Protein AF-0000000084462582 (afdb_homodimer)

Nearest PDB structures (foldseek):
  7cyx-assembly1_A  TM=7.764E-01  e=8.844E-25  Bacillus cereus ATCC 14579
  4ysh-assembly1_A  TM=7.715E-01  e=1.139E-24  Geobacillus kaustophilus HTA426
  7cyx-assembly1_B  TM=7.620E-01  e=3.794E-24  Bacillus cereus ATCC 14579
  6j38-assembly1_B-2  TM=7.660E-01  e=1.910E-19  Streptomyces sp. MJ635-86F5
  6j39-assembly1_A  TM=7.133E-01  e=1.910E-19  Streptomyces sp. MJ635-86F5

Structure (mmCIF, N/CA/C/O backbone):
data_AF-0000000084462582-model_v1
#
loop_
_entity.id
_entity.type
_entity.pdbx_description
1 polymer 'FAD dependent oxidoreductase'
#
loop_
_atom_site.group_PDB
_atom_site.id
_atom_site.type_symbol
_atom_site.label_atom_id
_atom_site.label_alt_id
_atom_site.label_comp_id
_atom_site.label_asym_id
_atom_site.label_entity_id
_atom_site.label_seq_id
_atom_site.pdbx_PDB_ins_code
_atom_site.Cartn_x
_atom_site.Cartn_y
_atom_site.Cartn_z
_atom_site.occupancy
_atom_site.B_iso_or_equiv
_atom_site.auth_seq_id
_atom_site.auth_comp_id
_atom_site.auth_asym_id
_atom_site.auth_atom_id
_atom_site.pdbx_PDB_model_num
ATOM 1 N N . MET A 1 1 ? 42.625 -28.531 -16.734 1 32.44 1 MET A N 1
ATOM 2 C CA . MET A 1 1 ? 41.188 -28.516 -17.062 1 32.44 1 MET A CA 1
ATOM 3 C C . MET A 1 1 ? 40.594 -27.141 -16.812 1 32.44 1 MET A C 1
ATOM 5 O O . MET A 1 1 ? 40.656 -26.641 -15.68 1 32.44 1 MET A O 1
ATOM 9 N N . THR A 1 2 ? 40.594 -26.203 -17.656 1 41.53 2 THR A N 1
ATOM 10 C CA . THR A 1 2 ? 40.281 -24.781 -17.547 1 41.53 2 THR A CA 1
ATOM 11 C C . THR A 1 2 ? 38.938 -24.578 -16.844 1 41.53 2 THR A C 1
ATOM 13 O O . THR A 1 2 ? 37.938 -25.25 -17.156 1 41.53 2 THR A O 1
ATOM 16 N N . ALA A 1 3 ? 38.906 -24.234 -15.578 1 54.31 3 ALA A N 1
ATOM 17 C CA . ALA A 1 3 ? 37.781 -24.094 -14.688 1 54.31 3 ALA A CA 1
ATOM 18 C C . ALA A 1 3 ? 36.594 -23.469 -15.406 1 54.31 3 ALA A C 1
ATOM 20 O O . ALA A 1 3 ? 36.75 -22.484 -16.156 1 54.31 3 ALA A O 1
ATOM 21 N N . THR A 1 4 ? 35.5 -24.188 -15.672 1 66.62 4 THR A N 1
ATOM 22 C CA . THR A 1 4 ? 34.281 -23.797 -16.375 1 66.62 4 T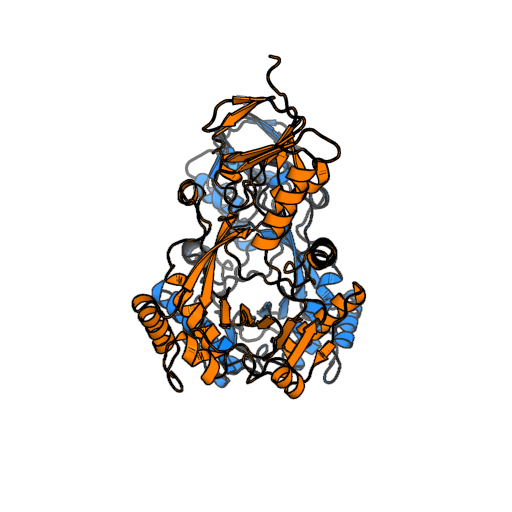HR A CA 1
ATOM 23 C C . THR A 1 4 ? 33.719 -22.484 -15.836 1 66.62 4 THR A C 1
ATOM 25 O O . THR A 1 4 ? 33.531 -22.328 -14.633 1 66.62 4 THR A O 1
ATOM 28 N N . GLU A 1 5 ? 34 -21.375 -16.781 1 89.75 5 GLU A N 1
ATOM 29 C CA . GLU A 1 5 ? 33.438 -20.047 -16.484 1 89.75 5 GLU A CA 1
ATOM 30 C C . GLU A 1 5 ? 32.062 -19.875 -17.156 1 89.75 5 GLU A C 1
ATOM 32 O O . GLU A 1 5 ? 31.922 -20.125 -18.344 1 89.75 5 GLU A O 1
ATOM 37 N N . TYR A 1 6 ? 31.125 -19.734 -16.438 1 97.06 6 TYR A N 1
ATOM 38 C CA . TYR A 1 6 ? 29.781 -19.469 -16.953 1 97.06 6 TYR A CA 1
ATOM 39 C C . TYR A 1 6 ? 29.625 -18.031 -17.406 1 97.06 6 TYR A C 1
ATOM 41 O O . TYR A 1 6 ? 30.297 -17.141 -16.859 1 97.06 6 TYR A O 1
ATOM 49 N N . ASP A 1 7 ? 28.859 -17.875 -18.484 1 97.5 7 ASP A N 1
ATOM 50 C CA . ASP A 1 7 ? 28.547 -16.5 -18.891 1 97.5 7 ASP A CA 1
ATOM 51 C C . ASP A 1 7 ? 27.688 -15.805 -17.859 1 97.5 7 ASP A C 1
ATOM 53 O O . ASP A 1 7 ? 27.844 -14.602 -17.609 1 97.5 7 ASP A O 1
ATOM 57 N N . ILE A 1 8 ? 26.766 -16.625 -17.203 1 97.56 8 ILE A N 1
ATOM 58 C CA . ILE A 1 8 ? 25.906 -16.031 -16.203 1 97.56 8 ILE A CA 1
ATOM 59 C C . ILE A 1 8 ? 25.516 -17.094 -15.172 1 97.56 8 ILE A C 1
ATOM 61 O O . ILE A 1 8 ? 25.203 -18.234 -15.531 1 97.56 8 ILE A O 1
ATOM 65 N N . ALA A 1 9 ? 25.609 -16.719 -13.922 1 98.12 9 ALA A N 1
ATOM 66 C CA . ALA A 1 9 ? 25.047 -17.484 -12.805 1 98.12 9 ALA A CA 1
ATOM 67 C C . ALA A 1 9 ? 23.734 -16.859 -12.328 1 98.12 9 ALA A C 1
ATOM 69 O O . ALA A 1 9 ? 23.703 -15.695 -11.938 1 98.12 9 ALA A O 1
ATOM 70 N N . ILE A 1 10 ? 22.688 -17.641 -12.453 1 98.44 10 ILE A N 1
ATOM 71 C CA . ILE A 1 10 ? 21.375 -17.234 -11.953 1 98.44 10 ILE A CA 1
ATOM 72 C C . ILE A 1 10 ? 21.125 -17.875 -10.578 1 98.44 10 ILE A C 1
ATOM 74 O O . ILE A 1 10 ? 21.109 -19.094 -10.453 1 98.44 10 ILE A O 1
ATOM 78 N N . ILE A 1 11 ? 20.984 -17.031 -9.57 1 97.69 11 ILE A N 1
ATOM 79 C CA . ILE A 1 11 ? 20.812 -17.5 -8.195 1 97.69 11 ILE A CA 1
ATOM 80 C C . ILE A 1 11 ? 19.344 -17.453 -7.809 1 97.69 11 ILE A C 1
ATOM 82 O O . ILE A 1 11 ? 18.75 -16.375 -7.672 1 97.69 11 ILE A O 1
ATOM 86 N N . GLY A 1 12 ? 18.734 -18.641 -7.586 1 97.06 12 GLY A N 1
ATOM 87 C CA . GLY A 1 12 ? 17.312 -18.812 -7.328 1 97.06 12 GLY A CA 1
ATOM 88 C C . GLY A 1 12 ? 16.578 -19.516 -8.453 1 97.06 12 GLY A C 1
ATOM 89 O O . GLY A 1 12 ? 16.453 -18.984 -9.555 1 97.06 12 GLY A O 1
ATOM 90 N N . ALA A 1 13 ? 16.078 -20.641 -8.109 1 97.62 13 ALA A N 1
ATOM 91 C CA . ALA A 1 13 ? 15.438 -21.469 -9.125 1 97.62 13 ALA A CA 1
ATOM 92 C C . ALA A 1 13 ? 13.922 -21.484 -8.945 1 97.62 13 ALA A C 1
ATOM 94 O O . ALA A 1 13 ? 13.273 -22.5 -9.164 1 97.62 13 ALA A O 1
ATOM 95 N N . GLY A 1 14 ? 13.344 -20.391 -8.461 1 96.31 14 GLY A N 1
ATOM 96 C CA . GLY A 1 14 ? 11.906 -20.188 -8.547 1 96.31 14 GLY A CA 1
ATOM 97 C C . GLY A 1 14 ? 11.43 -19.875 -9.961 1 96.31 14 GLY A C 1
ATOM 98 O O . GLY A 1 14 ? 12.156 -20.125 -10.93 1 96.31 14 GLY A O 1
ATOM 99 N N . ILE A 1 15 ? 10.266 -19.391 -10.031 1 96.25 15 ILE A N 1
ATOM 100 C CA . ILE A 1 15 ? 9.664 -19.188 -11.344 1 96.25 15 ILE A CA 1
ATOM 101 C C . ILE A 1 15 ? 10.484 -18.172 -12.133 1 96.25 15 ILE A C 1
ATOM 103 O O . ILE A 1 15 ? 10.688 -18.328 -13.344 1 96.25 15 ILE A O 1
ATOM 107 N N . VAL A 1 16 ? 11.039 -17.156 -11.508 1 96.75 16 VAL A N 1
ATOM 108 C CA . VAL A 1 16 ? 11.766 -16.078 -12.188 1 96.75 16 VAL A CA 1
ATOM 109 C C . VAL A 1 16 ? 13.109 -16.609 -12.68 1 96.75 16 VAL A C 1
ATOM 111 O O . VAL A 1 16 ? 13.422 -16.5 -13.867 1 96.75 16 VAL A O 1
ATOM 114 N N . GLY A 1 17 ? 13.891 -17.219 -11.836 1 98.19 17 GLY A N 1
ATOM 115 C CA . GLY A 1 17 ? 15.203 -17.734 -12.227 1 98.19 17 GLY A CA 1
ATOM 116 C C . GLY A 1 17 ? 15.125 -18.844 -13.25 1 98.19 17 GLY A C 1
ATOM 117 O O . GLY A 1 17 ? 15.938 -18.906 -14.172 1 98.19 17 GLY A O 1
ATOM 118 N N . SER A 1 18 ? 14.164 -19.688 -13.047 1 98.44 18 SER A N 1
ATOM 119 C CA . SER A 1 18 ? 13.984 -20.797 -13.984 1 98.44 18 SER A CA 1
ATOM 120 C C . SER A 1 18 ? 13.609 -20.281 -15.375 1 98.44 18 SER A C 1
ATOM 122 O O . SER A 1 18 ? 14.148 -20.75 -16.375 1 98.44 18 SER A O 1
ATOM 124 N N . SER A 1 19 ? 12.672 -19.328 -15.406 1 97.94 19 SER A N 1
ATOM 125 C CA . SER A 1 19 ? 12.281 -18.734 -16.672 1 97.94 19 SER A CA 1
ATOM 126 C C . SER A 1 19 ? 13.469 -18.031 -17.344 1 97.94 19 SER A C 1
ATOM 128 O O . SER A 1 19 ? 13.711 -18.203 -18.531 1 97.94 19 SER A O 1
ATOM 130 N N . LEU A 1 20 ? 14.203 -17.281 -16.578 1 98.31 20 LEU A N 1
ATOM 131 C CA . LEU A 1 20 ? 15.367 -16.578 -17.094 1 98.31 20 LEU A CA 1
ATOM 132 C C . LEU A 1 20 ? 16.391 -17.562 -17.656 1 98.31 20 LEU A C 1
ATOM 134 O O . LEU A 1 20 ? 16.922 -17.344 -18.75 1 98.31 20 LEU A O 1
ATOM 138 N N . ALA A 1 21 ? 16.641 -18.625 -16.938 1 98.69 21 ALA A N 1
ATOM 139 C CA . ALA A 1 21 ? 17.594 -19.641 -17.391 1 98.69 21 ALA A CA 1
ATOM 140 C C . ALA A 1 21 ? 17.156 -20.25 -18.719 1 98.69 21 ALA A C 1
ATOM 142 O O . ALA A 1 21 ? 17.969 -20.438 -19.625 1 98.69 21 ALA A O 1
ATOM 143 N N . SER A 1 22 ? 15.906 -20.5 -18.797 1 98.56 22 SER A N 1
ATOM 144 C CA . SER A 1 22 ? 15.383 -21.125 -20 1 98.56 22 SER A CA 1
ATOM 145 C C . SER A 1 22 ? 15.539 -20.203 -21.203 1 98.56 22 SER A C 1
ATOM 147 O O . SER A 1 22 ? 15.797 -20.656 -22.328 1 98.56 22 SER A O 1
ATOM 149 N N . HIS A 1 23 ? 15.406 -18.953 -21.062 1 98 23 HIS A N 1
ATOM 150 C CA . HIS A 1 23 ? 15.492 -17.984 -22.141 1 98 23 HIS A CA 1
ATOM 151 C C . HIS A 1 23 ? 16.938 -17.719 -22.547 1 98 23 HIS A C 1
ATOM 153 O O . HIS A 1 23 ? 17.234 -17.453 -23.703 1 98 23 HIS A O 1
ATOM 159 N N . LEU A 1 24 ? 17.812 -17.844 -21.594 1 98.5 24 LEU A N 1
ATOM 160 C CA . LEU A 1 24 ? 19.203 -17.453 -21.859 1 98.5 24 LEU A CA 1
ATOM 161 C C . LEU A 1 24 ? 20.031 -18.656 -22.281 1 98.5 24 LEU A C 1
ATOM 163 O O . LEU A 1 24 ? 21 -18.516 -23.031 1 98.5 24 LEU A O 1
ATOM 167 N N . ALA A 1 25 ? 19.672 -19.828 -21.875 1 98.56 25 ALA A N 1
ATOM 168 C CA . ALA A 1 25 ? 20.484 -21.047 -22.031 1 98.56 25 ALA A CA 1
ATOM 169 C C . ALA A 1 25 ? 20.812 -21.297 -23.484 1 98.56 25 ALA A C 1
ATOM 171 O O . ALA A 1 25 ? 21.938 -21.688 -23.812 1 98.56 25 ALA A O 1
ATOM 172 N N . PRO A 1 26 ? 19.938 -21.016 -24.453 1 98.44 26 PRO A N 1
ATOM 173 C CA . PRO A 1 26 ? 20.281 -21.234 -25.859 1 98.44 26 PRO A CA 1
ATOM 174 C C . PRO A 1 26 ? 21.359 -20.266 -26.359 1 98.44 26 PRO A C 1
ATOM 176 O O . PRO A 1 26 ? 21.969 -20.516 -27.422 1 98.44 26 PRO A O 1
ATOM 179 N N . HIS A 1 27 ? 21.688 -19.266 -25.641 1 98.19 27 HIS A N 1
ATOM 180 C CA . HIS A 1 27 ? 22.531 -18.203 -26.156 1 98.19 27 HIS A CA 1
ATOM 181 C C . HIS A 1 27 ? 23.797 -18.016 -25.312 1 98.19 27 HIS A C 1
ATOM 183 O O . HIS A 1 27 ? 24.719 -17.312 -25.719 1 98.19 27 HIS A O 1
ATOM 189 N N . ALA A 1 28 ? 23.781 -18.625 -24.141 1 98 28 ALA A N 1
ATOM 190 C CA . ALA A 1 28 ? 24.875 -18.406 -23.203 1 98 28 ALA A CA 1
ATOM 191 C C . ALA A 1 28 ? 25.109 -19.641 -22.328 1 98 28 ALA A C 1
ATOM 193 O O . ALA A 1 28 ? 24.219 -20.484 -22.203 1 98 28 ALA A O 1
ATOM 194 N N . ARG A 1 29 ? 26.312 -19.797 -21.75 1 98.25 29 ARG A N 1
ATOM 195 C CA . ARG A 1 29 ? 26.562 -20.812 -20.734 1 98.25 29 ARG A CA 1
ATOM 196 C C . ARG A 1 29 ? 25.984 -20.422 -19.391 1 98.25 29 ARG A C 1
ATOM 198 O O . ARG A 1 29 ? 26.562 -19.578 -18.688 1 98.25 29 ARG A O 1
ATOM 205 N N . VAL A 1 30 ? 24.859 -21.016 -19.016 1 98.56 30 VAL A N 1
ATOM 206 C CA . VAL A 1 30 ? 24.062 -20.594 -17.875 1 98.56 30 VAL A CA 1
ATOM 207 C C . VAL A 1 30 ? 24.25 -21.594 -16.734 1 98.56 30 VAL A C 1
ATOM 209 O O . VAL A 1 30 ? 24.25 -22.812 -16.938 1 98.56 30 VAL A O 1
ATOM 212 N N . LEU A 1 31 ? 24.5 -21.062 -15.562 1 98.38 31 LEU A N 1
ATOM 213 C CA . LEU A 1 31 ? 24.422 -21.797 -14.305 1 98.38 31 LEU A CA 1
ATOM 214 C C . LEU A 1 31 ? 23.219 -21.359 -13.484 1 98.38 31 LEU A C 1
ATOM 216 O O . LEU A 1 31 ? 23.094 -20.172 -13.141 1 98.38 31 LEU A O 1
ATOM 220 N N . LEU A 1 32 ? 22.281 -22.25 -13.258 1 98.62 32 LEU A N 1
ATOM 221 C CA . LEU A 1 32 ? 21.156 -22 -12.359 1 98.62 32 LEU A CA 1
ATOM 222 C C . LEU A 1 32 ? 21.391 -22.641 -11 1 98.62 32 LEU A C 1
ATOM 224 O O . LEU A 1 32 ? 21.594 -23.844 -10.906 1 98.62 32 LEU A O 1
ATOM 228 N N . LEU A 1 33 ? 21.359 -21.766 -10.008 1 97.5 33 LEU A N 1
ATOM 229 C CA . LEU A 1 33 ? 21.672 -22.219 -8.656 1 97.5 33 LEU A CA 1
ATOM 230 C C . LEU A 1 33 ? 20.469 -22.047 -7.734 1 97.5 33 LEU A C 1
ATOM 232 O O . LEU A 1 33 ? 19.734 -21.047 -7.836 1 97.5 33 LEU A O 1
ATOM 236 N N . ASP A 1 34 ? 20.234 -22.938 -6.883 1 96.44 34 ASP A N 1
ATOM 237 C CA . ASP A 1 34 ? 19.312 -22.844 -5.762 1 96.44 34 ASP A CA 1
ATOM 238 C C . ASP A 1 34 ? 19.672 -23.844 -4.668 1 96.44 34 ASP A C 1
ATOM 240 O O . ASP A 1 34 ? 20.266 -24.891 -4.945 1 96.44 34 ASP A O 1
ATOM 244 N N . ARG A 1 35 ? 19.344 -23.484 -3.477 1 92.94 35 ARG A N 1
ATOM 245 C CA . ARG A 1 35 ? 19.578 -24.438 -2.395 1 92.94 35 ARG A CA 1
ATOM 246 C C . ARG A 1 35 ? 18.781 -25.719 -2.613 1 92.94 35 ARG A C 1
ATOM 248 O O . ARG A 1 35 ? 19.188 -26.781 -2.17 1 92.94 35 ARG A O 1
ATOM 255 N N . ASP A 1 36 ? 17.625 -25.516 -3.24 1 90.25 36 ASP A N 1
ATOM 256 C CA . ASP A 1 36 ? 16.75 -26.625 -3.568 1 90.25 36 ASP A CA 1
ATOM 257 C C . ASP A 1 36 ? 16.078 -26.406 -4.922 1 90.25 36 ASP A C 1
ATOM 259 O O . ASP A 1 36 ? 15.43 -25.375 -5.145 1 90.25 36 ASP A O 1
ATOM 263 N N . LEU A 1 37 ? 16.234 -27.406 -5.758 1 92.75 37 LEU A N 1
ATOM 264 C CA . LEU A 1 37 ? 15.703 -27.25 -7.109 1 92.75 37 LEU A CA 1
ATOM 265 C C . LEU A 1 37 ? 14.25 -27.719 -7.176 1 92.75 37 LEU A C 1
ATOM 267 O O . LEU A 1 37 ? 13.656 -27.75 -8.258 1 92.75 37 LEU A O 1
ATOM 271 N N . ALA A 1 38 ? 13.633 -27.984 -5.973 1 90.56 38 ALA A N 1
ATOM 272 C CA . ALA A 1 38 ? 12.266 -28.5 -5.906 1 90.56 38 ALA A CA 1
ATOM 273 C C . ALA A 1 38 ? 11.258 -27.359 -5.848 1 90.56 38 ALA A C 1
ATOM 275 O O . ALA A 1 38 ? 10.047 -27.594 -5.824 1 90.56 38 ALA A O 1
ATOM 276 N N . VAL A 1 39 ? 11.656 -26.109 -5.863 1 90.62 39 VAL A N 1
ATOM 277 C CA . VAL A 1 39 ? 10.812 -24.922 -5.914 1 90.62 39 VAL A CA 1
ATOM 278 C C . VAL A 1 39 ? 10 -24.812 -4.625 1 90.62 39 VAL A C 1
ATOM 280 O O . VAL A 1 39 ? 8.773 -24.672 -4.664 1 90.62 39 VAL A O 1
ATOM 283 N N . ARG A 1 40 ? 10.633 -24.75 -3.525 1 86.19 40 ARG A N 1
ATOM 284 C CA . ARG A 1 40 ? 9.984 -24.766 -2.219 1 86.19 40 ARG A CA 1
ATOM 285 C C . ARG A 1 40 ? 9.836 -23.344 -1.67 1 86.19 40 ARG A C 1
ATOM 287 O O . ARG A 1 40 ? 9.289 -23.141 -0.584 1 86.19 40 ARG A O 1
ATOM 294 N N . GLY A 1 41 ? 10.32 -22.391 -2.361 1 88.12 41 GLY A N 1
ATOM 295 C CA . GLY A 1 41 ? 10.195 -21 -1.938 1 88.12 41 GLY A CA 1
ATOM 296 C C . GLY A 1 41 ? 8.82 -20.422 -2.213 1 88.12 41 GLY A C 1
ATOM 297 O O . GLY A 1 41 ? 7.809 -21.125 -2.098 1 88.12 41 GLY A O 1
ATOM 298 N N . SER A 1 42 ? 8.734 -19.172 -2.486 1 87.19 42 SER A N 1
ATOM 299 C CA . SER A 1 42 ? 7.473 -18.469 -2.717 1 87.19 42 SER A CA 1
ATOM 300 C C . SER A 1 42 ? 6.723 -19.078 -3.9 1 87.19 42 SER A C 1
ATOM 302 O O . SER A 1 42 ? 5.492 -19.141 -3.887 1 87.19 42 SER A O 1
ATOM 304 N N . SER A 1 43 ? 7.469 -19.547 -4.84 1 89.62 43 SER A N 1
ATOM 305 C CA . SER A 1 43 ? 6.848 -20.125 -6.023 1 89.62 43 SER A CA 1
ATOM 306 C C . SER A 1 43 ? 6.105 -21.406 -5.68 1 89.62 43 SER A C 1
ATOM 308 O O . SER A 1 43 ? 5.133 -21.766 -6.344 1 89.62 43 SER A O 1
ATOM 310 N N . GLY A 1 44 ? 6.52 -22.031 -4.668 1 85.5 44 GLY A N 1
ATOM 311 C CA . GLY A 1 44 ? 5.875 -23.281 -4.266 1 85.5 44 GLY A CA 1
ATOM 312 C C . GLY A 1 44 ? 4.75 -23.062 -3.268 1 85.5 44 GLY A C 1
ATOM 313 O O . GLY A 1 44 ? 3.988 -24 -2.98 1 85.5 44 GLY A O 1
ATOM 314 N N . HIS A 1 45 ? 4.711 -21.859 -2.779 1 82.12 45 HIS A N 1
ATOM 315 C CA . HIS A 1 45 ? 3.738 -21.562 -1.732 1 82.12 45 HIS A CA 1
ATOM 316 C C . HIS A 1 45 ? 2.838 -20.391 -2.131 1 82.12 45 HIS A C 1
ATOM 318 O O . HIS A 1 45 ? 3.023 -19.281 -1.657 1 82.12 45 HIS A O 1
ATOM 324 N N . ASN A 1 46 ? 2.004 -20.531 -2.982 1 85.94 46 ASN A N 1
ATOM 325 C CA . ASN A 1 46 ? 1.058 -19.5 -3.424 1 85.94 46 ASN A CA 1
ATOM 326 C C . ASN A 1 46 ? -0.263 -20.125 -3.871 1 85.94 46 ASN A C 1
ATOM 328 O O . ASN A 1 46 ? -0.296 -21.266 -4.324 1 85.94 46 ASN A O 1
ATOM 332 N N . PRO A 1 47 ? -1.262 -19.375 -3.762 1 90.19 47 PRO A N 1
ATOM 333 C CA . PRO A 1 47 ? -2.549 -19.922 -4.195 1 90.19 47 PRO A CA 1
ATOM 334 C C . PRO A 1 47 ? -2.736 -19.859 -5.707 1 90.19 47 PRO A C 1
ATOM 336 O O . PRO A 1 47 ? -3.738 -20.359 -6.23 1 90.19 47 PRO A O 1
ATOM 339 N N . GLY A 1 48 ? -1.867 -19.188 -6.438 1 93.69 48 GLY A N 1
ATOM 340 C CA . GLY A 1 48 ? -1.811 -19.297 -7.887 1 93.69 48 GLY A CA 1
ATOM 341 C C . GLY A 1 48 ? -2.758 -18.344 -8.586 1 93.69 48 GLY A C 1
ATOM 342 O O . GLY A 1 48 ? -3.035 -18.484 -9.781 1 93.69 48 GLY A O 1
ATOM 343 N N . PHE A 1 49 ? -3.305 -17.266 -7.887 1 94.38 49 PHE A N 1
ATOM 344 C CA . PHE A 1 49 ? -4.207 -16.281 -8.477 1 94.38 49 PHE A CA 1
ATOM 345 C C . PHE A 1 49 ? -3.516 -15.516 -9.594 1 94.38 49 PHE A C 1
ATOM 347 O O . PHE A 1 49 ? -2.406 -15.016 -9.414 1 94.38 49 PHE A O 1
ATOM 354 N N . VAL A 1 50 ? -4.176 -15.508 -10.711 1 97 50 VAL A N 1
ATOM 355 C CA . VAL A 1 50 ? -3.66 -14.656 -11.781 1 97 50 VAL A CA 1
ATOM 356 C C . VAL A 1 50 ? -4.777 -13.758 -12.305 1 97 50 VAL A C 1
ATOM 358 O O . VAL A 1 50 ? -5.539 -14.156 -13.188 1 97 50 VAL A O 1
ATOM 361 N N . GLY A 1 51 ? -4.914 -12.617 -11.758 1 97.44 51 GLY A N 1
ATOM 362 C CA . GLY A 1 51 ? -5.648 -11.516 -12.344 1 97.44 51 GLY A CA 1
ATOM 363 C C . GLY A 1 51 ? -4.797 -10.641 -13.242 1 97.44 51 GLY A C 1
ATOM 364 O O . GLY A 1 51 ? -3.686 -10.258 -12.875 1 97.44 51 GLY A O 1
ATOM 365 N N . GLN A 1 52 ? -5.293 -10.391 -14.383 1 97.75 52 GLN A N 1
ATOM 366 C CA . GLN A 1 52 ? -4.43 -9.734 -15.352 1 97.75 52 GLN A CA 1
ATOM 367 C C . GLN A 1 52 ? -4.512 -8.219 -15.227 1 97.75 52 GLN A C 1
ATOM 369 O O . GLN A 1 52 ? -3.531 -7.512 -15.477 1 97.75 52 GLN A O 1
ATOM 374 N N . LEU A 1 53 ? -5.633 -7.672 -14.852 1 97.38 53 LEU A N 1
ATOM 375 C CA . LEU A 1 53 ? -5.777 -6.223 -14.789 1 97.38 53 LEU A CA 1
ATOM 376 C C . LEU A 1 53 ? -5.094 -5.664 -13.539 1 97.38 53 LEU A C 1
ATOM 378 O O . LEU A 1 53 ? -5.301 -6.168 -12.438 1 97.38 53 LEU A O 1
ATOM 382 N N . ASN A 1 54 ? -4.285 -4.789 -13.734 1 95 54 ASN A N 1
ATOM 383 C CA . ASN A 1 54 ? -3.66 -3.996 -12.68 1 95 54 ASN A CA 1
ATOM 384 C C . ASN A 1 54 ? -3.902 -2.502 -12.883 1 95 54 ASN A C 1
ATOM 386 O O . ASN A 1 54 ? -4.078 -2.047 -14.016 1 95 54 ASN A O 1
ATOM 390 N N . ARG A 1 55 ? -3.953 -1.731 -11.82 1 88.5 55 ARG A N 1
ATOM 391 C CA . ARG A 1 55 ? -4.082 -0.281 -11.93 1 88.5 55 ARG A CA 1
ATOM 392 C C . ARG A 1 55 ? -2.859 0.328 -12.602 1 88.5 55 ARG A C 1
ATOM 394 O O . ARG A 1 55 ? -2.939 1.415 -13.18 1 88.5 55 ARG A O 1
ATOM 401 N N . LEU A 1 56 ? -1.713 -0.373 -12.523 1 90.56 56 LEU A N 1
ATOM 402 C CA . LEU A 1 56 ? -0.486 0.004 -13.211 1 90.56 56 LEU A CA 1
ATOM 403 C C . LEU A 1 56 ? -0.396 -0.685 -14.57 1 90.56 56 LEU A C 1
ATOM 405 O O . LEU A 1 56 ? -0.158 -1.893 -14.648 1 90.56 56 LEU A O 1
ATOM 409 N N . PRO A 1 57 ? -0.487 0.041 -15.609 1 91.25 57 PRO A N 1
ATOM 410 C CA . PRO A 1 57 ? -0.619 -0.546 -16.938 1 91.25 57 PRO A CA 1
ATOM 411 C C . PRO A 1 57 ? 0.525 -1.499 -17.281 1 91.25 57 PRO A C 1
ATOM 413 O O . PRO A 1 57 ? 0.293 -2.566 -17.859 1 91.25 57 PRO A O 1
ATOM 416 N N . PRO A 1 58 ? 1.797 -1.169 -16.906 1 93.44 58 PRO A N 1
ATOM 417 C CA . PRO A 1 58 ? 2.861 -2.119 -17.234 1 93.44 58 PRO A CA 1
ATOM 418 C C . PRO A 1 58 ? 2.656 -3.486 -16.578 1 93.44 58 PRO A C 1
ATOM 420 O O . PRO A 1 58 ? 3.053 -4.508 -17.156 1 93.44 58 PRO A O 1
ATOM 423 N N . LEU A 1 59 ? 2.006 -3.518 -15.469 1 95.81 59 LEU A N 1
ATOM 424 C CA . LEU A 1 59 ? 1.775 -4.785 -14.789 1 95.81 59 LEU A CA 1
ATOM 425 C C . LEU A 1 59 ? 0.643 -5.562 -15.453 1 95.81 59 LEU A C 1
ATOM 427 O O . LEU A 1 59 ? 0.636 -6.793 -15.438 1 95.81 59 LEU A O 1
ATOM 431 N N . THR A 1 60 ? -0.356 -4.832 -15.992 1 96.94 60 THR A N 1
ATOM 432 C CA . THR A 1 60 ? -1.366 -5.492 -16.812 1 96.94 60 THR A CA 1
ATOM 433 C C . THR A 1 60 ? -0.725 -6.172 -18.016 1 96.94 60 THR A C 1
ATOM 435 O O . THR A 1 60 ? -1.011 -7.336 -18.312 1 96.94 60 THR A O 1
ATOM 438 N N . GLU A 1 61 ? 0.182 -5.465 -18.641 1 96.62 61 GLU A N 1
ATOM 439 C CA . GLU A 1 61 ? 0.87 -6.02 -19.797 1 96.62 61 GLU A CA 1
ATOM 440 C C . GLU A 1 61 ? 1.721 -7.227 -19.406 1 96.62 61 GLU A C 1
ATOM 442 O O . GLU A 1 61 ? 1.711 -8.25 -20.094 1 96.62 61 GLU A O 1
ATOM 447 N N . LEU A 1 62 ? 2.404 -7.094 -18.328 1 96.44 62 LEU A N 1
ATOM 448 C CA . LEU A 1 62 ? 3.205 -8.203 -17.844 1 96.44 62 LEU A CA 1
ATOM 449 C C . LEU A 1 62 ? 2.334 -9.43 -17.578 1 96.44 62 LEU A C 1
ATOM 451 O O . LEU A 1 62 ? 2.695 -10.547 -17.969 1 96.44 62 LEU A O 1
ATOM 455 N N . ALA A 1 63 ? 1.212 -9.219 -16.969 1 97.38 63 ALA A N 1
ATOM 456 C CA . ALA A 1 63 ? 0.312 -10.32 -16.641 1 97.38 63 ALA A CA 1
ATOM 457 C C . ALA A 1 63 ? -0.237 -10.977 -17.906 1 97.38 63 ALA A C 1
ATOM 459 O O . ALA A 1 63 ? -0.291 -12.203 -18.016 1 97.38 63 ALA A O 1
ATOM 460 N N . ARG A 1 64 ? -0.631 -10.164 -18.828 1 97.12 64 ARG A N 1
ATOM 461 C CA . ARG A 1 64 ? -1.169 -10.688 -20.078 1 97.12 64 ARG A CA 1
ATOM 462 C C . ARG A 1 64 ? -0.131 -11.539 -20.812 1 97.12 64 ARG A C 1
ATOM 464 O O . ARG A 1 64 ? -0.439 -12.625 -21.297 1 97.12 64 ARG A O 1
ATOM 471 N N . ARG A 1 65 ? 1.113 -11.07 -20.875 1 96.88 65 ARG A N 1
ATOM 472 C CA . ARG A 1 65 ? 2.191 -11.812 -21.516 1 96.88 65 ARG A CA 1
ATOM 473 C C . ARG A 1 65 ? 2.504 -13.094 -20.766 1 96.88 65 ARG A C 1
ATOM 475 O O . ARG A 1 65 ? 2.775 -14.133 -21.375 1 96.88 65 ARG A O 1
ATOM 482 N N . SER A 1 66 ? 2.473 -12.992 -19.453 1 97.25 66 SER A N 1
ATOM 483 C CA . SER A 1 66 ? 2.727 -14.172 -18.641 1 97.25 66 SER A CA 1
ATOM 484 C C . SER A 1 66 ? 1.67 -15.25 -18.875 1 97.25 66 SER A C 1
ATOM 486 O O . SER A 1 66 ? 1.998 -16.422 -19.047 1 97.25 66 SER A O 1
ATOM 488 N N . VAL A 1 67 ? 0.42 -14.812 -18.891 1 97.69 67 VAL A N 1
ATOM 489 C CA . VAL A 1 67 ? -0.67 -15.766 -19.094 1 97.69 67 VAL A CA 1
ATOM 490 C C . VAL A 1 67 ? -0.526 -16.438 -20.453 1 97.69 67 VAL A C 1
ATOM 492 O O . VAL A 1 67 ? -0.719 -17.641 -20.578 1 97.69 67 VAL A O 1
ATOM 495 N N . ARG A 1 68 ? -0.165 -15.664 -21.453 1 97.31 68 ARG A N 1
ATOM 496 C CA . ARG A 1 68 ? 0.07 -16.25 -22.766 1 97.31 68 ARG A CA 1
ATOM 497 C C . ARG A 1 68 ? 1.171 -17.297 -22.719 1 97.31 68 ARG A C 1
ATOM 499 O O . ARG A 1 68 ? 1.021 -18.391 -23.281 1 97.31 68 ARG A O 1
ATOM 506 N N . ALA A 1 69 ? 2.203 -17 -22.031 1 97.31 69 ALA A N 1
ATOM 507 C CA . ALA A 1 69 ? 3.322 -17.938 -21.906 1 97.31 69 ALA A CA 1
ATOM 508 C C . ALA A 1 69 ? 2.928 -19.156 -21.078 1 97.31 69 ALA A C 1
ATOM 510 O O . ALA A 1 69 ? 3.211 -20.297 -21.469 1 97.31 69 ALA A O 1
ATOM 511 N N . TYR A 1 70 ? 2.27 -18.938 -19.953 1 97.88 70 TYR A N 1
ATOM 512 C CA . TYR A 1 70 ? 1.873 -20 -19.047 1 97.88 70 TYR A CA 1
ATOM 513 C C . TYR A 1 70 ? 0.909 -20.969 -19.734 1 97.88 70 TYR A C 1
ATOM 515 O O . TYR A 1 70 ? 0.929 -22.172 -19.469 1 97.88 70 TYR A O 1
ATOM 523 N N . SER A 1 71 ? 0.081 -20.406 -20.625 1 97.69 71 SER A N 1
ATOM 524 C CA . SER A 1 71 ? -0.959 -21.188 -21.297 1 97.69 71 SER A CA 1
ATOM 525 C C . SER A 1 71 ? -0.36 -22.188 -22.281 1 97.69 71 SER A C 1
ATOM 527 O O . SER A 1 71 ? -1.033 -23.125 -22.703 1 97.69 71 SER A O 1
ATOM 529 N N . THR A 1 72 ? 0.921 -22 -22.609 1 97.31 72 THR A N 1
ATOM 530 C CA . THR A 1 72 ? 1.575 -22.922 -23.547 1 97.31 72 THR A CA 1
ATOM 531 C C . THR A 1 72 ? 2.133 -24.125 -22.797 1 97.31 72 THR A C 1
ATOM 533 O O . THR A 1 72 ? 2.529 -25.125 -23.422 1 97.31 72 THR A O 1
ATOM 536 N N . VAL A 1 73 ? 2.164 -24.109 -21.516 1 97.75 73 VAL A N 1
ATOM 537 C CA . VAL A 1 73 ? 2.721 -25.188 -20.703 1 97.75 73 VAL A CA 1
ATOM 538 C C . VAL A 1 73 ? 1.591 -26.047 -20.141 1 97.75 73 VAL A C 1
ATOM 540 O O . VAL A 1 73 ? 0.728 -25.547 -19.406 1 97.75 73 VAL A O 1
ATOM 543 N N . PRO A 1 74 ? 1.576 -27.344 -20.484 1 96.88 74 PRO A N 1
ATOM 544 C CA . PRO A 1 74 ? 0.538 -28.188 -19.906 1 96.88 74 PRO A CA 1
ATOM 545 C C . PRO A 1 74 ? 0.49 -28.125 -18.375 1 96.88 74 PRO A C 1
ATOM 547 O O . PRO A 1 74 ? 1.504 -28.344 -17.719 1 96.88 74 PRO A O 1
ATOM 550 N N . GLY A 1 75 ? -0.668 -27.75 -17.875 1 96.12 75 GLY A N 1
ATOM 551 C CA . GLY A 1 75 ? -0.845 -27.656 -16.438 1 96.12 75 GLY A CA 1
ATOM 552 C C . GLY A 1 75 ? -0.352 -26.344 -15.867 1 96.12 75 GLY A C 1
ATOM 553 O O . GLY A 1 75 ? -0.442 -26.109 -14.656 1 96.12 75 GLY A O 1
ATOM 554 N N . GLY A 1 76 ? 0.14 -25.469 -16.719 1 97.5 76 GLY A N 1
ATOM 555 C CA . GLY A 1 76 ? 0.747 -24.234 -16.266 1 97.5 76 GLY A CA 1
ATOM 556 C C . GLY A 1 76 ? -0.271 -23.156 -15.906 1 97.5 76 GLY A C 1
ATOM 557 O O . GLY A 1 76 ? -0.012 -22.312 -15.055 1 97.5 76 GLY A O 1
ATOM 558 N N . PHE A 1 77 ? -1.431 -23.172 -16.609 1 97.75 77 PHE A N 1
ATOM 559 C CA . PHE A 1 77 ? -2.457 -22.156 -16.391 1 97.75 77 PHE A CA 1
ATOM 560 C C . PHE A 1 77 ? -3.848 -22.734 -16.625 1 97.75 77 PHE A C 1
ATOM 562 O O . PHE A 1 77 ? -4.078 -23.438 -17.609 1 97.75 77 PHE A O 1
ATOM 569 N N . GLU A 1 78 ? -4.707 -22.516 -15.688 1 96.88 78 GLU A N 1
ATOM 570 C CA . GLU A 1 78 ? -6.121 -22.859 -15.82 1 96.88 78 GLU A CA 1
ATOM 571 C C . GLU A 1 78 ? -6.973 -21.609 -16.016 1 96.88 78 GLU A C 1
ATOM 573 O O . GLU A 1 78 ? -7.055 -20.766 -15.109 1 96.88 78 GLU A O 1
ATOM 578 N N . ASN A 1 79 ? -7.637 -21.469 -17.125 1 96.94 79 ASN A N 1
ATOM 579 C CA . ASN A 1 79 ? -8.445 -20.297 -17.469 1 96.94 79 ASN A CA 1
ATOM 580 C C . ASN A 1 79 ? -9.859 -20.422 -16.906 1 96.94 79 ASN A C 1
ATOM 582 O O . ASN A 1 79 ? -10.82 -20.562 -17.656 1 96.94 79 ASN A O 1
ATOM 586 N N . SER A 1 80 ? -9.969 -20.297 -15.641 1 96.75 80 SER A N 1
ATOM 587 C CA . SER A 1 80 ? -11.258 -20.391 -14.969 1 96.75 80 SER A CA 1
ATOM 588 C C . SER A 1 80 ? -11.977 -19.047 -14.93 1 96.75 80 SER A C 1
ATOM 590 O O . SER A 1 80 ? -13.172 -18.984 -14.617 1 96.75 80 SER A O 1
ATOM 592 N N . GLY A 1 81 ? -11.281 -17.953 -15.242 1 98 81 GLY A N 1
ATOM 593 C CA . GLY A 1 81 ? -11.836 -16.625 -15.102 1 98 81 GLY A CA 1
ATOM 594 C C . GLY A 1 81 ? -11.703 -16.062 -13.695 1 98 81 GLY A C 1
ATOM 595 O O . GLY A 1 81 ? -11.102 -16.703 -12.828 1 98 81 GLY A O 1
ATOM 596 N N . CYS A 1 82 ? -12.164 -14.867 -13.523 1 98.69 82 CYS A N 1
ATOM 597 C CA . CYS A 1 82 ? -12.195 -14.188 -12.234 1 98.69 82 CYS A CA 1
ATOM 598 C C . CYS A 1 82 ? -13.492 -13.398 -12.07 1 98.69 82 CYS A C 1
ATOM 600 O O . CYS A 1 82 ? -13.984 -12.789 -13.023 1 98.69 82 CYS A O 1
ATOM 602 N N . LEU A 1 83 ? -14.062 -13.492 -10.938 1 98.81 83 LEU A N 1
ATOM 603 C CA . LEU A 1 83 ? -15.234 -12.695 -10.578 1 98.81 83 LEU A CA 1
ATOM 604 C C . LEU A 1 83 ? -14.922 -11.766 -9.406 1 98.81 83 LEU A C 1
ATOM 606 O O . LEU A 1 83 ? -14.531 -12.227 -8.336 1 98.81 83 LEU A O 1
ATOM 610 N N . GLU A 1 84 ? -15 -10.492 -9.641 1 98.62 84 GLU A N 1
ATOM 611 C CA . GLU A 1 84 ? -14.977 -9.516 -8.562 1 98.62 84 GLU A CA 1
ATOM 612 C C . GLU A 1 84 ? -16.391 -9.133 -8.133 1 98.62 84 GLU A C 1
ATOM 614 O O . GLU A 1 84 ? -17.219 -8.742 -8.961 1 98.62 84 GLU A O 1
ATOM 619 N N . VAL A 1 85 ? -16.641 -9.211 -6.867 1 98.31 85 VAL A N 1
ATOM 620 C CA . VAL A 1 85 ? -18 -9.117 -6.332 1 98.31 85 VAL A CA 1
ATOM 621 C C . VAL A 1 85 ? -18.188 -7.773 -5.637 1 98.31 85 VAL A C 1
ATOM 623 O O . VAL A 1 85 ? -17.344 -7.348 -4.855 1 98.31 85 VAL A O 1
ATOM 626 N N . ALA A 1 86 ? -19.281 -7.102 -5.965 1 97.75 86 ALA A N 1
ATOM 627 C CA . ALA A 1 86 ? -19.672 -5.867 -5.285 1 97.75 86 ALA A CA 1
ATOM 628 C C . ALA A 1 86 ? -20.781 -6.133 -4.27 1 97.75 86 ALA A C 1
ATOM 630 O O . ALA A 1 86 ? -21.797 -6.742 -4.598 1 97.75 86 ALA A O 1
ATOM 631 N N . LEU A 1 87 ? -20.562 -5.656 -3.082 1 95.44 87 LEU A N 1
ATOM 632 C CA . LEU A 1 87 ? -21.547 -5.844 -2.023 1 95.44 87 LEU A CA 1
ATOM 633 C C . LEU A 1 87 ? -22.469 -4.641 -1.926 1 95.44 87 LEU A C 1
ATOM 635 O O . LEU A 1 87 ? -23.531 -4.715 -1.295 1 95.44 87 LEU A O 1
ATOM 639 N N . THR A 1 88 ? -22.062 -3.479 -2.539 1 93.06 88 THR A N 1
ATOM 640 C CA . THR A 1 88 ? -22.844 -2.248 -2.51 1 93.06 88 THR A CA 1
ATOM 641 C C . THR A 1 88 ? -22.859 -1.59 -3.887 1 93.06 88 THR A C 1
ATOM 643 O O . THR A 1 88 ? -22.047 -1.914 -4.75 1 93.06 88 THR A O 1
ATOM 646 N N . LYS A 1 89 ? -23.797 -0.668 -4.043 1 91.94 89 LYS A N 1
ATOM 647 C CA . LYS A 1 89 ? -23.906 0.065 -5.301 1 91.94 89 LYS A CA 1
ATOM 648 C C . LYS A 1 89 ? -22.641 0.897 -5.559 1 91.94 89 LYS A C 1
ATOM 650 O O . LYS A 1 89 ? -22.125 0.917 -6.68 1 91.94 89 LYS A O 1
ATOM 655 N N . PRO A 1 90 ? -22.094 1.555 -4.512 1 90.62 90 PRO A N 1
ATOM 656 C CA . PRO A 1 90 ? -20.844 2.281 -4.75 1 90.62 90 PRO A CA 1
ATOM 657 C C . PRO A 1 90 ? -19.703 1.368 -5.203 1 90.62 90 PRO A C 1
ATOM 659 O O . PRO A 1 90 ? -18.906 1.744 -6.07 1 90.62 90 PRO A O 1
ATOM 662 N N . GLU A 1 91 ? -19.609 0.183 -4.637 1 93.56 91 GLU A N 1
ATOM 663 C CA . GLU A 1 91 ? -18.609 -0.78 -5.078 1 93.56 91 GLU A CA 1
ATOM 664 C C . GLU A 1 91 ? -18.828 -1.188 -6.531 1 93.56 91 GLU A C 1
ATOM 666 O O . GLU A 1 91 ? -17.875 -1.385 -7.281 1 93.56 91 GLU A O 1
ATOM 671 N N . LEU A 1 92 ? -20.078 -1.321 -6.852 1 95.38 92 LEU A N 1
ATOM 672 C CA . LEU A 1 92 ? -20.406 -1.705 -8.227 1 95.38 92 LEU A CA 1
ATOM 673 C C . LEU A 1 92 ? -19.953 -0.624 -9.203 1 95.38 92 LEU A C 1
ATOM 675 O O . LEU A 1 92 ? -19.5 -0.929 -10.312 1 95.38 92 LEU A O 1
ATOM 679 N N . GLU A 1 93 ? -20.094 0.638 -8.82 1 91.94 93 GLU A N 1
ATOM 680 C CA . GLU A 1 93 ? -19.609 1.735 -9.656 1 91.94 93 GLU A CA 1
ATOM 681 C C . GLU A 1 93 ? -18.094 1.684 -9.812 1 91.94 93 GLU A C 1
ATOM 683 O O . GLU A 1 93 ? -17.562 1.988 -10.883 1 91.94 93 GLU A O 1
ATOM 688 N N . MET A 1 94 ? -17.438 1.283 -8.758 1 92.62 94 MET A N 1
ATOM 689 C CA . MET A 1 94 ? -15.992 1.096 -8.844 1 92.62 94 MET A CA 1
ATOM 690 C C . MET A 1 94 ? -15.648 -0.011 -9.836 1 92.62 94 MET A C 1
ATOM 692 O O . MET A 1 94 ? -14.711 0.13 -10.633 1 92.62 94 MET A O 1
ATOM 696 N N . LEU A 1 95 ? -16.406 -1.07 -9.797 1 96.44 95 LEU A N 1
ATOM 697 C CA . LEU A 1 95 ? -16.156 -2.182 -10.703 1 96.44 95 LEU A CA 1
ATOM 698 C C . LEU A 1 95 ? -16.469 -1.784 -12.148 1 96.44 95 LEU A C 1
ATOM 700 O O . LEU A 1 95 ? -15.812 -2.25 -13.078 1 96.44 95 LEU A O 1
ATOM 704 N N . ARG A 1 96 ? -17.484 -0.949 -12.305 1 94.94 96 ARG A N 1
ATOM 705 C CA . ARG A 1 96 ? -17.781 -0.436 -13.641 1 94.94 96 ARG A CA 1
ATOM 706 C C . ARG A 1 96 ? -16.594 0.333 -14.211 1 94.94 96 ARG A C 1
ATOM 708 O O . ARG A 1 96 ? -16.219 0.135 -15.367 1 94.94 96 ARG A O 1
ATOM 715 N N . ALA A 1 97 ? -16.031 1.185 -13.43 1 91.25 97 ALA A N 1
ATOM 716 C CA . ALA A 1 97 ? -14.852 1.935 -13.852 1 91.25 97 ALA A CA 1
ATOM 717 C C . ALA A 1 97 ? -13.688 0.998 -14.164 1 91.25 97 ALA A C 1
ATOM 719 O O . ALA A 1 97 ? -12.953 1.211 -15.125 1 91.25 97 ALA A O 1
ATOM 720 N N . ARG A 1 98 ? -13.531 0.01 -13.352 1 94.5 98 ARG A N 1
ATOM 721 C CA . ARG A 1 98 ? -12.5 -0.996 -13.555 1 94.5 98 ARG A CA 1
ATOM 722 C C . ARG A 1 98 ? -12.719 -1.743 -14.867 1 94.5 98 ARG A C 1
ATOM 724 O O . ARG A 1 98 ? -11.766 -2.02 -15.602 1 94.5 98 ARG A O 1
ATOM 731 N N . GLY A 1 99 ? -13.93 -2.107 -15.148 1 96.44 99 GLY A N 1
ATOM 732 C CA . GLY A 1 99 ? -14.258 -2.738 -16.422 1 96.44 99 GLY A CA 1
ATOM 733 C C . GLY A 1 99 ? -13.906 -1.879 -17.625 1 96.44 99 GLY A C 1
ATOM 734 O O . GLY A 1 99 ? -13.383 -2.381 -18.625 1 96.44 99 GLY A O 1
ATOM 735 N N . ALA A 1 100 ? -14.203 -0.615 -17.484 1 92.69 100 ALA A N 1
ATOM 736 C CA . ALA A 1 100 ? -13.852 0.314 -18.562 1 92.69 100 ALA A CA 1
ATOM 737 C C . ALA A 1 100 ? -12.344 0.369 -18.766 1 92.69 100 ALA A C 1
ATOM 739 O O . ALA A 1 100 ? -11.867 0.37 -19.906 1 92.69 100 ALA A O 1
ATOM 740 N N . LEU A 1 101 ? -11.648 0.36 -17.703 1 91.88 101 LEU A N 1
ATOM 741 C CA . LEU A 1 101 ? -10.195 0.345 -17.781 1 91.88 101 LEU A CA 1
ATOM 742 C C . LEU A 1 101 ? -9.695 -0.92 -18.469 1 91.88 101 LEU A C 1
ATOM 744 O O . LEU A 1 101 ? -8.789 -0.861 -19.297 1 91.88 101 LEU A O 1
ATOM 748 N N . ALA A 1 102 ? -10.227 -2.012 -18.078 1 96.81 102 ALA A N 1
ATOM 749 C CA . ALA A 1 102 ? -9.852 -3.291 -18.672 1 96.81 102 ALA A CA 1
ATOM 750 C C . ALA A 1 102 ? -10.086 -3.283 -20.188 1 96.81 102 ALA A C 1
ATOM 752 O O . ALA A 1 102 ? -9.195 -3.643 -20.953 1 96.81 102 ALA A O 1
ATOM 753 N N . ARG A 1 103 ? -11.195 -2.828 -20.594 1 96.06 103 ARG A N 1
ATOM 754 C CA . ARG A 1 103 ? -11.539 -2.803 -22.016 1 96.06 103 ARG A CA 1
ATOM 755 C C . ARG A 1 103 ? -10.633 -1.843 -22.781 1 96.06 103 ARG A C 1
ATOM 757 O O . ARG A 1 103 ? -10.203 -2.141 -23.906 1 96.06 103 ARG A O 1
ATOM 764 N N . ALA A 1 104 ? -10.367 -0.764 -22.156 1 92.12 104 ALA A N 1
ATOM 765 C CA . ALA A 1 104 ? -9.438 0.191 -22.766 1 92.12 104 ALA A CA 1
ATOM 766 C C . ALA A 1 104 ? -8.055 -0.425 -22.953 1 92.12 104 ALA A C 1
ATOM 768 O O . ALA A 1 104 ? -7.301 -0.021 -23.844 1 92.12 104 ALA A O 1
ATOM 769 N N . SER A 1 105 ? -7.738 -1.416 -22.125 1 93.5 105 SER A N 1
ATOM 770 C CA . SER A 1 105 ? -6.445 -2.088 -22.203 1 93.5 105 SER A CA 1
ATOM 771 C C . SER A 1 105 ? -6.504 -3.312 -23.109 1 93.5 105 SER A C 1
ATOM 773 O O . SER A 1 105 ? -5.555 -4.102 -23.156 1 93.5 105 SER A O 1
ATOM 775 N N . GLY A 1 106 ? -7.652 -3.514 -23.656 1 94.75 106 GLY A N 1
ATOM 776 C CA . GLY A 1 106 ? -7.793 -4.613 -24.609 1 94.75 106 GLY A CA 1
ATOM 777 C C . GLY A 1 106 ? -8.227 -5.91 -23.938 1 94.75 106 GLY A C 1
ATOM 778 O O . GLY A 1 106 ? -8.141 -6.98 -24.547 1 94.75 106 GLY A O 1
ATOM 779 N N . MET A 1 107 ? -8.664 -5.887 -22.766 1 97.31 107 MET A N 1
ATOM 780 C CA . MET A 1 107 ? -9.094 -7.086 -22.047 1 97.31 107 MET A CA 1
ATOM 781 C C . MET A 1 107 ? -10.609 -7.242 -22.109 1 97.31 107 MET A C 1
ATOM 783 O O . MET A 1 107 ? -11.336 -6.262 -22.297 1 97.31 107 MET A O 1
ATOM 787 N N . LYS A 1 108 ? -11.039 -8.445 -21.984 1 97.94 108 LYS A N 1
ATOM 788 C CA . LYS A 1 108 ? -12.461 -8.711 -21.812 1 97.94 108 LYS A CA 1
ATOM 789 C C . LYS A 1 108 ? -12.875 -8.562 -20.344 1 97.94 108 LYS A C 1
ATOM 791 O O . LYS A 1 108 ? -12.211 -9.078 -19.453 1 97.94 108 LYS A O 1
ATOM 796 N N . ALA A 1 109 ? -13.898 -7.859 -20.156 1 98.38 109 ALA A N 1
ATOM 797 C CA . ALA A 1 109 ? -14.516 -7.652 -18.844 1 98.38 109 ALA A CA 1
ATOM 798 C C . ALA A 1 109 ? -16 -7.336 -18.984 1 98.38 109 ALA A C 1
ATOM 800 O O . ALA A 1 109 ? -16.391 -6.488 -19.781 1 98.38 109 ALA A O 1
ATOM 801 N N . THR A 1 110 ? -16.797 -7.973 -18.203 1 98.31 110 THR A N 1
ATOM 802 C CA . THR A 1 110 ? -18.234 -7.797 -18.328 1 98.31 110 THR A CA 1
ATOM 803 C C . THR A 1 110 ? -18.891 -7.633 -16.953 1 98.31 110 THR A C 1
ATOM 805 O O . THR A 1 110 ? -18.656 -8.453 -16.047 1 98.31 110 THR A O 1
ATOM 808 N N . LEU A 1 111 ? -19.656 -6.598 -16.844 1 98.25 111 LEU A N 1
ATOM 809 C CA . LEU A 1 111 ? -20.469 -6.484 -15.648 1 98.25 111 LEU A CA 1
ATOM 810 C C . LEU A 1 111 ? -21.547 -7.566 -15.617 1 98.25 111 LEU A C 1
ATOM 812 O O . LEU A 1 111 ? -22.156 -7.875 -16.641 1 98.25 111 LEU A O 1
ATOM 816 N N . VAL A 1 112 ? -21.766 -8.102 -14.461 1 98.5 112 VAL A N 1
ATOM 817 C CA . VAL A 1 112 ? -22.75 -9.164 -14.336 1 98.5 112 VAL A CA 1
ATOM 818 C C . VAL A 1 112 ? -23.75 -8.805 -13.234 1 98.5 112 VAL A C 1
ATOM 820 O O . VAL A 1 112 ? -23.422 -8.086 -12.289 1 98.5 112 VAL A O 1
ATOM 823 N N . SER A 1 113 ? -24.953 -9.289 -13.344 1 98.12 113 SER A N 1
ATOM 824 C CA . SER A 1 113 ? -26 -9.094 -12.344 1 98.12 113 SER A CA 1
ATOM 825 C C . SER A 1 113 ? -25.766 -9.969 -11.117 1 98.12 113 SER A C 1
ATOM 827 O O . SER A 1 113 ? -24.875 -10.812 -11.117 1 98.12 113 SER A O 1
ATOM 829 N N . GLN A 1 114 ? -26.562 -9.711 -10.117 1 97.38 114 GLN A N 1
ATOM 830 C CA . GLN A 1 114 ? -26.531 -10.547 -8.922 1 97.38 114 GLN A CA 1
ATOM 831 C C . GLN A 1 114 ? -26.766 -12.016 -9.273 1 97.38 114 GLN A C 1
ATOM 833 O O . GLN A 1 114 ? -26.016 -12.891 -8.812 1 97.38 114 GLN A O 1
ATOM 838 N N . ALA A 1 115 ? -27.75 -12.281 -10.086 1 97.56 115 ALA A N 1
ATOM 839 C CA . ALA A 1 115 ? -28.109 -13.641 -10.461 1 97.56 115 ALA A CA 1
ATOM 840 C C . ALA A 1 115 ? -26.969 -14.312 -11.242 1 97.56 115 ALA A C 1
ATOM 842 O O . ALA A 1 115 ? -26.656 -15.477 -11.008 1 97.56 115 ALA A O 1
ATOM 843 N N . GLU A 1 116 ? -26.375 -13.586 -12.125 1 97.75 116 GLU A N 1
ATOM 844 C CA . GLU A 1 116 ? -25.281 -14.117 -12.922 1 97.75 116 GLU A CA 1
ATOM 845 C C . GLU A 1 116 ? -24.062 -14.406 -12.055 1 97.75 116 GLU A C 1
ATOM 847 O O . GLU A 1 116 ? -23.375 -15.414 -12.242 1 97.75 116 GLU A O 1
ATOM 852 N N . ALA A 1 117 ? -23.75 -13.516 -11.109 1 97.88 117 ALA A N 1
ATOM 853 C CA . ALA A 1 117 ? -22.641 -13.727 -10.188 1 97.88 117 ALA A CA 1
ATOM 854 C C . ALA A 1 117 ? -22.812 -15.016 -9.398 1 97.88 117 ALA A C 1
ATOM 856 O O . ALA A 1 117 ? -21.875 -15.812 -9.273 1 97.88 117 ALA A O 1
ATOM 857 N N . ARG A 1 118 ? -24.016 -15.25 -8.906 1 96.62 118 ARG A N 1
ATOM 858 C CA . ARG A 1 118 ? -24.328 -16.453 -8.148 1 96.62 118 ARG A CA 1
ATOM 859 C C . ARG A 1 118 ? -24.188 -17.703 -9.023 1 96.62 118 ARG A C 1
ATOM 861 O O . ARG A 1 118 ? -23.75 -18.75 -8.555 1 96.62 118 ARG A O 1
ATOM 868 N N . ARG A 1 119 ? -24.562 -17.531 -10.25 1 96.56 119 ARG A N 1
ATOM 869 C CA . ARG A 1 119 ? -24.453 -18.656 -11.18 1 96.56 119 ARG A CA 1
ATOM 870 C C . ARG A 1 119 ? -23 -18.984 -11.484 1 96.56 119 ARG A C 1
ATOM 872 O O . ARG A 1 119 ? -22.609 -20.156 -11.578 1 96.56 119 ARG A O 1
ATOM 879 N N . LEU A 1 120 ? -22.219 -17.984 -11.633 1 96.88 120 LEU A N 1
ATOM 880 C CA . LEU A 1 120 ? -20.812 -18.156 -11.984 1 96.88 120 LEU A CA 1
ATOM 881 C C . LEU A 1 120 ? -20.031 -18.797 -10.836 1 96.88 120 LEU A C 1
ATOM 883 O O . LEU A 1 120 ? -19.094 -19.547 -11.07 1 96.88 120 LEU A O 1
ATOM 887 N N . ALA A 1 121 ? -20.422 -18.469 -9.586 1 97.38 121 ALA A N 1
ATOM 888 C CA . ALA A 1 121 ? -19.672 -18.984 -8.438 1 97.38 121 ALA A CA 1
ATOM 889 C C . ALA A 1 121 ? -20.609 -19.328 -7.285 1 97.38 121 ALA A C 1
ATOM 891 O O . ALA A 1 121 ? -20.484 -18.797 -6.184 1 97.38 121 ALA A O 1
ATOM 892 N N . PRO A 1 122 ? -21.422 -20.25 -7.426 1 95.94 122 PRO A N 1
ATOM 893 C CA . PRO A 1 122 ? -22.453 -20.562 -6.441 1 95.94 122 PRO A CA 1
ATOM 894 C C . PRO A 1 122 ? -21.875 -21.031 -5.105 1 95.94 122 PRO A C 1
ATOM 896 O O . PRO A 1 122 ? -22.516 -20.875 -4.062 1 95.94 122 PRO A O 1
ATOM 899 N N . ALA A 1 123 ? -20.688 -21.547 -5.117 1 95.94 123 ALA A N 1
ATOM 900 C CA . ALA A 1 123 ? -20.078 -22.031 -3.879 1 95.94 123 ALA A CA 1
ATOM 901 C C . ALA A 1 123 ? -19.484 -20.875 -3.08 1 95.94 123 ALA A C 1
ATOM 903 O O . ALA A 1 123 ? -19.156 -21.031 -1.904 1 95.94 123 ALA A O 1
ATOM 904 N N . PHE A 1 124 ? -19.344 -19.672 -3.684 1 97 124 PHE A N 1
ATOM 905 C CA . PHE A 1 124 ? -18.609 -18.594 -3.035 1 97 124 PHE A CA 1
ATOM 906 C C . PHE A 1 124 ? -19.5 -17.375 -2.844 1 97 124 PHE A C 1
ATOM 908 O O . PHE A 1 124 ? -19.297 -16.594 -1.915 1 97 124 PHE A O 1
ATOM 915 N N . VAL A 1 125 ? -20.406 -17.188 -3.748 1 96.25 125 VAL A N 1
ATOM 916 C CA . VAL A 1 125 ? -21.156 -15.938 -3.752 1 96.25 125 VAL A CA 1
ATOM 917 C C . VAL A 1 125 ? -22.609 -16.203 -3.381 1 96.25 125 VAL A C 1
ATOM 919 O O . VAL A 1 125 ? -23.281 -17 -4.035 1 96.25 125 VAL A O 1
ATOM 922 N N . GLU A 1 126 ? -23.031 -15.594 -2.318 1 89.88 126 GLU A N 1
ATOM 923 C CA . GLU A 1 126 ? -24.438 -15.672 -1.915 1 89.88 126 GLU A CA 1
ATOM 924 C C . GLU A 1 126 ? -25.109 -14.312 -2.037 1 89.88 126 GLU A C 1
ATOM 926 O O . GLU A 1 126 ? -26.109 -14.172 -2.75 1 89.88 126 GLU A O 1
ATOM 931 N N . ASP A 1 127 ? -24.703 -13.312 -1.356 1 89.12 127 ASP A N 1
ATOM 932 C CA . ASP A 1 127 ? -25.266 -11.977 -1.363 1 89.12 127 ASP A CA 1
ATOM 933 C C . ASP A 1 127 ? -24.328 -10.969 -2.023 1 89.12 127 ASP A C 1
ATOM 935 O O . ASP A 1 1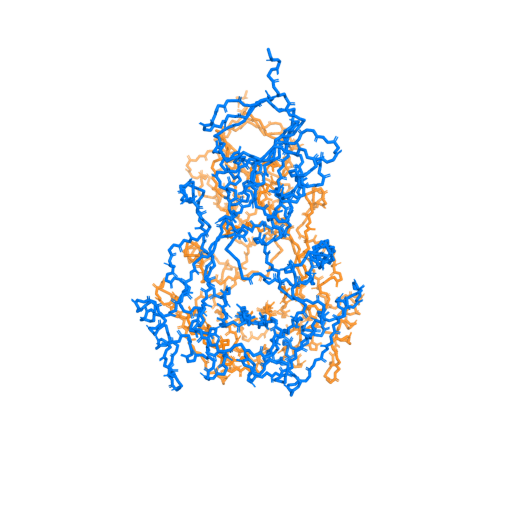27 ? -23.156 -10.883 -1.653 1 89.12 127 ASP A O 1
ATOM 939 N N . CYS A 1 128 ? -24.812 -10.312 -3.068 1 95.88 128 CYS A N 1
ATOM 940 C CA . CYS A 1 128 ? -24.078 -9.242 -3.744 1 95.88 128 CYS A CA 1
ATOM 941 C C . CYS A 1 128 ? -25.031 -8.359 -4.551 1 95.88 128 CYS A C 1
ATOM 943 O O . CYS A 1 128 ? -26.234 -8.625 -4.605 1 95.88 128 CYS A O 1
ATOM 945 N N . VAL A 1 129 ? -24.547 -7.266 -5.051 1 96.81 129 VAL A N 1
ATOM 946 C CA . VAL A 1 129 ? -25.375 -6.402 -5.883 1 96.81 129 VAL A CA 1
ATOM 947 C C . VAL A 1 129 ? -24.938 -6.504 -7.34 1 96.81 129 VAL A C 1
ATOM 949 O O . VAL A 1 129 ? -25.516 -5.859 -8.219 1 96.81 129 VAL A O 1
ATOM 952 N N . GLY A 1 130 ? -23.922 -7.293 -7.625 1 98.12 130 GLY A N 1
ATOM 953 C CA . GLY A 1 130 ? -23.359 -7.516 -8.945 1 98.12 130 GLY A CA 1
ATOM 954 C C . GLY A 1 130 ? -21.875 -7.816 -8.914 1 98.12 130 GLY A C 1
ATOM 955 O O . GLY A 1 130 ? -21.328 -8.148 -7.863 1 98.12 130 GLY A O 1
ATOM 956 N N . GLY A 1 131 ? -21.25 -7.82 -10.094 1 98.44 131 GLY A N 1
ATOM 957 C CA . GLY A 1 131 ? -19.828 -8.086 -10.148 1 98.44 131 GLY A CA 1
ATOM 958 C C . GLY A 1 131 ? -19.219 -7.777 -11.5 1 98.44 131 GLY A C 1
ATOM 959 O O . GLY A 1 131 ? -19.891 -7.234 -12.383 1 98.44 131 GLY A O 1
ATOM 960 N N . LEU A 1 132 ? -18.016 -7.949 -11.617 1 98.81 132 LEU A N 1
ATOM 961 C CA . LEU A 1 132 ? -17.234 -7.812 -12.836 1 98.81 132 LEU A CA 1
ATOM 962 C C . LEU A 1 132 ? -16.5 -9.117 -13.164 1 98.81 132 LEU A C 1
ATOM 964 O O . LEU A 1 132 ? -15.734 -9.625 -12.352 1 98.81 132 LEU A O 1
ATOM 968 N N . HIS A 1 133 ? -16.812 -9.664 -14.297 1 98.88 133 HIS A N 1
ATOM 969 C CA . HIS A 1 133 ? -16.25 -10.938 -14.719 1 98.88 133 HIS A CA 1
ATOM 970 C C . HIS A 1 133 ? -15.133 -10.742 -15.742 1 98.88 133 HIS A C 1
ATOM 972 O O . HIS A 1 133 ? -15.297 -10.016 -16.719 1 98.88 133 HIS A O 1
ATOM 978 N N . PHE A 1 134 ? -13.961 -11.312 -15.461 1 98.75 134 PHE A N 1
ATOM 979 C CA . PHE A 1 134 ? -12.82 -11.391 -16.359 1 98.75 134 PHE A CA 1
ATOM 980 C C . PHE A 1 134 ? -12.641 -12.812 -16.875 1 98.75 134 PHE A C 1
ATOM 982 O O . PHE A 1 134 ? -12.023 -13.648 -16.219 1 98.75 134 PHE A O 1
ATOM 989 N N . PRO A 1 135 ? -13.07 -13.078 -18.078 1 98.06 135 PRO A N 1
ATOM 990 C CA . PRO A 1 135 ? -13.07 -14.461 -18.547 1 98.06 135 PRO A CA 1
ATOM 991 C C . PRO A 1 135 ? -11.664 -14.992 -18.828 1 98.06 135 PRO A C 1
ATOM 993 O O . PRO A 1 135 ? -11.453 -16.203 -18.875 1 98.06 135 PRO A O 1
ATOM 996 N N . ASP A 1 136 ? -10.688 -14.125 -19.016 1 97.75 136 ASP A N 1
ATOM 997 C CA . ASP A 1 136 ? -9.367 -14.578 -19.438 1 97.75 136 ASP A CA 1
ATOM 998 C C . ASP A 1 136 ? -8.422 -14.727 -18.25 1 97.75 136 ASP A C 1
ATOM 1000 O O . ASP A 1 136 ? -7.254 -15.094 -18.422 1 97.75 136 ASP A O 1
ATOM 1004 N N . ASP A 1 137 ? -8.875 -14.43 -17.047 1 98.31 137 ASP A N 1
ATOM 1005 C CA . ASP A 1 137 ? -8.102 -14.648 -15.828 1 98.31 137 ASP A CA 1
ATOM 1006 C C . ASP A 1 137 ? -8.133 -16.109 -15.406 1 98.31 137 ASP A C 1
ATOM 1008 O O . ASP A 1 137 ? -8.695 -16.953 -16.109 1 98.31 137 ASP A O 1
ATOM 1012 N N . GLY A 1 138 ? -7.418 -16.438 -14.32 1 97.94 138 GLY A N 1
ATOM 1013 C CA . GLY A 1 138 ? -7.41 -17.797 -13.836 1 97.94 138 GLY A CA 1
ATOM 1014 C C . GLY A 1 138 ? -6.336 -18.062 -12.797 1 97.94 138 GLY A C 1
ATOM 1015 O O . GLY A 1 138 ? -6.102 -17.234 -11.914 1 97.94 138 GLY A O 1
ATOM 1016 N N . SER A 1 139 ? -5.867 -19.281 -12.859 1 97.19 139 SER A N 1
ATOM 1017 C CA . SER A 1 139 ? -4.867 -19.703 -11.883 1 97.19 139 SER A CA 1
ATOM 1018 C C . SER A 1 139 ? -3.678 -20.375 -12.562 1 97.19 139 SER A C 1
ATOM 1020 O O . SER A 1 139 ? -3.846 -21.094 -13.539 1 97.19 139 SER A O 1
ATOM 1022 N N . ALA A 1 140 ? -2.527 -20.109 -12.008 1 97.12 140 ALA A N 1
ATOM 1023 C CA . ALA A 1 140 ? -1.296 -20.734 -12.484 1 97.12 140 ALA A CA 1
ATOM 1024 C C . ALA A 1 140 ? -0.727 -21.688 -11.445 1 97.12 140 ALA A C 1
ATOM 1026 O O . ALA A 1 140 ? -1.107 -21.641 -10.273 1 97.12 140 ALA A O 1
ATOM 1027 N N . ASP A 1 141 ? 0.088 -22.594 -11.859 1 95.69 141 ASP A N 1
ATOM 1028 C CA . ASP A 1 141 ? 0.886 -23.453 -10.992 1 95.69 141 ASP A CA 1
ATOM 1029 C C . ASP A 1 141 ? 2.377 -23.156 -11.156 1 95.69 141 ASP A C 1
ATOM 1031 O O . ASP A 1 141 ? 3.043 -23.75 -12.008 1 95.69 141 ASP A O 1
ATOM 1035 N N . PRO A 1 142 ? 2.889 -22.312 -10.336 1 94.81 142 PRO A N 1
ATOM 1036 C CA . PRO A 1 142 ? 4.281 -21.875 -10.508 1 94.81 142 PRO A CA 1
ATOM 1037 C C . PRO A 1 142 ? 5.273 -23.031 -10.359 1 94.81 142 PRO A C 1
ATOM 1039 O O . PRO A 1 142 ? 6.355 -23 -10.945 1 94.81 142 PRO A O 1
ATOM 1042 N N . LYS A 1 143 ? 4.93 -24.047 -9.578 1 94.56 143 LYS A N 1
ATOM 1043 C CA . LYS A 1 143 ? 5.82 -25.188 -9.461 1 94.56 143 LYS A CA 1
ATOM 1044 C C . LYS A 1 143 ? 5.945 -25.922 -10.797 1 94.56 143 LYS A C 1
ATOM 1046 O O . LYS A 1 143 ? 7.055 -26.234 -11.234 1 94.56 143 LYS A O 1
ATOM 1051 N N . VAL A 1 144 ? 4.828 -26.141 -11.391 1 96.56 144 VAL A N 1
ATOM 1052 C CA . VAL A 1 144 ? 4.809 -26.781 -12.703 1 96.56 144 VAL A CA 1
ATOM 1053 C C . VAL A 1 144 ? 5.574 -25.938 -13.711 1 96.56 144 VAL A C 1
ATOM 1055 O O . VAL A 1 144 ? 6.398 -26.453 -14.469 1 96.56 144 VAL A O 1
ATOM 1058 N N . LEU A 1 145 ? 5.336 -24.672 -13.672 1 98 145 LEU A N 1
ATOM 1059 C CA . LEU A 1 145 ? 5.961 -23.75 -14.617 1 98 145 LEU A CA 1
ATOM 1060 C C . LEU A 1 145 ? 7.473 -23.703 -14.398 1 98 145 LEU A C 1
ATOM 1062 O O . LEU A 1 145 ? 8.242 -23.781 -15.352 1 98 145 LEU A O 1
ATOM 1066 N N . ALA A 1 146 ? 7.883 -23.578 -13.156 1 97.69 146 ALA A N 1
ATOM 1067 C CA . ALA A 1 146 ? 9.305 -23.516 -12.844 1 97.69 146 ALA A CA 1
ATOM 1068 C C . ALA A 1 146 ? 10.023 -24.781 -13.289 1 97.69 146 ALA A C 1
ATOM 1070 O O . ALA A 1 146 ? 11.102 -24.719 -13.891 1 97.69 146 ALA A O 1
ATOM 1071 N N . LYS A 1 147 ? 9.445 -25.922 -13.031 1 97.88 147 LYS A N 1
ATOM 1072 C CA . LYS A 1 147 ? 10.047 -27.188 -13.43 1 97.88 147 LYS A CA 1
ATOM 1073 C C . LYS A 1 147 ? 10.133 -27.312 -14.945 1 97.88 147 LYS A C 1
ATOM 1075 O O . LYS A 1 147 ? 11.109 -27.844 -15.477 1 97.88 147 LYS A O 1
ATOM 1080 N N . HIS A 1 148 ? 9.094 -26.875 -15.586 1 98.25 148 HIS A N 1
ATOM 1081 C CA . HIS A 1 148 ? 9.109 -26.844 -17.047 1 98.25 148 HIS A CA 1
ATOM 1082 C C . HIS A 1 148 ? 10.266 -26 -17.562 1 98.25 148 HIS A C 1
ATOM 1084 O O . HIS A 1 148 ? 11.023 -26.438 -18.438 1 98.25 148 HIS A O 1
ATOM 1090 N N . TYR A 1 149 ? 10.445 -24.859 -17.016 1 98.38 149 TYR A N 1
ATOM 1091 C CA . TYR A 1 149 ? 11.5 -23.953 -17.453 1 98.38 149 TYR A CA 1
ATOM 1092 C C . TYR A 1 149 ? 12.875 -24.5 -17.094 1 98.38 149 TYR A C 1
ATOM 1094 O O . TYR A 1 149 ? 13.836 -24.328 -17.844 1 98.38 149 TYR A O 1
ATOM 1102 N N . GLN A 1 150 ? 12.977 -25.141 -15.938 1 98.56 150 GLN A N 1
ATOM 1103 C CA . GLN A 1 150 ? 14.227 -25.781 -15.562 1 98.56 150 GLN A CA 1
ATOM 1104 C C . GLN A 1 150 ? 14.602 -26.859 -16.578 1 98.56 150 GLN A C 1
ATOM 1106 O O . GLN A 1 150 ? 15.75 -26.938 -17.016 1 98.56 150 GLN A O 1
ATOM 1111 N N . ALA A 1 151 ? 13.648 -27.656 -16.953 1 98.5 151 ALA A N 1
ATOM 1112 C CA . ALA A 1 151 ? 13.883 -28.719 -17.922 1 98.5 151 ALA A CA 1
ATOM 1113 C C . ALA A 1 151 ? 14.312 -28.125 -19.266 1 98.5 151 ALA A C 1
ATOM 1115 O O . ALA A 1 151 ? 15.227 -28.641 -19.922 1 98.5 151 ALA A O 1
ATOM 1116 N N . GLN A 1 152 ? 13.656 -27.094 -19.656 1 98.44 152 GLN A N 1
ATOM 1117 C CA . GLN A 1 152 ? 14.008 -26.406 -20.906 1 98.44 152 GLN A CA 1
ATOM 1118 C C . GLN A 1 152 ? 15.43 -25.859 -20.859 1 98.44 152 GLN A C 1
ATOM 1120 O O . GLN A 1 152 ? 16.188 -25.969 -21.828 1 98.44 152 GLN A O 1
ATOM 1125 N N . ALA A 1 153 ? 15.719 -25.281 -19.766 1 98.69 153 ALA A N 1
ATOM 1126 C CA . ALA A 1 153 ? 17.062 -24.734 -19.594 1 98.69 153 ALA A CA 1
ATOM 1127 C C . ALA A 1 153 ? 18.109 -25.844 -19.688 1 98.69 153 ALA A C 1
ATOM 1129 O O . ALA A 1 153 ? 19.109 -25.703 -20.391 1 98.69 153 ALA A O 1
ATOM 1130 N N . ALA A 1 154 ? 17.875 -26.906 -18.984 1 98.62 154 ALA A N 1
ATOM 1131 C CA . ALA A 1 154 ? 18.797 -28.047 -19 1 98.62 154 ALA A CA 1
ATOM 1132 C C . ALA A 1 154 ? 18.953 -28.609 -20.406 1 98.62 154 ALA A C 1
ATOM 1134 O O . ALA A 1 154 ? 20.078 -28.875 -20.844 1 98.62 154 ALA A O 1
ATOM 1135 N N . SER A 1 155 ? 17.891 -28.75 -21.047 1 98.56 155 SER A N 1
ATOM 1136 C CA . SER A 1 155 ? 17.906 -29.266 -22.406 1 98.56 155 SER A CA 1
ATOM 1137 C C . SER A 1 155 ? 18.703 -28.359 -23.344 1 98.56 155 SER A C 1
ATOM 1139 O O . SER A 1 155 ? 19.281 -28.828 -24.328 1 98.56 155 SER A O 1
ATOM 1141 N N . ALA A 1 156 ? 18.734 -27.125 -23.016 1 98.5 156 ALA A N 1
ATOM 1142 C CA . ALA A 1 156 ? 19.438 -26.141 -23.844 1 98.5 156 ALA A CA 1
ATOM 1143 C C . ALA A 1 156 ? 20.891 -25.984 -23.406 1 98.5 156 ALA A C 1
ATOM 1145 O O . ALA A 1 156 ? 21.625 -25.156 -23.953 1 98.5 156 ALA A O 1
ATOM 1146 N N . GLY A 1 157 ? 21.297 -26.75 -22.375 1 98 157 GLY A N 1
ATOM 1147 C CA . GLY A 1 157 ? 22.703 -26.812 -22.047 1 98 157 GLY A CA 1
ATOM 1148 C C . GLY A 1 157 ? 23.047 -26.156 -20.719 1 98 157 GLY A C 1
ATOM 1149 O O . GLY A 1 157 ? 24.203 -26.141 -20.312 1 98 157 GLY A O 1
ATOM 1150 N N . ALA A 1 158 ? 22.047 -25.625 -20.031 1 98.62 158 ALA A N 1
ATOM 1151 C CA . ALA A 1 158 ? 22.312 -25 -18.734 1 98.62 158 ALA A CA 1
ATOM 1152 C C . ALA A 1 158 ? 22.688 -26.047 -17.688 1 98.62 158 ALA A C 1
ATOM 1154 O O . ALA A 1 158 ? 22.188 -27.172 -17.734 1 98.62 158 ALA A O 1
ATOM 1155 N N . THR A 1 159 ? 23.578 -25.672 -16.781 1 98.12 159 THR A N 1
ATOM 1156 C CA . THR A 1 159 ? 23.859 -26.469 -15.602 1 98.12 159 THR A CA 1
ATOM 1157 C C . THR A 1 159 ? 22.969 -26.078 -14.43 1 98.12 159 THR A C 1
ATOM 1159 O O . THR A 1 159 ? 22.875 -24.891 -14.102 1 98.12 159 THR A O 1
ATOM 1162 N N . LEU A 1 160 ? 22.25 -27.016 -13.93 1 98.5 160 LEU A N 1
ATOM 1163 C CA . LEU A 1 160 ? 21.469 -26.812 -12.711 1 98.5 160 LEU A CA 1
ATOM 1164 C C . LEU A 1 160 ? 22.188 -27.406 -11.5 1 98.5 160 LEU A C 1
ATOM 1166 O O . LEU A 1 160 ? 22.578 -28.578 -11.508 1 98.5 160 LEU A O 1
ATOM 1170 N N . LEU A 1 161 ? 22.391 -26.594 -10.516 1 97.62 161 LEU A N 1
ATOM 1171 C CA . LEU A 1 161 ? 23.172 -27.031 -9.359 1 97.62 161 LEU A CA 1
ATOM 1172 C C . LEU A 1 161 ? 22.438 -26.703 -8.062 1 97.62 161 LEU A C 1
ATOM 1174 O O . LEU A 1 161 ? 22.062 -25.562 -7.82 1 97.62 161 LEU A O 1
ATOM 1178 N N . ALA A 1 162 ? 22.172 -27.703 -7.246 1 96.62 162 ALA A N 1
ATOM 1179 C CA . ALA A 1 162 ? 21.688 -27.516 -5.883 1 96.62 162 ALA A CA 1
ATOM 1180 C C . ALA A 1 162 ? 22.828 -27.109 -4.949 1 96.62 162 ALA A C 1
ATOM 1182 O O . ALA A 1 162 ? 23.703 -27.938 -4.633 1 96.62 162 ALA A O 1
ATOM 1183 N N . ALA A 1 163 ? 22.859 -25.828 -4.594 1 95.5 163 ALA A N 1
ATOM 1184 C CA . ALA A 1 163 ? 23.906 -25.297 -3.711 1 95.5 163 ALA A CA 1
ATOM 1185 C C . ALA A 1 163 ? 23.453 -24 -3.055 1 95.5 163 ALA A C 1
ATOM 1187 O O . ALA A 1 163 ? 22.781 -23.172 -3.688 1 95.5 163 ALA A O 1
ATOM 1188 N N . ASP A 1 164 ? 23.797 -23.859 -1.835 1 93.38 164 ASP A N 1
ATOM 1189 C CA . ASP A 1 164 ? 23.594 -22.578 -1.165 1 93.38 164 ASP A CA 1
ATOM 1190 C C . ASP A 1 164 ? 24.594 -21.547 -1.646 1 93.38 164 ASP A C 1
ATOM 1192 O O . ASP A 1 164 ? 25.797 -21.828 -1.739 1 93.38 164 ASP A O 1
ATOM 1196 N N . VAL A 1 165 ? 24.141 -20.453 -2.025 1 94.62 165 VAL A N 1
ATOM 1197 C CA . VAL A 1 165 ? 25.047 -19.359 -2.373 1 94.62 165 VAL A CA 1
ATOM 1198 C C . VAL A 1 165 ? 25.266 -18.469 -1.156 1 94.62 165 VAL A C 1
ATOM 1200 O O . VAL A 1 165 ? 24.297 -17.953 -0.576 1 94.62 165 VAL A O 1
ATOM 1203 N N . LEU A 1 166 ? 26.438 -18.234 -0.842 1 91.88 166 LEU A N 1
ATOM 1204 C CA . LEU A 1 166 ? 26.797 -17.5 0.365 1 91.88 166 LEU A CA 1
ATOM 1205 C C . LEU A 1 166 ? 27.141 -16.047 0.034 1 91.88 166 LEU A C 1
ATOM 1207 O O . LEU A 1 166 ? 26.797 -15.133 0.783 1 91.88 166 LEU A O 1
ATOM 1211 N N . ALA A 1 167 ? 27.797 -15.969 -1.046 1 93.56 167 ALA A N 1
ATOM 1212 C CA . ALA A 1 167 ? 28.25 -14.648 -1.494 1 93.56 167 ALA A CA 1
ATOM 1213 C C . ALA A 1 167 ? 28.703 -14.695 -2.953 1 93.56 167 ALA A C 1
ATOM 1215 O O . ALA A 1 167 ? 28.781 -15.766 -3.553 1 93.56 167 ALA A O 1
ATOM 1216 N N . PHE A 1 168 ? 28.797 -13.484 -3.545 1 91.75 168 PHE A N 1
ATOM 1217 C CA . PHE A 1 168 ? 29.438 -13.391 -4.855 1 91.75 168 PHE A CA 1
ATOM 1218 C C . PHE A 1 168 ? 30.266 -12.125 -4.957 1 91.75 168 PHE A C 1
ATOM 1220 O O . PHE A 1 168 ? 30.016 -11.141 -4.262 1 91.75 168 PHE A O 1
ATOM 1227 N N . LYS A 1 169 ? 31.328 -12.25 -5.641 1 87.56 169 LYS A N 1
ATOM 1228 C CA . LYS A 1 169 ? 32.219 -11.141 -5.945 1 87.56 169 LYS A CA 1
ATOM 1229 C C . LYS A 1 169 ? 32.594 -11.125 -7.426 1 87.56 169 LYS A C 1
ATOM 1231 O O . LYS A 1 169 ? 32.219 -12.016 -8.18 1 87.56 169 LYS A O 1
ATOM 1236 N N . GLU A 1 170 ? 33.281 -10.078 -7.793 1 80.06 170 GLU A N 1
ATOM 1237 C CA . GLU A 1 170 ? 33.656 -9.922 -9.195 1 80.06 170 GLU A CA 1
ATOM 1238 C C . GLU A 1 170 ? 34.156 -11.242 -9.789 1 80.06 170 GLU A C 1
ATOM 1240 O O . GLU A 1 170 ? 35.219 -11.711 -9.438 1 80.06 170 GLU A O 1
ATOM 1245 N N . GLY A 1 171 ? 33.219 -11.898 -10.484 1 84.5 171 GLY A N 1
ATOM 1246 C CA . GLY A 1 171 ? 33.562 -13.023 -11.344 1 84.5 171 GLY A CA 1
ATOM 1247 C C . GLY A 1 171 ? 33.438 -14.367 -10.656 1 84.5 171 GLY A C 1
ATOM 1248 O O . GLY A 1 171 ? 33.781 -15.406 -11.219 1 84.5 171 GLY A O 1
ATOM 1249 N N . ALA A 1 172 ? 32.969 -14.312 -9.383 1 94.06 172 ALA A N 1
ATOM 1250 C CA . ALA A 1 172 ? 32.906 -15.594 -8.672 1 94.06 172 ALA A CA 1
ATOM 1251 C C . ALA A 1 172 ? 31.703 -15.648 -7.75 1 94.06 172 ALA A C 1
ATOM 1253 O O . ALA A 1 172 ? 31.359 -14.664 -7.094 1 94.06 172 ALA A O 1
ATOM 1254 N N . VAL A 1 173 ? 31.078 -16.859 -7.668 1 95.81 173 VAL A N 1
ATOM 1255 C CA . VAL A 1 173 ? 29.969 -17.156 -6.762 1 95.81 173 VAL A CA 1
ATOM 1256 C C . VAL A 1 173 ? 30.422 -18.172 -5.719 1 95.81 173 VAL A C 1
ATOM 1258 O O . VAL A 1 173 ? 30.891 -19.266 -6.066 1 95.81 173 VAL A O 1
ATOM 1261 N N . GLU A 1 174 ? 30.422 -17.75 -4.516 1 96.62 174 GLU A N 1
ATOM 1262 C CA . GLU A 1 174 ? 30.734 -18.656 -3.408 1 96.62 174 GLU A CA 1
ATOM 1263 C C . GLU A 1 174 ? 29.531 -19.5 -3.016 1 96.62 174 GLU A C 1
ATOM 1265 O O . GLU A 1 174 ? 28.484 -18.969 -2.65 1 96.62 174 GLU A O 1
ATOM 1270 N N . THR A 1 175 ? 29.641 -20.844 -3.096 1 95.94 175 THR A N 1
ATOM 1271 C CA . THR A 1 175 ? 28.531 -21.75 -2.799 1 95.94 175 THR A CA 1
ATOM 1272 C C . THR A 1 175 ? 28.953 -22.797 -1.769 1 95.94 175 THR A C 1
ATOM 1274 O O . THR A 1 175 ? 30.125 -22.875 -1.395 1 95.94 175 THR A O 1
ATOM 1277 N N . SER A 1 176 ? 28.016 -23.469 -1.264 1 94 176 SER A N 1
ATOM 1278 C CA . SER A 1 176 ? 28.266 -24.594 -0.365 1 94 176 SER A CA 1
ATOM 1279 C C . SER A 1 176 ? 29.047 -25.703 -1.068 1 94 176 SER A C 1
ATOM 1281 O O . SER A 1 176 ? 29.609 -26.578 -0.416 1 94 176 SER A O 1
ATOM 1283 N N . GLU A 1 177 ? 29.125 -25.719 -2.408 1 94 177 GLU A N 1
ATOM 1284 C CA . GLU A 1 177 ? 29.828 -26.734 -3.188 1 94 177 GLU A CA 1
ATOM 1285 C C . GLU A 1 177 ? 31.141 -26.203 -3.736 1 94 177 GLU A C 1
ATOM 1287 O O . GLU A 1 177 ? 31.781 -26.859 -4.562 1 94 177 GLU A O 1
ATOM 1292 N N . GLY A 1 178 ? 31.531 -25.031 -3.318 1 93.81 178 GLY A N 1
ATOM 1293 C CA . GLY A 1 178 ? 32.781 -24.438 -3.777 1 93.81 178 GLY A CA 1
ATOM 1294 C C . GLY A 1 178 ? 32.562 -23.141 -4.547 1 93.81 178 GLY A C 1
ATOM 1295 O O . GLY A 1 178 ? 31.453 -22.641 -4.637 1 93.81 178 GLY A O 1
ATOM 1296 N N . VAL A 1 179 ? 33.594 -22.609 -5.051 1 95.81 179 VAL A N 1
ATOM 1297 C CA . VAL A 1 179 ? 33.594 -21.344 -5.777 1 95.81 179 VAL A CA 1
ATOM 1298 C C . VAL A 1 179 ? 33.438 -21.609 -7.273 1 95.81 179 VAL A C 1
ATOM 1300 O O . VAL A 1 179 ? 34.156 -22.453 -7.836 1 95.81 179 VAL A O 1
ATOM 1303 N N . ILE A 1 180 ? 32.531 -20.922 -7.898 1 95.88 180 ILE A N 1
ATOM 1304 C CA . ILE A 1 180 ? 32.281 -21.094 -9.32 1 95.88 180 ILE A CA 1
ATOM 1305 C C . ILE A 1 180 ? 32.469 -19.766 -10.047 1 95.88 180 ILE A C 1
ATOM 1307 O O . ILE A 1 180 ? 31.969 -18.734 -9.602 1 95.88 180 ILE A O 1
ATOM 1311 N N . LYS A 1 181 ? 33.125 -19.781 -11.117 1 96.5 181 LYS A N 1
ATOM 1312 C CA . LYS A 1 181 ? 33.375 -18.578 -11.883 1 96.5 181 LYS A CA 1
ATOM 1313 C C . LYS A 1 181 ? 32.219 -18.281 -12.852 1 96.5 181 LYS A C 1
ATOM 1315 O O . LYS A 1 181 ? 31.75 -19.188 -13.531 1 96.5 181 LYS A O 1
ATOM 1320 N N . ALA A 1 182 ? 31.781 -17.047 -12.859 1 96.31 182 ALA A N 1
ATOM 1321 C CA . ALA A 1 182 ? 30.75 -16.562 -13.781 1 96.31 182 ALA A CA 1
ATOM 1322 C C . ALA A 1 182 ? 30.953 -15.094 -14.125 1 96.31 182 ALA A C 1
ATOM 1324 O O . ALA A 1 182 ? 31.297 -14.289 -13.258 1 96.31 182 ALA A O 1
ATOM 1325 N N . LYS A 1 183 ? 30.766 -14.719 -15.391 1 95.88 183 LYS A N 1
ATOM 1326 C CA . LYS A 1 183 ? 30.969 -13.352 -15.852 1 95.88 183 LYS A CA 1
ATOM 1327 C C . LYS A 1 183 ? 29.906 -12.414 -15.289 1 95.88 183 LYS A C 1
ATOM 1329 O O . LYS A 1 183 ? 30.188 -11.25 -15.008 1 95.88 183 LYS A O 1
ATOM 1334 N N . ARG A 1 184 ? 28.688 -12.883 -15.172 1 96.25 184 ARG A N 1
ATOM 1335 C CA . ARG A 1 184 ? 27.547 -12.117 -14.672 1 96.25 184 ARG A CA 1
ATOM 1336 C C . ARG A 1 184 ? 26.766 -12.914 -13.641 1 96.25 184 ARG A C 1
ATOM 1338 O O . ARG A 1 184 ? 26.828 -14.148 -13.625 1 96.25 184 ARG A O 1
ATOM 1345 N N . VAL A 1 185 ? 26.109 -12.203 -12.797 1 97.19 185 VAL A N 1
ATOM 1346 C CA . VAL A 1 185 ? 25.25 -12.805 -11.781 1 97.19 185 VAL A CA 1
ATOM 1347 C C . VAL A 1 185 ? 23.859 -12.172 -11.82 1 97.19 185 VAL A C 1
ATOM 1349 O O . VAL A 1 185 ? 23.734 -10.953 -11.961 1 97.19 185 VAL A O 1
ATOM 1352 N N . ALA A 1 186 ? 22.844 -12.984 -11.797 1 97.25 186 ALA A N 1
ATOM 1353 C CA . ALA A 1 186 ? 21.469 -12.531 -11.609 1 97.25 186 ALA A CA 1
ATOM 1354 C C . ALA A 1 186 ? 20.875 -13.086 -10.312 1 97.25 186 ALA A C 1
ATOM 1356 O O . ALA A 1 186 ? 20.766 -14.305 -10.148 1 97.25 186 ALA A O 1
ATOM 1357 N N . VAL A 1 187 ? 20.516 -12.211 -9.453 1 96.81 187 VAL A N 1
ATOM 1358 C CA . VAL A 1 187 ? 19.922 -12.609 -8.18 1 96.81 187 VAL A CA 1
ATOM 1359 C C . VAL A 1 187 ? 18.406 -12.688 -8.32 1 96.81 187 VAL A C 1
ATOM 1361 O O . VAL A 1 187 ? 17.734 -11.664 -8.484 1 96.81 187 VAL A O 1
ATOM 1364 N N . CYS A 1 188 ? 17.844 -13.883 -8.242 1 96.94 188 CYS A N 1
ATOM 1365 C CA . CYS A 1 188 ? 16.422 -14.172 -8.367 1 96.94 188 CYS A CA 1
ATOM 1366 C C . CYS A 1 188 ? 15.906 -14.914 -7.141 1 96.94 188 CYS A C 1
ATOM 1368 O O . CYS A 1 188 ? 15.141 -15.867 -7.262 1 96.94 188 CYS A O 1
ATOM 1370 N N . THR A 1 189 ? 16.266 -14.461 -5.969 1 93.56 189 THR A N 1
ATOM 1371 C CA . THR A 1 189 ? 16.031 -15.242 -4.758 1 93.56 189 THR A CA 1
ATOM 1372 C C . THR A 1 189 ? 14.797 -14.727 -4.02 1 93.56 189 THR A C 1
ATOM 1374 O O . THR A 1 189 ? 14.531 -15.133 -2.885 1 93.56 189 THR A O 1
ATOM 1377 N N . GLY A 1 190 ? 14.031 -13.797 -4.605 1 91.81 190 GLY A N 1
ATOM 1378 C CA . GLY A 1 190 ? 12.781 -13.336 -4.02 1 91.81 190 GLY A CA 1
ATOM 1379 C C . GLY A 1 190 ? 12.938 -12.82 -2.604 1 91.81 190 GLY A C 1
ATOM 1380 O O . GLY A 1 190 ? 13.773 -11.953 -2.346 1 91.81 190 GLY A O 1
ATOM 1381 N N . ILE A 1 191 ? 12.297 -13.438 -1.653 1 90.81 191 ILE A N 1
ATOM 1382 C CA . ILE A 1 191 ? 12.219 -12.961 -0.277 1 90.81 191 ILE A CA 1
ATOM 1383 C C . ILE A 1 191 ? 13.602 -13.039 0.377 1 90.81 191 ILE A C 1
ATOM 1385 O O . ILE A 1 191 ? 13.836 -12.422 1.422 1 90.81 191 ILE A O 1
ATOM 1389 N N . TRP A 1 192 ? 14.57 -13.695 -0.216 1 91.5 192 TRP A N 1
ATOM 1390 C CA . TRP A 1 192 ? 15.914 -13.828 0.332 1 91.5 192 TRP A CA 1
ATOM 1391 C C . TRP A 1 192 ? 16.875 -12.844 -0.333 1 91.5 192 TRP A C 1
ATOM 1393 O O . TRP A 1 192 ? 18.078 -12.867 -0.071 1 91.5 192 TRP A O 1
ATOM 1403 N N . GLY A 1 193 ? 16.375 -12.008 -1.216 1 90.06 193 GLY A N 1
ATOM 1404 C CA . GLY A 1 193 ? 17.188 -11.141 -2.041 1 90.06 193 GLY A CA 1
ATOM 1405 C C . GLY A 1 193 ? 18.094 -10.227 -1.23 1 90.06 193 GLY A C 1
ATOM 1406 O O . GLY A 1 193 ? 19.25 -10.008 -1.596 1 90.06 193 GLY A O 1
ATOM 1407 N N . THR A 1 194 ? 17.578 -9.703 -0.118 1 87.62 194 THR A N 1
ATOM 1408 C CA . THR A 1 194 ? 18.328 -8.727 0.67 1 87.62 194 THR A CA 1
ATOM 1409 C C . THR A 1 194 ? 19.516 -9.383 1.359 1 87.62 194 THR A C 1
ATOM 1411 O O . THR A 1 194 ? 20.422 -8.695 1.826 1 87.62 194 THR A O 1
ATOM 1414 N N . GLN A 1 195 ? 19.562 -10.703 1.424 1 88.19 195 GLN A N 1
ATOM 1415 C CA . GLN A 1 195 ? 20.719 -11.391 1.996 1 88.19 195 GLN A CA 1
ATOM 1416 C C . GLN A 1 195 ? 21.953 -11.211 1.127 1 88.19 195 GLN A C 1
ATOM 1418 O O . GLN A 1 195 ? 23.062 -11.039 1.645 1 88.19 195 GLN A O 1
ATOM 1423 N N . LEU A 1 196 ? 21.719 -11.227 -0.172 1 89.69 196 LEU A N 1
ATOM 1424 C CA . LEU A 1 196 ? 22.844 -11.109 -1.107 1 89.69 196 LEU A CA 1
ATOM 1425 C C . LEU A 1 196 ? 23.031 -9.672 -1.562 1 89.69 196 LEU A C 1
ATOM 1427 O O . LEU A 1 196 ? 24.141 -9.258 -1.896 1 89.69 196 LEU A O 1
ATOM 1431 N N . LEU A 1 197 ? 21.875 -8.922 -1.575 1 89.31 197 LEU A N 1
ATOM 1432 C CA . LEU A 1 197 ? 21.875 -7.539 -2.027 1 89.31 197 LEU A CA 1
ATOM 1433 C C . LEU A 1 197 ? 21.141 -6.641 -1.046 1 89.31 197 LEU A C 1
ATOM 1435 O O . LEU A 1 197 ? 20.062 -6.129 -1.36 1 89.31 197 LEU A O 1
ATOM 1439 N N . PRO A 1 198 ? 21.656 -6.332 0.096 1 83.56 198 PRO A N 1
ATOM 1440 C CA . PRO A 1 198 ? 20.953 -5.637 1.174 1 83.56 198 PRO A CA 1
ATOM 1441 C C . PRO A 1 198 ? 20.516 -4.227 0.781 1 83.56 198 PRO A C 1
ATOM 1443 O O . PRO A 1 198 ? 19.375 -3.83 1.056 1 83.56 198 PRO A O 1
ATOM 1446 N N . LEU A 1 199 ? 21.328 -3.467 0.094 1 76.25 199 LEU A N 1
ATOM 1447 C CA . LEU A 1 199 ? 20.984 -2.076 -0.187 1 76.25 199 LEU A CA 1
ATOM 1448 C C . LEU A 1 199 ? 20.156 -1.966 -1.457 1 76.25 199 LEU A C 1
ATOM 1450 O O . LEU A 1 199 ? 19.078 -1.35 -1.451 1 76.25 199 LEU A O 1
ATOM 1454 N N . PRO A 1 200 ? 20.531 -2.705 -2.502 1 76.25 200 PRO A N 1
ATOM 1455 C CA . PRO A 1 200 ? 19.75 -2.594 -3.74 1 76.25 200 PRO A CA 1
ATOM 1456 C C . PRO A 1 200 ? 18.312 -3.104 -3.59 1 76.25 200 PRO A C 1
ATOM 1458 O O . PRO A 1 200 ? 17.406 -2.627 -4.281 1 76.25 200 PRO A O 1
ATOM 1461 N N . MET A 1 201 ? 18.125 -3.996 -2.635 1 78.5 201 MET A N 1
ATOM 1462 C CA . MET A 1 201 ? 16.797 -4.605 -2.52 1 78.5 201 MET A CA 1
ATOM 1463 C C . MET A 1 201 ? 16.109 -4.164 -1.235 1 78.5 201 MET A C 1
ATOM 1465 O O . MET A 1 201 ? 15.094 -4.742 -0.843 1 78.5 201 MET A O 1
ATOM 1469 N N . ALA A 1 202 ? 16.609 -3.092 -0.639 1 77.19 202 ALA A N 1
ATOM 1470 C CA . ALA A 1 202 ? 16.094 -2.633 0.65 1 77.19 202 ALA A CA 1
ATOM 1471 C C . ALA A 1 202 ? 14.656 -2.154 0.528 1 77.19 202 ALA A C 1
ATOM 1473 O O . ALA A 1 202 ? 13.883 -2.227 1.49 1 77.19 202 ALA A O 1
ATOM 1474 N N . GLY A 1 203 ? 14.32 -1.769 -0.636 1 79.56 203 GLY A N 1
ATOM 1475 C CA . GLY A 1 203 ? 12.977 -1.249 -0.845 1 79.56 203 GLY A CA 1
ATOM 1476 C C . GLY A 1 203 ? 11.93 -2.338 -0.968 1 79.56 203 GLY A C 1
ATOM 1477 O O . GLY A 1 203 ? 10.727 -2.061 -0.917 1 79.56 203 GLY A O 1
ATOM 1478 N N . ALA A 1 204 ? 12.336 -3.578 -1.108 1 87.38 204 ALA A N 1
ATOM 1479 C CA . ALA A 1 204 ? 11.422 -4.715 -1.155 1 87.38 204 ALA A CA 1
ATOM 1480 C C . ALA A 1 204 ? 11.266 -5.352 0.223 1 87.38 204 ALA A C 1
ATOM 1482 O O . ALA A 1 204 ? 12.203 -5.949 0.751 1 87.38 204 ALA A O 1
ATOM 1483 N N . VAL A 1 205 ? 10.086 -5.25 0.758 1 88.88 205 VAL A N 1
ATOM 1484 C CA . VAL A 1 205 ? 9.859 -5.695 2.131 1 88.88 205 VAL A CA 1
ATOM 1485 C C . VAL A 1 205 ? 9.07 -7 2.131 1 88.88 205 VAL A C 1
ATOM 1487 O O . VAL A 1 205 ? 8.133 -7.16 1.348 1 88.88 205 VAL A O 1
ATOM 1490 N N . VAL A 1 206 ? 9.469 -7.898 2.992 1 90.62 206 VAL A N 1
ATOM 1491 C CA . VAL A 1 206 ? 8.805 -9.188 3.107 1 90.62 206 VAL A CA 1
ATOM 1492 C C . VAL A 1 206 ? 7.641 -9.086 4.09 1 90.62 206 VAL A C 1
ATOM 1494 O O . VAL A 1 206 ? 7.801 -8.562 5.195 1 90.62 206 VAL A O 1
ATOM 1497 N N . VAL A 1 207 ? 6.512 -9.578 3.645 1 90.12 207 VAL A N 1
ATOM 1498 C CA . VAL A 1 207 ? 5.332 -9.555 4.504 1 90.12 207 VAL A CA 1
ATOM 1499 C C . VAL A 1 207 ? 4.664 -10.93 4.5 1 90.12 207 VAL A C 1
ATOM 1501 O O . VAL A 1 207 ? 4.863 -11.719 3.572 1 90.12 207 VAL A O 1
ATOM 1504 N N . GLY A 1 208 ? 3.959 -11.18 5.59 1 88.62 208 GLY A N 1
ATOM 1505 C CA . GLY A 1 208 ? 3.18 -12.398 5.691 1 88.62 208 GLY A CA 1
ATOM 1506 C C . GLY A 1 208 ? 1.718 -12.211 5.336 1 88.62 208 GLY A C 1
ATOM 1507 O O . GLY A 1 208 ? 1.159 -11.133 5.551 1 88.62 208 GLY A O 1
ATOM 1508 N N . GLN A 1 209 ? 1.119 -13.227 4.844 1 89.44 209 GLN A N 1
ATOM 1509 C CA . GLN A 1 209 ? -0.295 -13.273 4.488 1 89.44 209 GLN A CA 1
ATOM 1510 C C . GLN A 1 209 ? -0.911 -14.617 4.848 1 89.44 209 GLN A C 1
ATOM 1512 O O . GLN A 1 209 ? -0.324 -15.672 4.57 1 89.44 209 GLN A O 1
ATOM 1517 N N . GLY A 1 210 ? -2.1 -14.562 5.477 1 88.56 210 GLY A N 1
ATOM 1518 C CA . GLY A 1 210 ? -2.791 -15.789 5.836 1 88.56 210 GLY A CA 1
ATOM 1519 C C . GLY A 1 210 ? -3.676 -16.328 4.727 1 88.56 210 GLY A C 1
ATOM 1520 O O . GLY A 1 210 ? -4.316 -15.555 4.008 1 88.56 210 GLY A O 1
ATOM 1521 N N . TYR A 1 211 ? -3.682 -17.625 4.566 1 90.81 211 TYR A N 1
ATOM 1522 C CA . TYR A 1 211 ? -4.539 -18.359 3.639 1 90.81 211 TYR A CA 1
ATOM 1523 C C . TYR A 1 211 ? -5.02 -19.672 4.254 1 90.81 211 TYR A C 1
ATOM 1525 O O . TYR A 1 211 ? -4.289 -20.312 5.016 1 90.81 211 TYR A O 1
ATOM 1533 N N . ALA A 1 212 ? -6.242 -20 4.012 1 91 212 ALA A N 1
ATOM 1534 C CA . ALA A 1 212 ? -6.793 -21.234 4.574 1 91 212 ALA A CA 1
ATOM 1535 C C . ALA A 1 212 ? -7.395 -22.109 3.484 1 91 212 ALA A C 1
ATOM 1537 O O . ALA A 1 212 ? -7.906 -21.609 2.484 1 91 212 ALA A O 1
ATOM 1538 N N . TYR A 1 213 ? -7.324 -23.375 3.701 1 92.25 213 TYR A N 1
ATOM 1539 C CA . TYR A 1 213 ? -7.965 -24.375 2.857 1 92.25 213 TYR A CA 1
ATOM 1540 C C . TYR A 1 213 ? -9.125 -25.047 3.588 1 92.25 213 TYR A C 1
ATOM 1542 O O . TYR A 1 213 ? -9.055 -25.266 4.797 1 92.25 213 TYR A O 1
ATOM 1550 N N . SER A 1 214 ? -10.133 -25.359 2.854 1 92.5 214 SER A N 1
ATOM 1551 C CA . SER A 1 214 ? -11.203 -26.203 3.385 1 92.5 214 SER A CA 1
ATOM 1552 C C . SER A 1 214 ? -10.789 -27.672 3.451 1 92.5 214 SER A C 1
ATOM 1554 O O . SER A 1 214 ? -9.711 -28.031 2.971 1 92.5 214 SER A O 1
ATOM 1556 N N . SER A 1 215 ? -11.648 -28.453 4.102 1 90.69 215 SER A N 1
ATOM 1557 C CA . SER A 1 215 ? -11.5 -29.906 3.973 1 90.69 215 SER A CA 1
ATOM 1558 C C . SER A 1 215 ? -11.656 -30.344 2.523 1 90.69 215 SER A C 1
ATOM 1560 O O . SER A 1 215 ? -12.281 -29.656 1.719 1 90.69 215 SER A O 1
ATOM 1562 N N . THR A 1 216 ? -11.094 -31.453 2.238 1 91.81 216 THR A N 1
ATOM 1563 C CA . THR A 1 216 ? -11.172 -31.984 0.884 1 91.81 216 THR A CA 1
ATOM 1564 C C . THR A 1 216 ? -12.609 -32.344 0.522 1 91.81 216 THR A C 1
ATOM 1566 O O . THR A 1 216 ? -13.406 -32.688 1.396 1 91.81 216 THR A O 1
ATOM 1569 N N . ARG A 1 217 ? -12.898 -32.188 -0.753 1 90.38 217 ARG A N 1
ATOM 1570 C CA . ARG A 1 217 ? -14.203 -32.5 -1.327 1 90.38 217 ARG A CA 1
ATOM 1571 C C . ARG A 1 217 ? -14.055 -33.062 -2.734 1 90.38 217 ARG A C 1
ATOM 1573 O O . ARG A 1 217 ? -12.961 -33.031 -3.309 1 90.38 217 ARG A O 1
ATOM 1580 N N . ARG A 1 218 ? -15.211 -33.625 -3.203 1 92.94 218 ARG A N 1
ATOM 1581 C CA . ARG A 1 218 ? -15.227 -34.031 -4.609 1 92.94 218 ARG A CA 1
ATOM 1582 C C . ARG A 1 218 ? -15.125 -32.812 -5.52 1 92.94 218 ARG A C 1
ATOM 1584 O O . ARG A 1 218 ? -15.742 -31.781 -5.246 1 92.94 218 ARG A O 1
ATOM 1591 N N . PRO A 1 219 ? -14.305 -33 -6.527 1 91.44 219 PRO A N 1
ATOM 1592 C CA . PRO A 1 219 ? -14.219 -31.891 -7.469 1 91.44 219 PRO A CA 1
ATOM 1593 C C . PRO A 1 219 ? -15.562 -31.547 -8.102 1 91.44 219 PRO A C 1
ATOM 1595 O O . PRO A 1 219 ? -16.422 -32.406 -8.273 1 91.44 219 PRO A O 1
ATOM 1598 N N . ARG A 1 220 ? -15.758 -30.281 -8.367 1 90.06 220 ARG A N 1
ATOM 1599 C CA . ARG A 1 220 ? -16.922 -29.75 -9.078 1 90.06 220 ARG A CA 1
ATOM 1600 C C . ARG A 1 220 ? -16.5 -28.938 -10.289 1 90.06 220 ARG A C 1
ATOM 1602 O O . ARG A 1 220 ? -15.312 -28.859 -10.617 1 90.06 220 ARG A O 1
ATOM 1609 N N . THR A 1 221 ? -17.562 -28.469 -10.938 1 88.44 221 THR A N 1
ATOM 1610 C CA . THR A 1 221 ? -17.234 -27.531 -12.008 1 88.44 221 THR A CA 1
ATOM 1611 C C . THR A 1 221 ? -16.422 -26.359 -11.469 1 88.44 221 THR A C 1
ATOM 1613 O O . THR A 1 221 ? -16.766 -25.781 -10.438 1 88.44 221 THR A O 1
ATOM 1616 N N . ALA A 1 222 ? -15.367 -26.109 -12.18 1 89.88 222 ALA A N 1
ATOM 1617 C CA . ALA A 1 222 ? -14.43 -25.094 -11.719 1 89.88 222 ALA A CA 1
ATOM 1618 C C . ALA A 1 222 ? -15.117 -23.734 -11.578 1 89.88 222 ALA A C 1
ATOM 1620 O O . ALA A 1 222 ? -15.891 -23.328 -12.453 1 89.88 222 ALA A O 1
ATOM 1621 N N . SER A 1 223 ? -14.906 -23.109 -10.516 1 95.5 223 SER A N 1
ATOM 1622 C CA . SER A 1 223 ? -15.344 -21.734 -10.258 1 95.5 223 SER A CA 1
ATOM 1623 C C . SER A 1 223 ? -14.273 -20.734 -10.664 1 95.5 223 SER A C 1
ATOM 1625 O O . SER A 1 223 ? -13.078 -21.016 -10.578 1 95.5 223 SER A O 1
ATOM 1627 N N . PRO A 1 224 ? -14.703 -19.578 -11.188 1 97.81 224 PRO A N 1
ATOM 1628 C CA . PRO A 1 224 ? -13.688 -18.531 -11.281 1 97.81 224 PRO A CA 1
ATOM 1629 C C . PRO A 1 224 ? -13.008 -18.25 -9.945 1 97.81 224 PRO A C 1
ATOM 1631 O O . PRO A 1 224 ? -13.547 -18.594 -8.891 1 97.81 224 PRO A O 1
ATOM 1634 N N . ILE A 1 225 ? -11.805 -17.734 -9.992 1 98.06 225 ILE A N 1
ATOM 1635 C CA . ILE A 1 225 ? -11.289 -17.141 -8.766 1 98.06 225 ILE A CA 1
ATOM 1636 C C . ILE A 1 225 ? -12.164 -15.961 -8.359 1 98.06 225 ILE A C 1
ATOM 1638 O O . ILE A 1 225 ? -12.766 -15.305 -9.211 1 98.06 225 ILE A O 1
ATOM 1642 N N . ILE A 1 226 ? -12.289 -15.727 -7.113 1 98.31 226 ILE A N 1
ATOM 1643 C CA . ILE A 1 226 ? -13.25 -14.734 -6.629 1 98.31 226 ILE A CA 1
ATOM 1644 C C . ILE A 1 226 ? -12.523 -13.695 -5.781 1 98.31 226 ILE A C 1
ATOM 1646 O O . ILE A 1 226 ? -11.633 -14.031 -5 1 98.31 226 ILE A O 1
ATOM 1650 N N . ARG A 1 227 ? -12.93 -12.461 -5.91 1 97.94 227 ARG A N 1
ATOM 1651 C CA . ARG A 1 227 ? -12.445 -11.367 -5.07 1 97.94 227 ARG A CA 1
ATOM 1652 C C . ARG A 1 227 ? -13.602 -10.508 -4.57 1 97.94 227 ARG A C 1
ATOM 1654 O O . ARG A 1 227 ? -14.562 -10.266 -5.305 1 97.94 227 ARG A O 1
ATOM 1661 N N . TRP A 1 228 ? -13.57 -10.141 -3.361 1 97.31 228 TRP A N 1
ATOM 1662 C CA . TRP A 1 228 ? -14.375 -9.078 -2.771 1 97.31 228 TRP A CA 1
ATOM 1663 C C . TRP A 1 228 ? -13.523 -7.855 -2.445 1 97.31 228 TRP A C 1
ATOM 1665 O O . TRP A 1 228 ? -13.117 -7.66 -1.296 1 97.31 228 TRP A O 1
ATOM 1675 N N . PRO A 1 229 ? -13.305 -6.988 -3.445 1 94.38 229 PRO A N 1
ATOM 1676 C CA . PRO A 1 229 ? -12.336 -5.91 -3.246 1 94.38 229 PRO A CA 1
ATOM 1677 C C . PRO A 1 229 ? -12.719 -4.977 -2.1 1 94.38 229 PRO A C 1
ATOM 1679 O O . PRO A 1 229 ? -11.844 -4.492 -1.376 1 94.38 229 PRO A O 1
ATOM 1682 N N . GLY A 1 230 ? -13.953 -4.746 -1.87 1 91.69 230 GLY A N 1
ATOM 1683 C CA . GLY A 1 230 ? -14.398 -3.799 -0.86 1 91.69 230 GLY A CA 1
ATOM 1684 C C . GLY A 1 230 ? -14.039 -4.223 0.552 1 91.69 230 GLY A C 1
ATOM 1685 O O . GLY A 1 230 ? -13.906 -3.379 1.442 1 91.69 230 GLY A O 1
ATOM 1686 N N . VAL A 1 231 ? -13.859 -5.566 0.782 1 93.56 231 VAL A N 1
ATOM 1687 C CA . VAL A 1 231 ? -13.555 -6.055 2.123 1 93.56 231 VAL A CA 1
ATOM 1688 C C . VAL A 1 231 ? -12.258 -6.859 2.098 1 93.56 231 VAL A C 1
ATOM 1690 O O . VAL A 1 231 ? -11.938 -7.57 3.053 1 93.56 231 VAL A O 1
ATOM 1693 N N . GLN A 1 232 ? -11.523 -6.871 0.982 1 94.38 232 GLN A N 1
ATOM 1694 C CA . GLN A 1 232 ? -10.164 -7.367 0.828 1 94.38 232 GLN A CA 1
ATOM 1695 C C . GLN A 1 232 ? -10.094 -8.875 1.045 1 94.38 232 GLN A C 1
ATOM 1697 O O . GLN A 1 232 ? -9.219 -9.367 1.756 1 94.38 232 GLN A O 1
ATOM 1702 N N . VAL A 1 233 ? -11.055 -9.578 0.486 1 96.31 233 VAL A N 1
ATOM 1703 C CA . VAL A 1 233 ? -11.117 -11.031 0.582 1 96.31 233 VAL A CA 1
ATOM 1704 C C . VAL A 1 233 ? -10.977 -11.648 -0.809 1 96.31 233 VAL A C 1
ATOM 1706 O O . VAL A 1 233 ? -11.391 -11.047 -1.805 1 96.31 233 VAL A O 1
ATOM 1709 N N . TYR A 1 234 ? -10.383 -12.805 -0.897 1 97.12 234 TYR A N 1
ATOM 1710 C CA . TYR A 1 234 ? -10.297 -13.562 -2.141 1 97.12 234 TYR A CA 1
ATOM 1711 C C . TYR A 1 234 ? -10.445 -15.055 -1.878 1 97.12 234 TYR A C 1
ATOM 1713 O O . TYR A 1 234 ? -10.141 -15.531 -0.784 1 97.12 234 TYR A O 1
ATOM 1721 N N . GLY A 1 235 ? -10.961 -15.766 -2.854 1 96.94 235 GLY A N 1
ATOM 1722 C CA . GLY A 1 235 ? -11.195 -17.203 -2.771 1 96.94 235 GLY A CA 1
ATOM 1723 C C . GLY A 1 235 ? -10.922 -17.922 -4.078 1 96.94 235 GLY A C 1
ATOM 1724 O O . GLY A 1 235 ? -10.867 -17.297 -5.141 1 96.94 235 GLY A O 1
ATOM 1725 N N . ARG A 1 236 ? -10.773 -19.172 -3.912 1 96.31 236 ARG A N 1
ATOM 1726 C CA . ARG A 1 236 ? -10.438 -19.984 -5.074 1 96.31 236 ARG A CA 1
ATOM 1727 C C . ARG A 1 236 ? -10.922 -21.422 -4.895 1 96.31 236 ARG A C 1
ATOM 1729 O O . ARG A 1 236 ? -10.789 -22 -3.811 1 96.31 236 ARG A O 1
ATOM 1736 N N . ASP A 1 237 ? -11.453 -21.969 -5.945 1 96.69 237 ASP A N 1
ATOM 1737 C CA . ASP A 1 237 ? -11.664 -23.406 -6.105 1 96.69 237 ASP A CA 1
ATOM 1738 C C . ASP A 1 237 ? -10.383 -24.094 -6.559 1 96.69 237 ASP A C 1
ATOM 1740 O O . ASP A 1 237 ? -9.945 -23.922 -7.699 1 96.69 237 ASP A O 1
ATOM 1744 N N . HIS A 1 238 ? -9.789 -24.906 -5.68 1 94.69 238 HIS A N 1
ATOM 1745 C CA . HIS A 1 238 ? -8.539 -25.594 -5.996 1 94.69 238 HIS A CA 1
ATOM 1746 C C . HIS A 1 238 ? -8.789 -26.984 -6.562 1 94.69 238 HIS A C 1
ATOM 1748 O O . HIS A 1 238 ? -7.871 -27.797 -6.645 1 94.69 238 HIS A O 1
ATOM 1754 N N . GLY A 1 239 ? -10.008 -27.266 -6.91 1 94 239 GLY A N 1
ATOM 1755 C CA . GLY A 1 239 ? -10.367 -28.578 -7.402 1 94 239 GLY A CA 1
ATOM 1756 C C . GLY A 1 239 ? -10.898 -29.5 -6.316 1 94 239 GLY A C 1
ATOM 1757 O O . GLY A 1 239 ? -12.117 -29.688 -6.195 1 94 239 GLY A O 1
ATOM 1758 N N . ASP A 1 240 ? -10.055 -29.875 -5.367 1 93.56 240 ASP A N 1
ATOM 1759 C CA . ASP A 1 240 ? -10.484 -30.812 -4.34 1 93.56 240 ASP A CA 1
ATOM 1760 C C . ASP A 1 240 ? -10.703 -30.109 -3.006 1 93.56 240 ASP A C 1
ATOM 1762 O O . ASP A 1 240 ? -11.039 -30.75 -2.006 1 93.56 240 ASP A O 1
ATOM 1766 N N . ARG A 1 241 ? -10.508 -28.844 -2.994 1 94.38 241 ARG A N 1
ATOM 1767 C CA . ARG A 1 241 ? -10.758 -28.016 -1.812 1 94.38 241 ARG A CA 1
ATOM 1768 C C . ARG A 1 241 ? -10.984 -26.562 -2.195 1 94.38 241 ARG A C 1
ATOM 1770 O O . ARG A 1 241 ? -10.734 -26.172 -3.336 1 94.38 241 ARG A O 1
ATOM 1777 N N . ASP A 1 242 ? -11.461 -25.844 -1.265 1 95.38 242 ASP A N 1
ATOM 1778 C CA . ASP A 1 242 ? -11.617 -24.406 -1.434 1 95.38 242 ASP A CA 1
ATOM 1779 C C . ASP A 1 242 ? -10.555 -23.641 -0.641 1 95.38 242 ASP A C 1
ATOM 1781 O O . ASP A 1 242 ? -10 -24.172 0.327 1 95.38 242 ASP A O 1
ATOM 1785 N N . GLY A 1 243 ? -10.195 -22.562 -1.109 1 95.25 243 GLY A N 1
ATOM 1786 C CA . GLY A 1 243 ? -9.266 -21.688 -0.41 1 95.25 243 GLY A CA 1
ATOM 1787 C C . GLY A 1 243 ? -9.789 -20.281 -0.235 1 95.25 243 GLY A C 1
ATOM 1788 O O . GLY A 1 243 ? -10.625 -19.812 -1.015 1 95.25 243 GLY A O 1
ATOM 1789 N N . ILE A 1 244 ? -9.297 -19.594 0.829 1 95.5 244 ILE A N 1
ATOM 1790 C CA . ILE A 1 244 ? -9.734 -18.219 1.09 1 95.5 244 ILE A CA 1
ATOM 1791 C C . ILE A 1 244 ? -8.617 -17.453 1.793 1 95.5 244 ILE A C 1
ATOM 1793 O O . ILE A 1 244 ? -7.879 -18.016 2.604 1 95.5 244 ILE A O 1
ATOM 1797 N N . GLY A 1 245 ? -8.414 -16.219 1.441 1 94.81 245 GLY A N 1
ATOM 1798 C CA . GLY A 1 245 ? -7.484 -15.289 2.076 1 94.81 245 GLY A CA 1
ATOM 1799 C C . GLY A 1 245 ? -8.055 -13.898 2.244 1 94.81 245 GLY A C 1
ATOM 1800 O O . GLY A 1 245 ? -9.102 -13.578 1.673 1 94.81 245 GLY A O 1
ATOM 1801 N N . SER A 1 246 ? -7.461 -13.125 3.123 1 95 246 SER A N 1
ATOM 1802 C CA . SER A 1 246 ? -7.891 -11.75 3.371 1 95 246 SER A CA 1
ATOM 1803 C C . SER A 1 246 ? -6.703 -10.852 3.693 1 95 246 SER A C 1
ATOM 1805 O O . SER A 1 246 ? -5.785 -11.258 4.41 1 95 246 SER A O 1
ATOM 1807 N N . TYR A 1 247 ? -6.777 -9.68 3.16 1 91.75 247 TYR A N 1
ATOM 1808 C CA . TYR A 1 247 ? -5.754 -8.688 3.455 1 91.75 247 TYR A CA 1
ATOM 1809 C C . TYR A 1 247 ? -6.227 -7.723 4.535 1 91.75 247 TYR A C 1
ATOM 1811 O O . TYR A 1 247 ? -5.566 -6.715 4.812 1 91.75 247 TYR A O 1
ATOM 1819 N N . ASP A 1 248 ? -7.379 -8.047 5.16 1 89.75 248 ASP A N 1
ATOM 1820 C CA . ASP A 1 248 ? -7.914 -7.164 6.191 1 89.75 248 ASP A CA 1
ATOM 1821 C C . ASP A 1 248 ? -7.23 -7.41 7.535 1 89.75 248 ASP A C 1
ATOM 1823 O O . ASP A 1 248 ? -7.887 -7.746 8.523 1 89.75 248 ASP A O 1
ATOM 1827 N N . HIS A 1 249 ? -5.93 -7.258 7.562 1 87.5 249 HIS A N 1
ATOM 1828 C CA . HIS A 1 249 ? -5.129 -7.387 8.773 1 87.5 249 HIS A CA 1
ATOM 1829 C C . HIS A 1 249 ? -3.938 -6.434 8.75 1 87.5 249 HIS A C 1
ATOM 1831 O O . HIS A 1 249 ? -3.596 -5.883 7.703 1 87.5 249 HIS A O 1
ATOM 1837 N N . ALA A 1 250 ? -3.389 -6.219 9.891 1 83.06 250 ALA A N 1
ATOM 1838 C CA . ALA A 1 250 ? -2.172 -5.414 9.961 1 83.06 250 ALA A CA 1
ATOM 1839 C C . ALA A 1 250 ? -1.043 -6.055 9.164 1 83.06 250 ALA A C 1
ATOM 1841 O O . ALA A 1 250 ? -0.921 -7.281 9.117 1 83.06 250 ALA A O 1
ATOM 1842 N N . PRO A 1 251 ? -0.278 -5.164 8.477 1 84.31 251 PRO A N 1
ATOM 1843 C CA . PRO A 1 251 ? 0.889 -5.758 7.82 1 84.31 251 PRO A CA 1
ATOM 1844 C C . PRO A 1 251 ? 1.801 -6.504 8.789 1 84.31 251 PRO A C 1
ATOM 1846 O O . PRO A 1 251 ? 2.059 -6.02 9.898 1 84.31 251 PRO A O 1
ATOM 1849 N N . VAL A 1 252 ? 2.188 -7.664 8.391 1 86.94 252 VAL A N 1
ATOM 1850 C CA . VAL A 1 252 ? 3.111 -8.469 9.188 1 86.94 252 VAL A CA 1
ATOM 1851 C C . VAL A 1 252 ? 4.473 -8.516 8.5 1 86.94 252 VAL A C 1
ATOM 1853 O O . VAL A 1 252 ? 4.707 -9.359 7.629 1 86.94 252 VAL A O 1
ATOM 1856 N N . HIS A 1 253 ? 5.301 -7.566 8.883 1 86.62 253 HIS A N 1
ATOM 1857 C CA . HIS A 1 253 ? 6.656 -7.531 8.344 1 86.62 253 HIS A CA 1
ATOM 1858 C C . HIS A 1 253 ? 7.484 -8.695 8.875 1 86.62 253 HIS A C 1
ATOM 1860 O O . HIS A 1 253 ? 7.445 -9.008 10.062 1 86.62 253 HIS A O 1
ATOM 1866 N N . VAL A 1 254 ? 8.234 -9.328 8 1 86.06 254 VAL A N 1
ATOM 1867 C CA . VAL A 1 254 ? 9.164 -10.398 8.359 1 86.06 254 VAL A CA 1
ATOM 1868 C C . VAL A 1 254 ? 10.586 -9.977 8 1 86.06 254 VAL A C 1
ATOM 1870 O O . VAL A 1 254 ? 10.969 -10.008 6.828 1 86.06 254 VAL A O 1
ATOM 1873 N N . PRO A 1 255 ? 11.328 -9.633 8.992 1 83.31 255 PRO A N 1
ATOM 1874 C CA . PRO A 1 255 ? 12.703 -9.203 8.727 1 83.31 255 PRO A CA 1
ATOM 1875 C C . PRO A 1 255 ? 13.531 -10.297 8.055 1 83.31 255 PRO A C 1
ATOM 1877 O O . PRO A 1 255 ? 13.312 -11.484 8.289 1 83.31 255 PRO A O 1
ATOM 1880 N N . THR A 1 256 ? 14.469 -9.836 7.297 1 77.75 256 THR A N 1
ATOM 1881 C CA . THR A 1 256 ? 15.367 -10.742 6.59 1 77.75 256 THR A CA 1
ATOM 1882 C C . THR A 1 256 ? 16.047 -11.695 7.566 1 77.75 256 THR A C 1
ATOM 1884 O O . THR A 1 256 ? 16.266 -12.867 7.25 1 77.75 256 THR A O 1
ATOM 1887 N N . SER A 1 257 ? 16.406 -11.203 8.672 1 79.31 257 SER A N 1
ATOM 1888 C CA . SER A 1 257 ? 17.094 -12.016 9.68 1 79.31 257 SER A CA 1
ATOM 1889 C C . SER A 1 257 ? 16.25 -13.203 10.102 1 79.31 257 SER A C 1
ATOM 1891 O O . SER A 1 257 ? 16.781 -14.242 10.5 1 79.31 257 SER A O 1
ATOM 1893 N N . ASP A 1 258 ? 14.914 -13.07 10 1 81.69 258 ASP A N 1
ATOM 1894 C CA . ASP A 1 258 ? 14 -14.109 10.453 1 81.69 258 ASP A CA 1
ATOM 1895 C C . ASP A 1 258 ? 13.766 -15.148 9.359 1 81.69 258 ASP A C 1
ATOM 1897 O O . ASP A 1 258 ? 13.258 -16.234 9.625 1 81.69 258 ASP A O 1
ATOM 1901 N N . ILE A 1 259 ? 14.211 -14.773 8.109 1 80.38 259 ILE A N 1
ATOM 1902 C CA . ILE A 1 259 ? 13.914 -15.672 7.004 1 80.38 259 ILE A CA 1
ATOM 1903 C C . ILE A 1 259 ? 15.172 -16.469 6.629 1 80.38 259 ILE A C 1
ATOM 1905 O O . ILE A 1 259 ? 15.086 -17.5 5.965 1 80.38 259 ILE A O 1
ATOM 1909 N N . GLY A 1 260 ? 16.344 -15.898 6.824 1 67.81 260 GLY A N 1
ATOM 1910 C CA . GLY A 1 260 ? 17.625 -16.453 6.418 1 67.81 260 GLY A CA 1
ATOM 1911 C C . GLY A 1 260 ? 17.734 -17.953 6.688 1 67.81 260 GLY A C 1
ATOM 1912 O O . GLY A 1 260 ? 18.391 -18.672 5.938 1 67.81 260 GLY A O 1
ATOM 1913 N N . GLY A 1 261 ? 16.984 -18.438 7.566 1 66.5 261 GLY A N 1
ATOM 1914 C CA . GLY A 1 261 ? 17.141 -19.844 7.895 1 66.5 261 GLY A CA 1
ATOM 1915 C C . GLY A 1 261 ? 15.969 -20.688 7.426 1 66.5 261 GLY A C 1
ATOM 1916 O O . GLY A 1 261 ? 15.969 -21.906 7.605 1 66.5 261 GLY A O 1
ATOM 1917 N N . HIS A 1 262 ? 15.18 -20.062 6.695 1 73.25 262 HIS A N 1
ATOM 1918 C CA . HIS A 1 262 ? 13.992 -20.797 6.27 1 73.25 262 HIS A CA 1
ATOM 1919 C C . HIS A 1 262 ? 14.234 -21.516 4.949 1 73.25 262 HIS A C 1
ATOM 1921 O O . HIS A 1 262 ? 14.891 -20.984 4.055 1 73.25 262 HIS A O 1
ATOM 1927 N N . SER A 1 263 ? 13.805 -22.734 4.957 1 70.69 263 SER A N 1
ATOM 1928 C CA . SER A 1 263 ? 13.922 -23.516 3.729 1 70.69 263 SER A CA 1
ATOM 1929 C C . SER A 1 263 ? 12.68 -23.359 2.857 1 70.69 263 SER A C 1
ATOM 1931 O O . SER A 1 263 ? 12.656 -23.828 1.713 1 70.69 263 SER A O 1
ATOM 1933 N N . THR A 1 264 ? 11.672 -22.641 3.455 1 76.88 264 THR A N 1
ATOM 1934 C CA . THR A 1 264 ? 10.43 -22.453 2.717 1 76.88 264 THR A CA 1
ATOM 1935 C C . THR A 1 264 ? 9.883 -21.047 2.951 1 76.88 264 THR A C 1
ATOM 1937 O O . THR A 1 264 ? 10.375 -20.312 3.811 1 76.88 264 THR A O 1
ATOM 1940 N N . ALA A 1 265 ? 8.984 -20.734 2.086 1 76.06 265 ALA A N 1
ATOM 1941 C CA . ALA A 1 265 ? 8.312 -19.438 2.252 1 76.06 265 ALA A CA 1
ATOM 1942 C C . ALA A 1 265 ? 7.09 -19.578 3.152 1 76.06 265 ALA A C 1
ATOM 1944 O O . ALA A 1 265 ? 6.305 -18.625 3.289 1 76.06 265 ALA A O 1
ATOM 1945 N N . ALA A 1 266 ? 6.906 -20.734 3.705 1 72.81 266 ALA A N 1
ATOM 1946 C CA . ALA A 1 266 ? 5.844 -20.938 4.684 1 72.81 266 ALA A CA 1
ATOM 1947 C C . ALA A 1 266 ? 6.328 -20.641 6.098 1 72.81 266 ALA A C 1
ATOM 1949 O O . ALA A 1 266 ? 7.477 -20.938 6.441 1 72.81 266 ALA A O 1
ATOM 1950 N N . SER A 1 267 ? 5.535 -19.906 6.812 1 72.19 267 SER A N 1
ATOM 1951 C CA . SER A 1 267 ? 5.863 -19.656 8.211 1 72.19 267 SER A CA 1
ATOM 1952 C C . SER A 1 267 ? 4.73 -20.094 9.133 1 72.19 267 SER A C 1
ATOM 1954 O O . SER A 1 267 ? 3.656 -20.484 8.664 1 72.19 267 SER A O 1
ATOM 1956 N N . ALA A 1 268 ? 5.059 -20.172 10.375 1 73.56 268 ALA A N 1
ATOM 1957 C CA . ALA A 1 268 ? 4.055 -20.531 11.375 1 73.56 268 ALA A CA 1
ATOM 1958 C C . ALA A 1 268 ? 2.857 -19.578 11.312 1 73.56 268 ALA A C 1
ATOM 1960 O O . ALA A 1 268 ? 2.994 -18.422 10.906 1 73.56 268 ALA A O 1
ATOM 1961 N N . TRP A 1 269 ? 1.757 -20.125 11.695 1 80.31 269 TRP A N 1
ATOM 1962 C CA . TRP A 1 269 ? 0.527 -19.344 11.688 1 80.31 269 TRP A CA 1
ATOM 1963 C C . TRP A 1 269 ? 0.657 -18.125 12.602 1 80.31 269 TRP A C 1
ATOM 1965 O O . TRP A 1 269 ? 1.157 -18.234 13.727 1 80.31 269 TRP A O 1
ATOM 1975 N N . ASN A 1 270 ? 0.269 -17.078 12.078 1 83.38 270 ASN A N 1
ATOM 1976 C CA . ASN A 1 270 ? 0.199 -15.844 12.859 1 83.38 270 ASN A CA 1
ATOM 1977 C C . ASN A 1 270 ? -1.233 -15.523 13.273 1 83.38 270 ASN A C 1
ATOM 1979 O O . ASN A 1 270 ? -2.115 -15.375 12.43 1 83.38 270 ASN A O 1
ATOM 1983 N N . LYS A 1 271 ? -1.491 -15.445 14.539 1 82.25 271 LYS A N 1
ATOM 1984 C CA . LYS A 1 271 ? -2.818 -15.219 15.102 1 82.25 271 LYS A CA 1
ATOM 1985 C C . LYS A 1 271 ? -3.422 -13.922 14.578 1 82.25 271 LYS A C 1
ATOM 1987 O O . LYS A 1 271 ? -4.641 -13.734 14.617 1 82.25 271 LYS A O 1
ATOM 1992 N N . ALA A 1 272 ? -2.582 -13.125 14.055 1 83.06 272 ALA A N 1
ATOM 1993 C CA . ALA A 1 272 ? -3.035 -11.836 13.531 1 83.06 272 ALA A CA 1
ATOM 1994 C C . ALA A 1 272 ? -3.963 -12.023 12.328 1 83.06 272 ALA A C 1
ATOM 1996 O O . ALA A 1 272 ? -4.734 -11.125 11.984 1 83.06 272 ALA A O 1
ATOM 1997 N N . PHE A 1 273 ? -3.965 -13.203 11.789 1 89.62 273 PHE A N 1
ATOM 1998 C CA . PHE A 1 273 ? -4.75 -13.445 10.586 1 89.62 273 PHE A CA 1
ATOM 1999 C C . PHE A 1 273 ? -6.102 -14.047 10.93 1 89.62 273 PHE A C 1
ATOM 2001 O O . PHE A 1 273 ? -7 -14.109 10.086 1 89.62 273 PHE A O 1
ATOM 2008 N N . THR A 1 274 ? -6.27 -14.516 12.164 1 88 274 THR A N 1
ATOM 2009 C CA . THR A 1 274 ? -7.43 -15.312 12.539 1 88 274 THR A CA 1
ATOM 2010 C C . THR A 1 274 ? -8.719 -14.508 12.375 1 88 274 THR A C 1
ATOM 2012 O O . THR A 1 274 ? -9.688 -14.992 11.781 1 88 274 THR A O 1
ATOM 2015 N N . GLY A 1 275 ? -8.695 -13.328 12.891 1 88.69 275 GLY A N 1
ATOM 2016 C CA . GLY A 1 275 ? -9.883 -12.5 12.781 1 88.69 275 GLY A CA 1
ATOM 2017 C C . GLY A 1 275 ? -10.258 -12.172 11.352 1 88.69 275 GLY A C 1
ATOM 2018 O O . GLY A 1 275 ? -11.438 -12.203 10.984 1 88.69 275 GLY A O 1
ATOM 2019 N N . ALA A 1 276 ? -9.273 -11.82 10.547 1 91.62 276 ALA A N 1
ATOM 2020 C CA . ALA A 1 276 ? -9.492 -11.516 9.133 1 91.62 276 ALA A CA 1
ATOM 2021 C C . ALA A 1 276 ? -10.07 -12.719 8.398 1 91.62 276 ALA A C 1
ATOM 2023 O O . ALA A 1 276 ? -11 -12.578 7.602 1 91.62 276 ALA A O 1
ATOM 2024 N N . LEU A 1 277 ? -9.555 -13.883 8.727 1 91.62 277 LEU A N 1
ATOM 2025 C CA . LEU A 1 277 ? -10.055 -15.094 8.086 1 91.62 277 LEU A CA 1
ATOM 2026 C C . LEU A 1 277 ? -11.484 -15.391 8.516 1 91.62 277 LEU A C 1
ATOM 2028 O O . LEU A 1 277 ? -12.305 -15.82 7.703 1 91.62 277 LEU A O 1
ATOM 2032 N N . ALA A 1 278 ? -11.773 -15.164 9.766 1 91 278 ALA A N 1
ATOM 2033 C CA . ALA A 1 278 ? -13.133 -15.383 10.266 1 91 278 ALA A CA 1
ATOM 2034 C C . ALA A 1 278 ? -14.133 -14.5 9.531 1 91 278 ALA A C 1
ATOM 2036 O O . ALA A 1 278 ? -15.195 -14.961 9.117 1 91 278 ALA A O 1
ATOM 2037 N N . ARG A 1 279 ? -13.812 -13.297 9.352 1 91.88 279 ARG A N 1
ATOM 2038 C CA . ARG A 1 279 ? -14.68 -12.367 8.633 1 91.88 279 ARG A CA 1
ATOM 2039 C C . ARG A 1 279 ? -14.812 -12.758 7.168 1 91.88 279 ARG A C 1
ATOM 2041 O O . ARG A 1 279 ? -15.891 -12.633 6.578 1 91.88 279 ARG A O 1
ATOM 2048 N N . ALA A 1 280 ? -13.695 -13.188 6.586 1 93.81 280 ALA A N 1
ATOM 2049 C CA . ALA A 1 280 ? -13.727 -13.641 5.199 1 93.81 280 ALA A CA 1
ATOM 2050 C C . ALA A 1 280 ? -14.664 -14.828 5.027 1 93.81 280 ALA A C 1
ATOM 2052 O O . ALA A 1 280 ? -15.477 -14.859 4.098 1 93.81 280 ALA A O 1
ATOM 2053 N N . LEU A 1 281 ? -14.594 -15.766 5.969 1 92.06 281 LEU A N 1
ATOM 2054 C CA . LEU A 1 281 ? -15.398 -16.984 5.887 1 92.06 281 LEU A CA 1
ATOM 2055 C C . LEU A 1 281 ? -16.875 -16.672 6.059 1 92.06 281 LEU A C 1
ATOM 2057 O O . LEU A 1 281 ? -17.734 -17.375 5.516 1 92.06 281 LEU A O 1
ATOM 2061 N N . ALA A 1 282 ? -17.188 -15.617 6.719 1 90.31 282 ALA A N 1
ATOM 2062 C CA . ALA A 1 282 ? -18.578 -15.211 6.941 1 90.31 282 ALA A CA 1
ATOM 2063 C C . ALA A 1 282 ? -19.219 -14.727 5.645 1 90.31 282 ALA A C 1
ATOM 2065 O O . ALA A 1 282 ? -20.438 -14.602 5.562 1 90.31 282 ALA A O 1
ATOM 2066 N N . LEU A 1 283 ? -18.438 -14.43 4.641 1 92.75 283 LEU A N 1
ATOM 2067 C CA . LEU A 1 283 ? -18.969 -14 3.348 1 92.75 283 LEU A CA 1
ATOM 2068 C C . LEU A 1 283 ? -19.469 -15.188 2.537 1 92.75 283 LEU A C 1
ATOM 2070 O O . LEU A 1 283 ? -20.234 -15.016 1.583 1 92.75 283 LEU A O 1
ATOM 2074 N N . LEU A 1 284 ? -18.984 -16.375 2.869 1 94.56 284 LEU A N 1
ATOM 2075 C CA . LEU A 1 284 ? -19.266 -17.562 2.072 1 94.56 284 LEU A CA 1
ATOM 2076 C C . LEU A 1 284 ? -20.625 -18.141 2.416 1 94.56 284 LEU A C 1
ATOM 2078 O O . LEU A 1 284 ? -21.109 -18 3.547 1 94.56 284 LEU A O 1
ATOM 2082 N N . PRO A 1 285 ? -21.25 -18.812 1.372 1 94.44 285 PRO A N 1
ATOM 2083 C CA . PRO A 1 285 ? -22.391 -19.641 1.749 1 94.44 285 PRO A CA 1
ATOM 2084 C C . PRO A 1 285 ? -22.062 -20.609 2.885 1 94.44 285 PRO A C 1
ATOM 2086 O O . PRO A 1 285 ? -20.953 -21.141 2.943 1 94.44 285 PRO A O 1
ATOM 2089 N N . GLU A 1 286 ? -22.984 -20.859 3.709 1 92.38 286 GLU A N 1
ATOM 2090 C CA . GLU A 1 286 ? -22.797 -21.641 4.926 1 92.38 286 GLU A CA 1
ATOM 2091 C C . GLU A 1 286 ? -22.203 -23.016 4.617 1 92.38 286 GLU A C 1
ATOM 2093 O O . GLU A 1 286 ? -21.344 -23.5 5.348 1 92.38 286 GLU A O 1
ATOM 2098 N N . GLN A 1 287 ? -22.672 -23.594 3.574 1 92.38 287 GLN A N 1
ATOM 2099 C CA . GLN A 1 287 ? -22.203 -24.938 3.227 1 92.38 287 GLN A CA 1
ATOM 2100 C C . GLN A 1 287 ? -20.703 -24.938 2.93 1 92.38 287 GLN A C 1
ATOM 2102 O O . GLN A 1 287 ? -19.984 -25.844 3.344 1 92.38 287 GLN A O 1
ATOM 2107 N N . THR A 1 288 ? -20.234 -23.922 2.25 1 93.75 288 THR A N 1
ATOM 2108 C CA . THR A 1 288 ? -18.812 -23.812 1.935 1 93.75 288 THR A CA 1
ATOM 2109 C C . THR A 1 288 ? -18.016 -23.453 3.178 1 93.75 288 THR A C 1
ATOM 2111 O O . THR A 1 288 ? -16.969 -24.047 3.447 1 93.75 288 THR A O 1
ATOM 2114 N N . ALA A 1 289 ? -18.5 -22.516 3.965 1 92.75 289 ALA A N 1
ATOM 2115 C CA . ALA A 1 289 ? -17.828 -22.078 5.18 1 92.75 289 ALA A CA 1
ATOM 2116 C C . ALA A 1 289 ? -17.656 -23.234 6.164 1 92.75 289 ALA A C 1
ATOM 2118 O O . ALA A 1 289 ? -16.609 -23.359 6.809 1 92.75 289 ALA A O 1
ATOM 2119 N N . ALA A 1 290 ? -18.625 -24.047 6.234 1 92 290 ALA A N 1
ATOM 2120 C CA . ALA A 1 290 ? -18.625 -25.172 7.18 1 92 290 ALA A CA 1
ATOM 2121 C C . ALA A 1 290 ? -17.469 -26.125 6.895 1 92 290 ALA A C 1
ATOM 2123 O O . ALA A 1 290 ? -16.953 -26.781 7.809 1 92 290 ALA A O 1
ATOM 2124 N N . ARG A 1 291 ? -16.984 -26.141 5.754 1 91.88 291 ARG A N 1
ATOM 2125 C CA . ARG A 1 291 ? -15.906 -27.047 5.383 1 91.88 291 ARG A CA 1
ATOM 2126 C C . ARG A 1 291 ? -14.562 -26.547 5.895 1 91.88 291 ARG A C 1
ATOM 2128 O O . ARG A 1 291 ? -13.586 -27.297 5.953 1 91.88 291 ARG A O 1
ATOM 2135 N N . PHE A 1 292 ? -14.531 -25.281 6.203 1 91.19 292 PHE A N 1
ATOM 2136 C CA . PHE A 1 292 ? -13.312 -24.719 6.781 1 91.19 292 PHE A CA 1
ATOM 2137 C C . PHE A 1 292 ? -13.266 -24.984 8.281 1 91.19 292 PHE A C 1
ATOM 2139 O O . PHE A 1 292 ? -12.188 -25.203 8.844 1 91.19 292 PHE A O 1
ATOM 2146 N N . TYR A 1 293 ? -14.414 -25.031 8.852 1 85.56 293 TYR A N 1
ATOM 2147 C CA . TYR A 1 293 ? -14.516 -25.188 10.297 1 85.56 293 TYR A CA 1
ATOM 2148 C C . TYR A 1 293 ? -14.664 -26.656 10.664 1 85.56 293 TYR A C 1
ATOM 2150 O O . TYR A 1 293 ? -14.367 -27.047 11.797 1 85.56 293 TYR A O 1
ATOM 2158 N N . GLY A 1 294 ? -15.18 -27.406 9.844 1 84 294 GLY A N 1
ATOM 2159 C CA . GLY A 1 294 ? -15.578 -28.766 10.148 1 84 294 GLY A CA 1
ATOM 2160 C C . GLY A 1 294 ? -16.969 -28.859 10.773 1 84 294 GLY A C 1
ATOM 2161 O O . GLY A 1 294 ? -17.359 -29.922 11.258 1 84 294 GLY A O 1
ATOM 2162 N N . ARG A 1 295 ? -17.609 -27.672 10.883 1 83.12 295 ARG A N 1
ATOM 2163 C CA . ARG A 1 295 ? -18.969 -27.594 11.43 1 83.12 295 ARG A CA 1
ATOM 2164 C C . ARG A 1 295 ? -19.656 -26.312 10.953 1 83.12 295 ARG A C 1
ATOM 2166 O O . ARG A 1 295 ? -19.031 -25.438 10.383 1 83.12 295 ARG A O 1
ATOM 2173 N N . THR A 1 296 ? -20.938 -26.297 11.148 1 85.56 296 THR A N 1
ATOM 2174 C CA . THR A 1 296 ? -21.703 -25.094 10.852 1 85.56 296 THR A CA 1
ATOM 2175 C C . THR A 1 296 ? -21.594 -24.094 11.992 1 85.56 296 THR A C 1
ATOM 2177 O O . THR A 1 296 ? -21.594 -24.469 13.164 1 85.56 296 THR A O 1
ATOM 2180 N N . LEU A 1 297 ? -21.406 -22.844 11.602 1 78.44 297 LEU A N 1
ATOM 2181 C CA . LEU A 1 297 ? -21.391 -21.766 12.594 1 78.44 297 LEU A CA 1
ATOM 2182 C C . LEU A 1 297 ? -22.5 -20.766 12.32 1 78.44 297 LEU A C 1
ATOM 2184 O O . LEU A 1 297 ? -22.391 -19.594 12.711 1 78.44 297 LEU A O 1
ATOM 2188 N N . ALA A 1 298 ? -23.422 -21.188 11.586 1 76.81 298 ALA A N 1
ATOM 2189 C CA . ALA A 1 298 ? -24.562 -20.312 11.266 1 76.81 298 ALA A CA 1
ATOM 2190 C C . ALA A 1 298 ? -25.141 -19.688 12.531 1 76.81 298 ALA A C 1
ATOM 2192 O O . ALA A 1 298 ? -25.391 -20.391 13.516 1 76.81 298 ALA A O 1
ATOM 2193 N N . GLY A 1 299 ? -25.297 -18.469 12.5 1 72.56 299 GLY A N 1
ATOM 2194 C CA . GLY A 1 299 ? -25.938 -17.766 13.602 1 72.56 299 GLY A CA 1
ATOM 2195 C C . GLY A 1 299 ? -24.969 -17.375 14.711 1 72.56 299 GLY A C 1
ATOM 2196 O O . GLY A 1 299 ? -25.375 -16.766 15.703 1 72.56 299 GLY A O 1
ATOM 2197 N N . THR A 1 300 ? -23.719 -17.75 14.477 1 76.56 300 THR A N 1
ATOM 2198 C CA . THR A 1 300 ? -22.75 -17.375 15.5 1 76.56 300 THR A CA 1
ATOM 2199 C C . THR A 1 300 ? -21.984 -16.125 15.094 1 76.56 300 THR A C 1
ATOM 2201 O O . THR A 1 300 ? -22.109 -15.648 13.969 1 76.56 300 THR A O 1
ATOM 2204 N N . GLY A 1 301 ? -21.281 -15.5 16.062 1 75.19 301 GLY A N 1
ATOM 2205 C CA . GLY A 1 301 ? -20.531 -14.289 15.812 1 75.19 301 GLY A CA 1
ATOM 2206 C C . GLY A 1 301 ? -19.109 -14.562 15.328 1 75.19 301 GLY A C 1
ATOM 2207 O O . GLY A 1 301 ? -18.688 -15.719 15.25 1 75.19 301 GLY A O 1
ATOM 2208 N N . THR A 1 302 ? -18.422 -13.57 14.898 1 77.75 302 THR A N 1
ATOM 2209 C CA . THR A 1 302 ? -17.062 -13.633 14.359 1 77.75 302 THR A CA 1
ATOM 2210 C C . THR A 1 302 ? -16.094 -14.219 15.383 1 77.75 302 THR A C 1
ATOM 2212 O O . THR A 1 302 ? -15.141 -14.906 15.023 1 77.75 302 THR A O 1
ATOM 2215 N N . GLU A 1 303 ? -16.344 -14.008 16.578 1 79.88 303 GLU A N 1
ATOM 2216 C CA . GLU A 1 303 ? -15.484 -14.547 17.641 1 79.88 303 GLU A CA 1
ATOM 2217 C C . GLU A 1 303 ? -15.547 -16.062 17.672 1 79.88 303 GLU A C 1
ATOM 2219 O O . GLU A 1 303 ? -14.516 -16.734 17.844 1 79.88 303 GLU A O 1
ATOM 2224 N N . ASP A 1 304 ? -16.734 -16.516 17.438 1 81.94 304 ASP A N 1
ATOM 2225 C CA . ASP A 1 304 ? -16.891 -17.969 17.391 1 81.94 304 ASP A CA 1
ATOM 2226 C C . ASP A 1 304 ? -16.172 -18.562 16.188 1 81.94 304 ASP A C 1
ATOM 2228 O O . ASP A 1 304 ? -15.547 -19.625 16.281 1 81.94 304 ASP A O 1
ATOM 2232 N N . ALA A 1 305 ? -16.297 -17.891 15.141 1 82.31 305 ALA A N 1
ATOM 2233 C CA . ALA A 1 305 ? -15.625 -18.328 13.922 1 82.31 305 ALA A CA 1
ATOM 2234 C C . ALA A 1 305 ? -14.109 -18.344 14.117 1 82.31 305 ALA A C 1
ATOM 2236 O O . ALA A 1 305 ? -13.438 -19.297 13.719 1 82.31 305 ALA A O 1
ATOM 2237 N N . ALA A 1 306 ? -13.633 -17.344 14.766 1 82.56 306 ALA A N 1
ATOM 2238 C CA . ALA A 1 306 ? -12.203 -17.266 15.047 1 82.56 306 ALA A CA 1
ATOM 2239 C C . ALA A 1 306 ? -11.758 -18.438 15.922 1 82.56 306 ALA A C 1
ATOM 2241 O O . ALA A 1 306 ? -10.742 -19.078 15.641 1 82.56 306 ALA A O 1
ATOM 2242 N N . ALA A 1 307 ? -12.531 -18.672 16.875 1 83.38 307 ALA A N 1
ATOM 2243 C CA . ALA A 1 307 ? -12.242 -19.797 17.766 1 83.38 307 ALA A CA 1
ATOM 2244 C C . ALA A 1 307 ? -12.281 -21.125 17 1 83.38 307 ALA A C 1
ATOM 2246 O O . ALA A 1 307 ? -11.453 -22 17.219 1 83.38 307 ALA A O 1
ATOM 2247 N N . ALA A 1 308 ? -13.188 -21.188 16.156 1 82.75 308 ALA A N 1
ATOM 2248 C CA . ALA A 1 308 ? -13.336 -22.406 15.367 1 82.75 308 ALA A CA 1
ATOM 2249 C C . ALA A 1 308 ? -12.133 -22.625 14.445 1 82.75 308 ALA A C 1
ATOM 2251 O O . ALA A 1 308 ? -11.703 -23.75 14.227 1 82.75 308 ALA A O 1
ATOM 2252 N N . ILE A 1 309 ? -11.672 -21.578 13.898 1 81.44 309 ILE A N 1
ATOM 2253 C CA . ILE A 1 309 ? -10.492 -21.656 13.039 1 81.44 309 ILE A CA 1
ATOM 2254 C C . ILE A 1 309 ? -9.312 -22.203 13.836 1 81.44 309 ILE A C 1
ATOM 2256 O O . ILE A 1 309 ? -8.602 -23.094 13.367 1 81.44 309 ILE A O 1
ATOM 2260 N N . ILE A 1 310 ? -9.164 -21.672 15 1 81.5 310 ILE A N 1
ATOM 2261 C CA . ILE A 1 310 ? -8.078 -22.109 15.867 1 81.5 310 ILE A CA 1
ATOM 2262 C C . ILE A 1 310 ? -8.234 -23.594 16.188 1 81.5 310 ILE A C 1
ATOM 2264 O O . ILE A 1 310 ? -7.277 -24.359 16.094 1 81.5 310 ILE A O 1
ATOM 2268 N N . GLN A 1 311 ? -9.414 -23.969 16.5 1 82.56 311 GLN A N 1
ATOM 2269 C CA . GLN A 1 311 ? -9.695 -25.359 16.844 1 82.56 311 GLN A CA 1
ATOM 2270 C C . GLN A 1 311 ? -9.461 -26.281 15.656 1 82.56 311 GLN A C 1
ATOM 2272 O O . GLN A 1 311 ? -8.898 -27.375 15.812 1 82.56 311 GLN A O 1
ATOM 2277 N N . ALA A 1 312 ? -9.938 -25.875 14.578 1 82.94 312 ALA A N 1
ATOM 2278 C CA . ALA A 1 312 ? -9.75 -26.688 13.375 1 82.94 312 ALA A CA 1
ATOM 2279 C C . ALA A 1 312 ? -8.273 -26.891 13.07 1 82.94 312 ALA A C 1
ATOM 2281 O O . ALA A 1 312 ? -7.859 -27.984 12.664 1 82.94 312 ALA A O 1
ATOM 2282 N N . ARG A 1 313 ? -7.5 -25.922 13.227 1 79.56 313 ARG A N 1
ATOM 2283 C CA . ARG A 1 313 ? -6.059 -26.016 13 1 79.56 313 ARG A CA 1
ATOM 2284 C C . ARG A 1 313 ? -5.414 -26.984 13.984 1 79.56 313 ARG A C 1
ATOM 2286 O O . ARG A 1 313 ? -4.574 -27.797 13.602 1 79.56 313 ARG A O 1
ATOM 2293 N N . GLU A 1 314 ? -5.82 -26.797 15.148 1 79.56 314 GLU A N 1
ATOM 2294 C CA . GLU A 1 314 ? -5.277 -27.672 16.188 1 79.56 314 GLU A CA 1
ATOM 2295 C C . GLU A 1 314 ? -5.641 -29.125 15.93 1 79.56 314 GLU A C 1
ATOM 2297 O O . GLU A 1 314 ? -4.879 -30.031 16.281 1 79.56 314 GLU A O 1
ATOM 2302 N N . ALA A 1 315 ? -6.734 -29.281 15.266 1 78.38 315 ALA A N 1
ATOM 2303 C CA . ALA A 1 315 ? -7.199 -30.625 14.977 1 78.38 315 ALA A CA 1
ATOM 2304 C C . ALA A 1 315 ? -6.617 -31.141 13.656 1 78.38 315 ALA A C 1
ATOM 2306 O O . ALA A 1 315 ? -6.91 -32.25 13.227 1 78.38 315 ALA A O 1
ATOM 2307 N N . GLY A 1 316 ? -5.879 -30.266 12.938 1 71.94 316 GLY A N 1
ATOM 2308 C CA . GLY A 1 316 ? -5.262 -30.656 11.68 1 71.94 316 GLY A CA 1
ATOM 2309 C C . GLY A 1 316 ? -6.207 -30.578 10.492 1 71.94 316 GLY A C 1
ATOM 2310 O O . GLY A 1 316 ? -5.895 -31.062 9.406 1 71.94 316 GLY A O 1
ATOM 2311 N N . ARG A 1 317 ? -7.457 -30.016 10.625 1 66.31 317 ARG A N 1
ATOM 2312 C CA . ARG A 1 317 ? -8.477 -30.016 9.586 1 66.31 317 ARG A CA 1
ATOM 2313 C C . ARG A 1 317 ? -8.281 -28.844 8.625 1 66.31 317 ARG A C 1
ATOM 2315 O O . ARG A 1 317 ? -8.609 -28.953 7.438 1 66.31 317 ARG A O 1
ATOM 2322 N N . ALA A 1 318 ? -8.078 -27.672 9.18 1 64.25 318 ALA A N 1
ATOM 2323 C CA . ALA A 1 318 ? -7.809 -26.516 8.328 1 64.25 318 ALA A CA 1
ATOM 2324 C C . ALA A 1 318 ? -6.312 -26.25 8.203 1 64.25 318 ALA A C 1
ATOM 2326 O O . ALA A 1 318 ? -5.598 -26.188 9.203 1 64.25 318 ALA A O 1
ATOM 2327 N N . HIS A 1 319 ? -5.98 -26.516 6.887 1 77.81 319 HIS A N 1
ATOM 2328 C CA . HIS A 1 319 ? -4.574 -26.188 6.688 1 77.81 319 HIS A CA 1
ATOM 2329 C C . HIS A 1 319 ? -4.391 -24.688 6.43 1 77.81 319 HIS A C 1
ATOM 2331 O O . HIS A 1 319 ? -4.609 -24.219 5.309 1 77.81 319 HIS A O 1
ATOM 2337 N N . ALA A 1 320 ? -4.379 -23.922 7.52 1 79.5 320 ALA A N 1
ATOM 2338 C CA . ALA A 1 320 ? -4.051 -22.516 7.383 1 79.5 320 ALA A CA 1
ATOM 2339 C C . ALA A 1 320 ? -2.543 -22.297 7.445 1 79.5 320 ALA A C 1
ATOM 2341 O O . ALA A 1 320 ? -1.847 -22.922 8.242 1 79.5 320 ALA A O 1
ATOM 2342 N N . PHE A 1 321 ? -2.109 -21.484 6.531 1 78.19 321 PHE A N 1
ATOM 2343 C CA . PHE A 1 321 ? -0.676 -21.219 6.535 1 78.19 321 PHE A CA 1
ATOM 2344 C C . PHE A 1 321 ? -0.392 -19.75 6.25 1 78.19 321 PHE A C 1
ATOM 2346 O O . PHE A 1 321 ? -1.286 -19 5.836 1 78.19 321 PHE A O 1
ATOM 2353 N N . ASN A 1 322 ? 0.771 -19.344 6.66 1 82.56 322 ASN A N 1
ATOM 2354 C CA . ASN A 1 322 ? 1.321 -18.031 6.359 1 82.56 322 ASN A CA 1
ATOM 2355 C C . ASN A 1 322 ? 2.236 -18.078 5.141 1 82.56 322 ASN A C 1
ATOM 2357 O O . ASN A 1 322 ? 3.174 -18.875 5.09 1 82.56 322 ASN A O 1
ATOM 2361 N N . SER A 1 323 ? 1.915 -17.359 4.219 1 83.94 323 SER A N 1
ATOM 2362 C CA . SER A 1 323 ? 2.787 -17.203 3.057 1 83.94 323 SER A CA 1
ATOM 2363 C C . SER A 1 323 ? 3.566 -15.898 3.115 1 83.94 323 SER A C 1
ATOM 2365 O O . SER A 1 323 ? 3.053 -14.883 3.588 1 83.94 323 SER A O 1
ATOM 2367 N N . LEU A 1 324 ? 4.793 -15.969 2.648 1 88.19 324 LEU A N 1
ATOM 2368 C CA . LEU A 1 324 ? 5.641 -14.789 2.623 1 88.19 324 LEU A CA 1
ATOM 2369 C C . LEU A 1 324 ? 5.844 -14.289 1.194 1 88.19 324 LEU A C 1
ATOM 2371 O O . LEU A 1 324 ? 6.047 -15.094 0.28 1 88.19 324 LEU A O 1
ATOM 2375 N N . PHE A 1 325 ? 5.703 -13.031 1.045 1 88.12 325 PHE A N 1
ATOM 2376 C CA . PHE A 1 325 ? 6.02 -12.406 -0.235 1 88.12 325 PHE A CA 1
ATOM 2377 C C . PHE A 1 325 ? 6.57 -11 -0.033 1 88.12 325 PHE A C 1
ATOM 2379 O O . PHE A 1 325 ? 6.754 -10.562 1.104 1 88.12 325 PHE A O 1
ATOM 2386 N N . GLN A 1 326 ? 6.902 -10.383 -1.124 1 90.25 326 GLN A N 1
ATOM 2387 C CA . GLN A 1 326 ? 7.531 -9.07 -1.046 1 90.25 326 GLN A CA 1
ATOM 2388 C C . GLN A 1 326 ? 6.641 -7.996 -1.661 1 90.25 326 GLN A C 1
ATOM 2390 O O . GLN A 1 326 ? 5.902 -8.266 -2.609 1 90.25 326 GLN A O 1
ATOM 2395 N N . VAL A 1 327 ? 6.781 -6.82 -1.12 1 89.75 327 VAL A N 1
ATOM 2396 C CA . VAL A 1 327 ? 6.098 -5.648 -1.659 1 89.75 327 VAL A CA 1
ATOM 2397 C C . VAL A 1 327 ? 7.078 -4.484 -1.773 1 89.75 327 VAL A C 1
ATOM 2399 O O . VAL A 1 327 ? 8.07 -4.426 -1.041 1 89.75 327 VAL A O 1
ATOM 2402 N N . THR A 1 328 ? 6.836 -3.621 -2.764 1 88.56 328 THR A N 1
ATOM 2403 C CA . THR A 1 328 ? 7.605 -2.393 -2.939 1 88.56 328 THR A CA 1
ATOM 2404 C C . THR A 1 328 ? 6.715 -1.168 -2.756 1 88.56 328 THR A C 1
ATOM 2406 O O . THR A 1 328 ? 5.488 -1.273 -2.801 1 88.56 328 THR A O 1
ATOM 2409 N N . SER A 1 329 ? 7.281 -0.038 -2.609 1 84.25 329 SER A N 1
ATOM 2410 C CA . SER A 1 329 ? 6.543 1.173 -2.264 1 84.25 329 SER A CA 1
ATOM 2411 C C . SER A 1 329 ? 5.734 1.685 -3.449 1 84.25 329 SER A C 1
ATOM 2413 O O . SER A 1 329 ? 4.672 2.287 -3.271 1 84.25 329 SER A O 1
ATOM 2415 N N . ASP A 1 330 ? 6.223 1.396 -4.625 1 81.81 330 ASP A N 1
ATOM 2416 C CA . ASP A 1 330 ? 5.527 1.938 -5.789 1 81.81 330 ASP A CA 1
ATOM 2417 C C . ASP A 1 330 ? 4.719 0.857 -6.5 1 81.81 330 ASP A C 1
ATOM 2419 O O . ASP A 1 330 ? 4.129 1.107 -7.551 1 81.81 330 ASP A O 1
ATOM 2423 N N . GLY A 1 331 ? 4.805 -0.363 -5.984 1 87.06 331 GLY A N 1
ATOM 2424 C CA . GLY A 1 331 ? 3.986 -1.438 -6.527 1 87.06 331 GLY A CA 1
ATOM 2425 C C . GLY A 1 331 ? 4.641 -2.158 -7.691 1 87.06 331 GLY A C 1
ATOM 2426 O O . GLY A 1 331 ? 4.102 -3.141 -8.203 1 87.06 331 GLY A O 1
ATOM 2427 N N . TYR A 1 332 ? 5.824 -1.722 -8.078 1 89.38 332 TYR A N 1
ATOM 2428 C CA . TYR A 1 332 ? 6.52 -2.344 -9.203 1 89.38 332 TYR A CA 1
ATOM 2429 C C . TYR A 1 332 ? 7.52 -3.383 -8.719 1 89.38 332 TYR A C 1
ATOM 2431 O O . TYR A 1 332 ? 8.047 -3.275 -7.605 1 89.38 332 TYR A O 1
ATOM 2439 N N . PRO A 1 333 ? 7.781 -4.406 -9.555 1 90.44 333 PRO A N 1
ATOM 2440 C CA . PRO A 1 333 ? 8.898 -5.297 -9.234 1 90.44 333 PRO A CA 1
ATOM 2441 C C . PRO A 1 333 ? 10.258 -4.598 -9.336 1 90.44 333 PRO A C 1
ATOM 2443 O O . PRO A 1 333 ? 10.414 -3.656 -10.109 1 90.44 333 PRO A O 1
ATOM 2446 N N . LEU A 1 334 ? 11.18 -4.973 -8.523 1 88.62 334 LEU A N 1
ATOM 2447 C CA . LEU A 1 334 ? 12.578 -4.578 -8.695 1 88.62 334 LEU A CA 1
ATOM 2448 C C . LEU A 1 334 ? 13.25 -5.426 -9.766 1 88.62 334 LEU A C 1
ATOM 2450 O O . LEU A 1 334 ? 13.312 -6.652 -9.648 1 88.62 334 LEU A O 1
ATOM 2454 N N . VAL A 1 335 ? 13.656 -4.762 -10.836 1 92.56 335 VAL A N 1
ATOM 2455 C CA . VAL A 1 335 ? 14.297 -5.484 -11.93 1 92.56 335 VAL A CA 1
ATOM 2456 C C . VAL A 1 335 ? 15.352 -4.598 -12.586 1 92.56 335 VAL A C 1
ATOM 2458 O O . VAL A 1 335 ? 15.078 -3.439 -12.914 1 92.56 335 VAL A O 1
ATOM 2461 N N . GLY A 1 336 ? 16.531 -5.168 -12.672 1 92.5 336 GLY A N 1
ATOM 2462 C CA . GLY A 1 336 ? 17.516 -4.414 -13.438 1 92.5 336 GLY A CA 1
ATOM 2463 C C . GLY A 1 336 ? 18.938 -4.602 -12.945 1 92.5 336 GLY A C 1
ATOM 2464 O O . GLY A 1 336 ? 19.188 -5.453 -12.086 1 92.5 336 GLY A O 1
ATOM 2465 N N . ARG A 1 337 ? 19.859 -3.869 -13.602 1 93.31 337 ARG A N 1
ATOM 2466 C CA . ARG A 1 337 ? 21.281 -3.891 -13.242 1 93.31 337 ARG A CA 1
ATOM 2467 C C . ARG A 1 337 ? 21.531 -3.125 -11.945 1 93.31 337 ARG A C 1
ATOM 2469 O O . ARG A 1 337 ? 21.094 -1.981 -11.805 1 93.31 337 ARG A O 1
ATOM 2476 N N . VAL A 1 338 ? 22.141 -3.75 -11.023 1 88.94 338 VAL A N 1
ATOM 2477 C CA . VAL A 1 338 ? 22.438 -3.127 -9.742 1 88.94 338 VAL A CA 1
ATOM 2478 C C . VAL A 1 338 ? 23.875 -2.586 -9.758 1 88.94 338 VAL A C 1
ATOM 2480 O O . VAL A 1 338 ? 24.156 -1.547 -9.148 1 88.94 338 VAL A O 1
ATOM 2483 N N . GLN A 1 339 ? 24.766 -3.248 -10.383 1 88.19 339 GLN A N 1
ATOM 2484 C CA . GLN A 1 339 ? 26.141 -2.885 -10.648 1 88.19 339 GLN A CA 1
ATOM 2485 C C . GLN A 1 339 ? 26.703 -3.66 -11.836 1 88.19 339 GLN A C 1
ATOM 2487 O O . GLN A 1 339 ? 26.016 -4.508 -12.406 1 88.19 339 GLN A O 1
ATOM 2492 N N . ASP A 1 340 ? 27.844 -3.326 -12.203 1 91.25 340 ASP A N 1
ATOM 2493 C CA . ASP A 1 340 ? 28.391 -3.984 -13.383 1 91.25 340 ASP A CA 1
ATOM 2494 C C . ASP A 1 340 ? 28.422 -5.5 -13.203 1 91.25 340 ASP A C 1
ATOM 2496 O O . ASP A 1 340 ? 28.969 -6.004 -12.219 1 91.25 340 ASP A O 1
ATOM 2500 N N . GLY A 1 341 ? 27.703 -6.203 -14.078 1 93.5 341 GLY A N 1
ATOM 2501 C CA . GLY A 1 341 ? 27.719 -7.656 -14.094 1 93.5 341 GLY A CA 1
ATOM 2502 C C . GLY A 1 341 ? 26.766 -8.281 -13.094 1 93.5 341 GLY A C 1
ATOM 2503 O O . GLY A 1 341 ? 26.703 -9.5 -12.969 1 93.5 341 GLY A O 1
ATOM 2504 N N . VAL A 1 342 ? 26.031 -7.449 -12.414 1 95 342 VAL A N 1
ATOM 2505 C CA . VAL A 1 342 ? 25.125 -7.969 -11.398 1 95 342 VAL A CA 1
ATOM 2506 C C . VAL A 1 342 ? 23.703 -7.457 -11.656 1 95 342 VAL A C 1
ATOM 2508 O O . VAL A 1 342 ? 23.484 -6.25 -11.781 1 95 342 VAL A O 1
ATOM 2511 N N . TYR A 1 343 ? 22.797 -8.359 -11.781 1 95.62 343 TYR A N 1
ATOM 2512 C CA . TYR A 1 343 ? 21.375 -8.07 -12.008 1 95.62 343 TYR A CA 1
ATOM 2513 C C . TYR A 1 343 ? 20.531 -8.609 -10.867 1 95.62 343 TYR A C 1
ATOM 2515 O O . TYR A 1 343 ? 20.922 -9.547 -10.18 1 95.62 343 TYR A O 1
ATOM 2523 N N . ALA A 1 344 ? 19.453 -7.941 -10.656 1 93.81 344 ALA A N 1
ATOM 2524 C CA . ALA A 1 344 ? 18.5 -8.414 -9.641 1 93.81 344 ALA A CA 1
ATOM 2525 C C . ALA A 1 344 ? 17.078 -8.391 -10.172 1 93.81 344 ALA A C 1
ATOM 2527 O O . ALA A 1 344 ? 16.703 -7.508 -10.953 1 93.81 344 ALA A O 1
ATOM 2528 N N . ILE A 1 345 ? 16.453 -9.414 -9.734 1 90.12 345 ILE A N 1
ATOM 2529 C CA . ILE A 1 345 ? 15.016 -9.469 -10 1 90.12 345 ILE A CA 1
ATOM 2530 C C . ILE A 1 345 ? 14.273 -9.906 -8.742 1 90.12 345 ILE A C 1
ATOM 2532 O O . ILE A 1 345 ? 14.594 -10.945 -8.148 1 90.12 345 ILE A O 1
ATOM 2536 N N . MET B 1 1 ? 36.844 36.75 13.125 1 32.59 1 MET B N 1
ATOM 2537 C CA . MET B 1 1 ? 35.5 36.438 13.586 1 32.59 1 MET B CA 1
ATOM 2538 C C . MET B 1 1 ? 35.156 34.969 13.383 1 32.59 1 MET B C 1
ATOM 2540 O O . MET B 1 1 ? 35.219 34.469 12.266 1 32.59 1 MET B O 1
ATOM 2544 N N . THR B 1 2 ? 35.438 34.062 14.219 1 41.44 2 THR B N 1
ATOM 2545 C CA . THR B 1 2 ? 35.438 32.594 14.172 1 41.44 2 THR B CA 1
ATOM 2546 C C . THR B 1 2 ? 34.125 32.094 13.594 1 41.44 2 THR B C 1
ATOM 2548 O O . THR B 1 2 ? 33.031 32.531 13.977 1 41.44 2 THR B O 1
ATOM 2551 N N . ALA B 1 3 ? 34.094 31.719 12.336 1 54 3 ALA B N 1
ATOM 2552 C CA . ALA B 1 3 ? 32.938 31.328 11.547 1 54 3 ALA B CA 1
ATOM 2553 C C . ALA B 1 3 ? 31.969 30.484 12.375 1 54 3 ALA B C 1
ATOM 2555 O O . ALA B 1 3 ? 32.375 29.562 13.086 1 54 3 ALA B O 1
ATOM 2556 N N . THR B 1 4 ? 30.719 30.969 12.75 1 67.31 4 THR B N 1
ATOM 2557 C CA . THR B 1 4 ? 29.688 30.328 13.555 1 67.31 4 THR B CA 1
ATOM 2558 C C . THR B 1 4 ? 29.391 28.922 13.055 1 67.31 4 THR B C 1
ATOM 2560 O O . THR B 1 4 ? 29.141 28.719 11.859 1 67.31 4 THR B O 1
ATOM 2563 N N . GLU B 1 5 ? 29.969 27.891 13.953 1 89.94 5 GLU B N 1
ATOM 2564 C CA . GLU B 1 5 ? 29.688 26.484 13.703 1 89.94 5 GLU B CA 1
ATOM 2565 C C . GLU B 1 5 ? 28.453 26.016 14.484 1 89.94 5 GLU B C 1
ATOM 2567 O O . GLU B 1 5 ? 28.375 26.234 15.695 1 89.94 5 GLU B O 1
ATOM 2572 N N . TYR B 1 6 ? 27.469 25.688 13.867 1 97.19 6 TYR B N 1
ATOM 2573 C CA . TYR B 1 6 ? 26.266 25.156 14.492 1 97.19 6 TYR B CA 1
ATOM 2574 C C . TYR B 1 6 ? 26.469 23.703 14.938 1 97.19 6 TYR B C 1
ATOM 2576 O O . TYR B 1 6 ? 27.266 22.969 14.328 1 97.19 6 TYR B O 1
ATOM 2584 N N . ASP B 1 7 ? 25.859 23.406 16.078 1 97.56 7 ASP B N 1
ATOM 2585 C CA . ASP B 1 7 ? 25.891 22.016 16.5 1 97.56 7 ASP B CA 1
ATOM 2586 C C . ASP B 1 7 ? 25.109 21.125 15.531 1 97.56 7 ASP B C 1
ATOM 2588 O O . ASP B 1 7 ? 25.5 19.984 15.266 1 97.56 7 ASP B O 1
ATOM 2592 N N . ILE B 1 8 ? 23.984 21.734 14.977 1 97.62 8 ILE B N 1
ATOM 2593 C CA . ILE B 1 8 ? 23.188 20.953 14.039 1 97.62 8 ILE B CA 1
ATOM 2594 C C . ILE B 1 8 ? 22.484 21.891 13.062 1 97.62 8 ILE B C 1
ATOM 2596 O O . ILE B 1 8 ? 21.969 22.938 13.453 1 97.62 8 ILE B O 1
ATOM 2600 N N . ALA B 1 9 ? 22.547 21.531 11.797 1 98.19 9 ALA B N 1
ATOM 2601 C CA . ALA B 1 9 ? 21.75 22.141 10.75 1 98.19 9 ALA B CA 1
ATOM 2602 C C . ALA B 1 9 ? 20.562 21.25 10.383 1 98.19 9 ALA B C 1
ATOM 2604 O O . ALA B 1 9 ? 20.734 20.094 9.992 1 98.19 9 ALA B O 1
ATOM 2605 N N . ILE B 1 10 ? 19.375 21.781 10.602 1 98.5 10 ILE B N 1
ATOM 2606 C CA . ILE B 1 10 ? 18.141 21.094 10.219 1 98.5 10 ILE B CA 1
ATOM 2607 C C . ILE B 1 10 ? 17.641 21.641 8.883 1 98.5 10 ILE B C 1
ATOM 2609 O O . ILE B 1 10 ? 17.344 22.828 8.766 1 98.5 10 ILE B O 1
ATOM 2613 N N . ILE B 1 11 ? 17.594 20.781 7.879 1 97.69 11 ILE B N 1
ATOM 2614 C CA . ILE B 1 11 ? 17.219 21.188 6.531 1 97.69 11 ILE B CA 1
ATOM 2615 C C . ILE B 1 11 ? 15.75 20.828 6.281 1 97.69 11 ILE B C 1
ATOM 2617 O O . ILE B 1 11 ? 15.406 19.641 6.188 1 97.69 11 ILE B O 1
ATOM 2621 N N . GLY B 1 12 ? 14.875 21.844 6.117 1 97.06 12 GLY B N 1
ATOM 2622 C CA . GLY B 1 12 ? 13.438 21.688 5.992 1 97.06 12 GLY B CA 1
ATOM 2623 C C . GLY B 1 12 ? 12.672 22.25 7.18 1 97.06 12 GLY B C 1
ATOM 2624 O O . GLY B 1 12 ? 12.766 21.703 8.289 1 97.06 12 GLY B O 1
ATOM 2625 N N . ALA B 1 13 ? 11.914 23.234 6.887 1 97.62 13 ALA B N 1
ATOM 2626 C CA . ALA B 1 13 ? 11.195 23.922 7.965 1 97.62 13 ALA B CA 1
ATOM 2627 C C . ALA B 1 13 ? 9.711 23.594 7.922 1 97.62 13 ALA B C 1
ATOM 2629 O O . ALA B 1 13 ? 8.875 24.453 8.219 1 97.62 13 ALA B O 1
ATOM 2630 N N . GLY B 1 14 ? 9.344 22.391 7.488 1 96.38 14 GLY B N 1
ATOM 2631 C CA . GLY B 1 14 ? 7.996 21.875 7.699 1 96.38 14 GLY B CA 1
ATOM 2632 C C . GLY B 1 14 ? 7.727 21.5 9.141 1 96.38 14 GLY B C 1
ATOM 2633 O O . GLY B 1 14 ? 8.461 21.906 10.047 1 96.38 14 GLY B O 1
ATOM 2634 N N . ILE B 1 15 ? 6.707 20.766 9.312 1 96.31 15 ILE B N 1
ATOM 2635 C CA . ILE B 1 15 ? 6.281 20.453 10.672 1 96.31 15 ILE B CA 1
ATOM 2636 C C . ILE B 1 15 ? 7.363 19.641 11.375 1 96.31 15 ILE B C 1
ATOM 2638 O O . ILE B 1 15 ? 7.633 19.859 12.562 1 96.31 15 ILE B O 1
ATOM 2642 N N . VAL B 1 16 ? 8.062 18.766 10.695 1 96.75 16 VAL B N 1
ATOM 2643 C CA . VAL B 1 16 ? 9.062 17.875 11.305 1 96.75 16 VAL B CA 1
ATOM 2644 C C . VAL B 1 16 ? 10.305 18.688 11.68 1 96.75 16 VAL B C 1
ATOM 2646 O O . VAL B 1 16 ? 10.734 18.672 12.836 1 96.75 16 VAL B O 1
ATOM 2649 N N . GLY B 1 17 ? 10.859 19.438 10.773 1 98.19 17 GLY B N 1
ATOM 2650 C CA . GLY B 1 17 ? 12.055 20.234 11.047 1 98.19 17 GLY B CA 1
ATOM 2651 C C . GLY B 1 17 ? 11.828 21.312 12.078 1 98.19 17 GLY B C 1
ATOM 2652 O O . GLY B 1 17 ? 12.68 21.562 12.93 1 98.19 17 GLY B O 1
ATOM 2653 N N . SER B 1 18 ? 10.688 21.938 11.969 1 98.44 18 SER B N 1
ATOM 2654 C CA . SER B 1 18 ? 10.359 22.984 12.93 1 98.44 18 SER B CA 1
ATOM 2655 C C . SER B 1 18 ? 10.227 22.422 14.336 1 98.44 18 SER B C 1
ATOM 2657 O O . SER B 1 18 ? 10.742 23 15.297 1 98.44 18 SER B O 1
ATOM 2659 N N . SER B 1 19 ? 9.523 21.281 14.453 1 98 19 SER B N 1
ATOM 2660 C CA . SER B 1 19 ? 9.391 20.625 15.75 1 98 19 SER B CA 1
ATOM 2661 C C . SER B 1 19 ? 10.742 20.203 16.297 1 98 19 SER B C 1
ATOM 2663 O O . SER B 1 19 ? 11.047 20.453 17.469 1 98 19 SER B O 1
ATOM 2665 N N . LEU B 1 20 ? 11.562 19.625 15.461 1 98.38 20 LEU B N 1
ATOM 2666 C CA . LEU B 1 20 ? 12.898 19.203 15.867 1 98.38 20 LEU B CA 1
ATOM 2667 C C . LEU B 1 20 ? 13.727 20.391 16.344 1 98.38 20 LEU B C 1
ATOM 2669 O O . LEU B 1 20 ? 14.391 20.312 17.391 1 98.38 20 LEU B O 1
ATOM 2673 N N . ALA B 1 21 ? 13.68 21.469 15.617 1 98.75 21 ALA B N 1
ATOM 2674 C CA . ALA B 1 21 ? 14.422 22.672 15.984 1 98.75 21 ALA B CA 1
ATOM 2675 C C . ALA B 1 21 ? 13.977 23.188 17.344 1 98.75 21 ALA B C 1
ATOM 2677 O O . ALA B 1 21 ? 14.812 23.562 18.188 1 98.75 21 ALA B O 1
ATOM 2678 N N . SER B 1 22 ? 12.711 23.172 17.547 1 98.56 22 SER B N 1
ATOM 2679 C CA . SER B 1 22 ? 12.18 23.672 18.812 1 98.56 22 SER B CA 1
ATOM 2680 C C . SER B 1 22 ? 12.641 22.812 19.984 1 98.56 22 SER B C 1
ATOM 2682 O O . SER B 1 22 ? 12.883 23.344 21.078 1 98.56 22 SER B O 1
ATOM 2684 N N . HIS B 1 23 ? 12.766 21.578 19.828 1 98 23 HIS B N 1
ATOM 2685 C CA . HIS B 1 23 ? 13.156 20.656 20.891 1 98 23 HIS B CA 1
ATOM 2686 C C . HIS B 1 23 ? 14.656 20.719 21.156 1 98 23 HIS B C 1
ATOM 2688 O O . HIS B 1 23 ? 15.094 20.547 22.297 1 98 23 HIS B O 1
ATOM 2694 N N . LEU B 1 24 ? 15.398 21.016 20.141 1 98.5 24 LEU B N 1
ATOM 2695 C CA . LEU B 1 24 ? 16.844 20.938 20.281 1 98.5 24 LEU B CA 1
ATOM 2696 C C . LEU B 1 24 ? 17.438 22.312 20.641 1 98.5 24 LEU B C 1
ATOM 2698 O O . LEU B 1 24 ? 18.469 22.375 21.297 1 98.5 24 LEU B O 1
ATOM 2702 N N . ALA B 1 25 ? 16.797 23.375 20.297 1 98.56 25 ALA B N 1
ATOM 2703 C CA . ALA B 1 25 ? 17.328 24.734 20.375 1 98.56 25 ALA B CA 1
ATOM 2704 C C . ALA B 1 25 ? 17.734 25.078 21.812 1 98.56 25 ALA B C 1
ATOM 2706 O O . ALA B 1 25 ? 18.781 25.703 22.031 1 98.56 25 ALA B O 1
ATOM 2707 N N . PRO B 1 26 ? 17.031 24.609 22.844 1 98.5 26 PRO B N 1
ATOM 2708 C CA . PRO B 1 26 ? 17.438 24.906 24.219 1 98.5 26 PRO B CA 1
ATOM 2709 C C . PRO B 1 26 ? 18.734 24.203 24.625 1 98.5 26 PRO B C 1
ATOM 2711 O O . PRO B 1 26 ? 19.359 24.578 25.609 1 98.5 26 PRO B O 1
ATOM 2714 N N . HIS B 1 27 ? 19.219 23.297 23.859 1 98.19 27 HIS B N 1
ATOM 2715 C CA . HIS B 1 27 ? 20.312 22.438 24.297 1 98.19 27 HIS B CA 1
ATOM 2716 C C . HIS B 1 27 ? 21.5 22.516 23.344 1 98.19 27 HIS B C 1
ATOM 2718 O O . HIS B 1 27 ? 22.578 22.031 23.656 1 98.19 27 HIS B O 1
ATOM 2724 N N . ALA B 1 28 ? 21.266 23.109 22.172 1 98.06 28 ALA B N 1
ATOM 2725 C CA . ALA B 1 28 ? 22.297 23.125 21.125 1 98.06 28 ALA B CA 1
ATOM 2726 C C . ALA B 1 28 ? 22.172 24.359 20.25 1 98.06 28 ALA B C 1
ATOM 2728 O O . ALA B 1 28 ? 21.109 25 20.219 1 98.06 28 ALA B O 1
ATOM 2729 N N . ARG B 1 29 ? 23.25 24.766 19.578 1 98.31 29 ARG B N 1
ATOM 2730 C CA . ARG B 1 29 ? 23.203 25.812 18.547 1 98.31 29 ARG B CA 1
ATOM 2731 C C . ARG B 1 29 ? 22.594 25.281 17.25 1 98.31 29 ARG B C 1
ATOM 2733 O O . ARG B 1 29 ? 23.281 24.578 16.5 1 98.31 29 ARG B O 1
ATOM 2740 N N . VAL B 1 30 ? 21.344 25.625 17 1 98.56 30 VAL B N 1
ATOM 2741 C CA . VAL B 1 30 ? 20.547 25.031 15.914 1 98.56 30 VAL B CA 1
ATOM 2742 C C . VAL B 1 30 ? 20.422 26.031 14.766 1 98.56 30 VAL B C 1
ATOM 2744 O O . VAL B 1 30 ? 20.172 27.219 14.992 1 98.56 30 VAL B O 1
ATOM 2747 N N . LEU B 1 31 ? 20.672 25.547 13.57 1 98.44 31 LEU B N 1
ATOM 2748 C CA . LEU B 1 31 ? 20.328 26.234 12.328 1 98.44 31 LEU B CA 1
ATOM 2749 C C . LEU B 1 31 ? 19.188 25.531 11.617 1 98.44 31 LEU B C 1
ATOM 2751 O O . LEU B 1 31 ? 19.297 24.359 11.273 1 98.44 31 LEU B O 1
ATOM 2755 N N . LEU B 1 32 ? 18.047 26.188 11.484 1 98.69 32 LEU B N 1
ATOM 2756 C CA . LEU B 1 32 ? 16.938 25.688 10.688 1 98.69 32 LEU B CA 1
ATOM 2757 C C . LEU B 1 32 ? 16.906 26.344 9.32 1 98.69 32 LEU B C 1
ATOM 2759 O O . LEU B 1 32 ? 16.828 27.578 9.219 1 98.69 32 LEU B O 1
ATOM 2763 N N . LEU B 1 33 ? 16.984 25.484 8.328 1 97.56 33 LEU B N 1
ATOM 2764 C CA . LEU B 1 33 ? 17.062 25.984 6.957 1 97.56 33 LEU B CA 1
ATOM 2765 C C . LEU B 1 33 ? 15.852 25.547 6.148 1 97.56 33 LEU B C 1
ATOM 2767 O O . LEU B 1 33 ? 15.367 24.422 6.305 1 97.56 33 LEU B O 1
ATOM 2771 N N . ASP B 1 34 ? 15.359 26.344 5.328 1 96.44 34 ASP B N 1
ATOM 2772 C CA . ASP B 1 34 ? 14.375 26.047 4.297 1 96.44 34 ASP B CA 1
ATOM 2773 C C . ASP B 1 34 ? 14.414 27.094 3.182 1 96.44 34 ASP B C 1
ATOM 2775 O O . ASP B 1 34 ? 14.781 28.25 3.418 1 96.44 34 ASP B O 1
ATOM 2779 N N . ARG B 1 35 ? 14.07 26.656 2.012 1 92.94 35 ARG B N 1
ATOM 2780 C CA . ARG B 1 35 ? 14 27.625 0.921 1 92.94 35 ARG B CA 1
ATOM 2781 C C . ARG B 1 35 ? 12.961 28.703 1.218 1 92.94 35 ARG B C 1
ATOM 2783 O O . ARG B 1 35 ? 13.086 29.844 0.746 1 92.94 35 ARG B O 1
ATOM 2790 N N . ASP B 1 36 ? 11.938 28.25 1.955 1 90.25 36 ASP B N 1
ATOM 2791 C CA . ASP B 1 36 ? 10.867 29.156 2.371 1 90.25 36 ASP B CA 1
ATOM 2792 C C . ASP B 1 36 ? 10.383 28.812 3.779 1 90.25 36 ASP B C 1
ATOM 2794 O O . ASP B 1 36 ? 10 27.672 4.051 1 90.25 36 ASP B O 1
ATOM 2798 N N . LEU B 1 37 ? 10.398 29.844 4.598 1 92.75 37 LEU B N 1
ATOM 2799 C CA . LEU B 1 37 ? 10.031 29.594 5.988 1 92.75 37 LEU B CA 1
ATOM 2800 C C . LEU B 1 37 ? 8.523 29.734 6.188 1 92.75 37 LEU B C 1
ATOM 2802 O O . LEU B 1 37 ? 8.039 29.656 7.316 1 92.75 37 LEU B O 1
ATOM 2806 N N . ALA B 1 38 ? 7.758 29.859 5.051 1 90.56 38 ALA B N 1
ATOM 2807 C CA . ALA B 1 38 ? 6.312 30.078 5.109 1 90.56 38 ALA B CA 1
ATOM 2808 C C . ALA B 1 38 ? 5.566 28.734 5.133 1 90.56 38 ALA B C 1
ATOM 2810 O O . ALA B 1 38 ? 4.336 28.703 5.219 1 90.56 38 ALA B O 1
ATOM 2811 N N . VAL B 1 39 ? 6.23 27.609 5.098 1 90.56 39 VAL B N 1
ATOM 2812 C CA . VAL B 1 39 ? 5.66 26.266 5.211 1 90.56 39 VAL B CA 1
ATOM 2813 C C . VAL B 1 39 ? 4.781 25.969 3.998 1 90.56 39 VAL B C 1
ATOM 2815 O O . VAL B 1 39 ? 3.619 25.578 4.145 1 90.56 39 VAL B O 1
ATOM 2818 N N . ARG B 1 40 ? 5.309 26.031 2.85 1 86.19 40 ARG B N 1
ATOM 2819 C CA . ARG B 1 40 ? 4.562 25.891 1.605 1 86.19 40 ARG B CA 1
ATOM 2820 C C . ARG B 1 40 ? 4.676 24.469 1.054 1 86.19 40 ARG B C 1
ATOM 2822 O O . ARG B 1 40 ? 4.094 24.156 0.016 1 86.19 40 ARG B O 1
ATOM 2829 N N . GLY B 1 41 ? 5.418 23.656 1.688 1 88.19 41 GLY B N 1
ATOM 2830 C CA . GLY B 1 41 ? 5.555 22.266 1.259 1 88.19 41 GLY B CA 1
ATOM 2831 C C . GLY B 1 41 ? 4.371 21.406 1.65 1 88.19 41 GLY B C 1
ATOM 2832 O O . GLY B 1 41 ? 3.227 21.859 1.631 1 88.19 41 GLY B O 1
ATOM 2833 N N . SER B 1 42 ? 4.605 20.156 1.922 1 87.25 42 SER B N 1
ATOM 2834 C CA . SER B 1 42 ? 3.551 19.203 2.256 1 87.25 42 SER B CA 1
ATOM 2835 C C . SER B 1 42 ? 2.793 19.641 3.508 1 87.25 42 SER B C 1
ATOM 2837 O O . SER B 1 42 ? 1.579 19.438 3.604 1 87.25 42 SER B O 1
ATOM 2839 N N . SER B 1 43 ? 3.5 20.266 4.379 1 89.81 43 SER B N 1
ATOM 2840 C CA . SER B 1 43 ? 2.873 20.719 5.617 1 89.81 43 SER B CA 1
ATOM 2841 C C . SER B 1 43 ? 1.845 21.812 5.355 1 89.81 43 SER B C 1
ATOM 2843 O O . SER B 1 43 ? 0.883 21.953 6.113 1 89.81 43 SER B O 1
ATOM 2845 N N . GLY B 1 44 ? 2.012 22.5 4.32 1 85.56 44 GLY B N 1
ATOM 2846 C CA . GLY B 1 44 ? 1.083 23.562 3.986 1 85.56 44 GLY B CA 1
ATOM 2847 C C . GLY B 1 44 ? -0.056 23.109 3.096 1 85.56 44 GLY B C 1
ATOM 2848 O O . GLY B 1 44 ? -1.021 23.844 2.883 1 85.56 44 GLY B O 1
ATOM 2849 N N . HIS B 1 45 ? 0.111 21.906 2.602 1 82.25 45 HIS B N 1
ATOM 2850 C CA . HIS B 1 45 ? -0.864 21.391 1.644 1 82.25 45 HIS B CA 1
ATOM 2851 C C . HIS B 1 45 ? -1.449 20.062 2.107 1 82.25 45 HIS B C 1
ATOM 2853 O O . HIS B 1 45 ? -1.065 19 1.61 1 82.25 45 HIS B O 1
ATOM 2859 N N . ASN B 1 46 ? -2.227 20.016 3.014 1 86.06 46 ASN B N 1
ATOM 2860 C CA . ASN B 1 46 ? -2.883 18.812 3.529 1 86.06 46 ASN B CA 1
ATOM 2861 C C . ASN B 1 46 ? -4.262 19.141 4.102 1 86.06 46 ASN B C 1
ATOM 2863 O O . ASN B 1 46 ? -4.5 20.25 4.57 1 86.06 46 ASN B O 1
ATOM 2867 N N . PRO B 1 47 ? -5.074 18.188 4.078 1 90.12 47 PRO B N 1
ATOM 2868 C CA . PRO B 1 47 ? -6.406 18.453 4.629 1 90.12 47 PRO B CA 1
ATOM 2869 C C . PRO B 1 47 ? -6.441 18.359 6.152 1 90.12 47 PRO B C 1
ATOM 2871 O O . PRO B 1 47 ? -7.477 18.625 6.77 1 90.12 47 PRO B O 1
ATOM 2874 N N . GLY B 1 48 ? -5.371 17.922 6.793 1 93.75 48 GLY B N 1
ATOM 2875 C CA . GLY B 1 48 ? -5.207 18.031 8.234 1 93.75 48 GLY B CA 1
ATOM 2876 C C . GLY B 1 48 ? -5.855 16.906 9 1 93.75 48 GLY B C 1
ATOM 2877 O O . GLY B 1 48 ? -6.066 17 10.211 1 93.75 48 GLY B O 1
ATOM 2878 N N . PHE B 1 49 ? -6.211 15.727 8.344 1 94.38 49 PHE B N 1
ATOM 2879 C CA . PHE B 1 49 ? -6.82 14.578 8.992 1 94.38 49 PHE B CA 1
ATOM 2880 C C . PHE B 1 49 ? -5.887 13.992 10.047 1 94.38 49 PHE B C 1
ATOM 2882 O O . PHE B 1 49 ? -4.711 13.734 9.766 1 94.38 49 PHE B O 1
ATOM 2889 N N . VAL B 1 50 ? -6.434 13.844 11.211 1 96.94 50 VAL B N 1
ATOM 2890 C CA . VAL B 1 50 ? -5.656 13.141 12.219 1 96.94 50 VAL B CA 1
ATOM 2891 C C . VAL B 1 50 ? -6.5 12.023 12.836 1 96.94 50 VAL B C 1
ATOM 2893 O O . VAL B 1 50 ? -7.258 12.258 13.781 1 96.94 50 VAL B O 1
ATOM 2896 N N . GLY B 1 51 ? -6.426 10.875 12.289 1 97.44 51 GLY B N 1
ATOM 2897 C CA . GLY B 1 51 ? -6.852 9.641 12.93 1 97.44 51 GLY B CA 1
ATOM 2898 C C . GLY B 1 51 ? -5.754 8.984 13.742 1 97.44 51 GLY B C 1
ATOM 2899 O O . GLY B 1 51 ? -4.625 8.844 13.273 1 97.44 51 GLY B O 1
ATOM 2900 N N . GLN B 1 52 ? -6.094 8.641 14.922 1 97.69 52 GLN B N 1
ATOM 2901 C CA . GLN B 1 52 ? -5.027 8.195 15.812 1 97.69 52 GLN B CA 1
ATOM 2902 C C . GLN B 1 52 ? -4.789 6.695 15.672 1 97.69 52 GLN B C 1
ATOM 2904 O O . GLN B 1 52 ? -3.662 6.223 15.844 1 97.69 52 GLN B O 1
ATOM 2909 N N . LEU B 1 53 ? -5.789 5.918 15.391 1 97.31 53 LEU B N 1
ATOM 2910 C CA . LEU B 1 53 ? -5.617 4.473 15.32 1 97.31 53 LEU B CA 1
ATOM 2911 C C . LEU B 1 53 ? -4.938 4.062 14.023 1 97.31 53 LEU B C 1
ATOM 2913 O O . LEU B 1 53 ? -5.348 4.492 12.938 1 97.31 53 LEU B O 1
ATOM 2917 N N . ASN B 1 54 ? -3.941 3.387 14.133 1 94.88 54 ASN B N 1
ATOM 2918 C CA . ASN B 1 54 ? -3.25 2.734 13.023 1 94.88 54 ASN B CA 1
ATOM 2919 C C . ASN B 1 54 ? -3.141 1.228 13.242 1 94.88 54 ASN B C 1
ATOM 2921 O O . ASN B 1 54 ? -3.104 0.761 14.383 1 94.88 54 ASN B O 1
ATOM 2925 N N . ARG B 1 55 ? -3.119 0.453 12.188 1 88.38 55 ARG B N 1
ATOM 2926 C CA . ARG B 1 55 ? -2.92 -0.988 12.297 1 88.38 55 ARG B CA 1
ATOM 2927 C C . ARG B 1 55 ? -1.536 -1.31 12.852 1 88.38 55 ARG B C 1
ATOM 2929 O O . ARG B 1 55 ? -1.326 -2.377 13.43 1 88.38 55 ARG B O 1
ATOM 2936 N N . LEU B 1 56 ? -0.583 -0.385 12.656 1 90.56 56 LEU B N 1
ATOM 2937 C CA . LEU B 1 56 ? 0.753 -0.475 13.234 1 90.56 56 LEU B CA 1
ATOM 2938 C C . LEU B 1 56 ? 0.81 0.23 14.586 1 90.56 56 LEU B C 1
ATOM 2940 O O . LEU B 1 56 ? 0.782 1.461 14.648 1 90.56 56 LEU B O 1
ATOM 2944 N N . PRO B 1 57 ? 0.971 -0.479 15.617 1 91.44 57 PRO B N 1
ATOM 2945 C CA . PRO B 1 57 ? 0.829 0.078 16.969 1 91.44 57 PRO B CA 1
ATOM 2946 C C . PRO B 1 57 ? 1.765 1.259 17.219 1 91.44 57 PRO B C 1
ATOM 2948 O O . PRO B 1 57 ? 1.357 2.256 17.812 1 91.44 57 PRO B O 1
ATOM 2951 N N . PRO B 1 58 ? 3.041 1.212 16.734 1 93.56 58 PRO B N 1
ATOM 2952 C CA . PRO B 1 58 ? 3.898 2.373 16.984 1 93.56 58 PRO B CA 1
ATOM 2953 C C . PRO B 1 58 ? 3.344 3.656 16.375 1 93.56 58 PRO B C 1
ATOM 2955 O O . PRO B 1 58 ? 3.557 4.746 16.906 1 93.56 58 PRO B O 1
ATOM 2958 N N . LEU B 1 59 ? 2.604 3.527 15.305 1 95.88 59 LEU B N 1
ATOM 2959 C CA . LEU B 1 59 ? 2.043 4.707 14.664 1 95.88 59 LEU B CA 1
ATOM 2960 C C . LEU B 1 59 ? 0.832 5.227 15.43 1 95.88 59 LEU B C 1
ATOM 2962 O O . LEU B 1 59 ? 0.556 6.426 15.422 1 95.88 59 LEU B O 1
ATOM 2966 N N . THR B 1 60 ? 0.07 4.301 16.047 1 96.94 60 THR B N 1
ATOM 2967 C CA . THR B 1 60 ? -0.984 4.734 16.953 1 96.94 60 THR B CA 1
ATOM 2968 C C . THR B 1 60 ? -0.404 5.547 18.109 1 96.94 60 THR B C 1
ATOM 2970 O O . THR B 1 60 ? -0.912 6.621 18.438 1 96.94 60 THR B O 1
ATOM 2973 N N . GLU B 1 61 ? 0.684 5.066 18.641 1 96.69 61 GLU B N 1
ATOM 2974 C CA . GLU B 1 61 ? 1.334 5.77 19.734 1 96.69 61 GLU B CA 1
ATOM 2975 C C . GLU B 1 61 ? 1.863 7.129 19.297 1 96.69 61 GLU B C 1
ATOM 2977 O O . GLU B 1 61 ? 1.689 8.133 19.984 1 96.69 61 GLU B O 1
ATOM 2982 N N . LEU B 1 62 ? 2.465 7.129 18.156 1 96.5 62 LEU B N 1
ATOM 2983 C CA . LEU B 1 62 ? 2.961 8.383 17.609 1 96.5 62 LEU B CA 1
ATOM 2984 C C . LEU B 1 62 ? 1.826 9.391 17.438 1 96.5 62 LEU B C 1
ATOM 2986 O O . LEU B 1 62 ? 1.97 10.562 17.797 1 96.5 62 LEU B O 1
ATOM 2990 N N . ALA B 1 63 ? 0.725 8.938 16.922 1 97.38 63 ALA B N 1
ATOM 2991 C CA . ALA B 1 63 ? -0.419 9.812 16.688 1 97.38 63 ALA B CA 1
ATOM 2992 C C . ALA B 1 63 ? -0.983 10.344 18 1 97.38 63 ALA B C 1
ATOM 2994 O O . ALA B 1 63 ? -1.291 11.531 18.125 1 97.38 63 ALA B O 1
ATOM 2995 N N . ARG B 1 64 ? -1.108 9.477 18.953 1 97.12 64 ARG B N 1
ATOM 2996 C CA . ARG B 1 64 ? -1.638 9.891 20.25 1 97.12 64 ARG B CA 1
ATOM 2997 C C . ARG B 1 64 ? -0.749 10.945 20.891 1 97.12 64 ARG B C 1
ATOM 2999 O O . ARG B 1 64 ? -1.243 11.953 21.406 1 97.12 64 ARG B O 1
ATOM 3006 N N . ARG B 1 65 ? 0.563 10.758 20.828 1 96.88 65 ARG B N 1
ATOM 3007 C CA . ARG B 1 65 ? 1.508 11.727 21.391 1 96.88 65 ARG B CA 1
ATOM 3008 C C . ARG B 1 65 ? 1.467 13.039 20.609 1 96.88 65 ARG B C 1
ATOM 3010 O O . ARG B 1 65 ? 1.559 14.117 21.203 1 96.88 65 ARG B O 1
ATOM 3017 N N . SER B 1 66 ? 1.344 12.914 19.328 1 97.25 66 SER B N 1
ATOM 3018 C CA . SER B 1 66 ? 1.266 14.117 18.5 1 97.25 66 SER B CA 1
ATOM 3019 C C . SER B 1 66 ? 0.023 14.938 18.828 1 97.25 66 SER B C 1
ATOM 3021 O O . SER B 1 66 ? 0.102 16.156 18.969 1 97.25 66 SER B O 1
ATOM 3023 N N . VAL B 1 67 ? -1.096 14.242 18.953 1 97.69 67 VAL B N 1
ATOM 3024 C CA . VAL B 1 67 ? -2.346 14.938 19.266 1 97.69 67 VAL B CA 1
ATOM 3025 C C . VAL B 1 67 ? -2.232 15.641 20.609 1 97.69 67 VAL B C 1
ATOM 3027 O O . VAL B 1 67 ? -2.676 16.781 20.766 1 97.69 67 VAL B O 1
ATOM 3030 N N . ARG B 1 68 ? -1.626 14.977 21.578 1 97.31 68 ARG B N 1
ATOM 3031 C CA . ARG B 1 68 ? -1.407 15.609 22.875 1 97.31 68 ARG B CA 1
ATOM 3032 C C . ARG B 1 68 ? -0.571 16.875 22.734 1 97.31 68 ARG B C 1
ATOM 3034 O O . ARG B 1 68 ? -0.9 17.906 23.312 1 97.31 68 ARG B O 1
ATOM 3041 N N . ALA B 1 69 ? 0.434 16.812 21.938 1 97.31 69 ALA B N 1
ATOM 3042 C CA . ALA B 1 69 ? 1.307 17.969 21.719 1 97.31 69 ALA B CA 1
ATOM 3043 C C . ALA B 1 69 ? 0.583 19.062 20.953 1 97.31 69 ALA B C 1
ATOM 3045 O O . ALA B 1 69 ? 0.646 20.234 21.328 1 97.31 69 ALA B O 1
ATOM 3046 N N . TYR B 1 70 ? -0.108 18.672 19.891 1 97.94 70 TYR B N 1
ATOM 3047 C CA . TYR B 1 70 ? -0.808 19.625 19.031 1 97.94 70 TYR B CA 1
ATOM 3048 C C . TYR B 1 70 ? -1.895 20.359 19.812 1 97.94 70 TYR B C 1
ATOM 3050 O O . TYR B 1 70 ? -2.162 21.547 19.547 1 97.94 70 TYR B O 1
ATOM 3058 N N . SER B 1 71 ? -2.496 19.656 20.766 1 97.69 71 SER B N 1
ATOM 3059 C CA . SER B 1 71 ? -3.619 20.203 21.531 1 97.69 71 SER B CA 1
ATOM 3060 C C . SER B 1 71 ? -3.166 21.312 22.469 1 97.69 71 SER B C 1
ATOM 3062 O O . SER B 1 71 ? -3.988 22.094 22.953 1 97.69 71 SER B O 1
ATOM 3064 N N . THR B 1 72 ? -1.853 21.422 22.688 1 97.31 72 THR B N 1
ATOM 3065 C CA . THR B 1 72 ? -1.335 22.469 23.562 1 97.31 72 THR B CA 1
ATOM 3066 C C . THR B 1 72 ? -1.12 23.766 22.797 1 97.31 72 THR B C 1
ATOM 3068 O O . THR B 1 72 ? -0.896 24.828 23.391 1 97.31 72 THR B O 1
ATOM 3071 N N . VAL B 1 73 ? -1.195 23.734 21.516 1 97.75 73 VAL B N 1
ATOM 3072 C CA . VAL B 1 73 ? -0.956 24.891 20.656 1 97.75 73 VAL B CA 1
ATOM 3073 C C . VAL B 1 73 ? -2.289 25.484 20.203 1 97.75 73 VAL B C 1
ATOM 3075 O O . VAL B 1 73 ? -3.088 24.797 19.547 1 97.75 73 VAL B O 1
ATOM 3078 N N . PRO B 1 74 ? -2.559 26.75 20.547 1 96.88 74 PRO B N 1
ATOM 3079 C CA . PRO B 1 74 ? -3.805 27.359 20.078 1 96.88 74 PRO B CA 1
ATOM 3080 C C . PRO B 1 74 ? -3.969 27.25 18.562 1 96.88 74 PRO B C 1
ATOM 3082 O O . PRO B 1 74 ? -3.084 27.672 17.812 1 96.88 74 PRO B O 1
ATOM 3085 N N . GLY B 1 75 ? -5.055 26.625 18.172 1 96.12 75 GLY B N 1
ATOM 3086 C CA . GLY B 1 75 ? -5.332 26.484 16.75 1 96.12 75 GLY B CA 1
ATOM 3087 C C . GLY B 1 75 ? -4.617 25.297 16.125 1 96.12 75 GLY B C 1
ATOM 3088 O O . GLY B 1 75 ? -4.762 25.031 14.922 1 96.12 75 GLY B O 1
ATOM 3089 N N . GLY B 1 76 ? -3.885 24.562 16.922 1 97.5 76 GLY B N 1
ATOM 3090 C CA . GLY B 1 76 ? -3.064 23.469 16.406 1 97.5 76 GLY B CA 1
ATOM 3091 C C . GLY B 1 76 ? -3.854 22.203 16.125 1 97.5 76 GLY B C 1
ATOM 3092 O O . GLY B 1 76 ? -3.488 21.422 15.258 1 97.5 76 GLY B O 1
ATOM 3093 N N . PHE B 1 77 ? -4.922 21.969 16.922 1 97.75 77 PHE B N 1
ATOM 3094 C CA . PHE B 1 77 ? -5.719 20.766 16.797 1 97.75 77 PHE B CA 1
ATOM 3095 C C . PHE B 1 77 ? -7.176 21.031 17.156 1 97.75 77 PHE B C 1
ATOM 3097 O O . PHE B 1 77 ? -7.469 21.672 18.156 1 97.75 77 PHE B O 1
ATOM 3104 N N . GLU B 1 78 ? -8.047 20.609 16.281 1 96.81 78 GLU B N 1
ATOM 3105 C CA . GLU B 1 78 ? -9.484 20.641 16.531 1 96.81 78 GLU B CA 1
ATOM 3106 C C . GLU B 1 78 ? -10.023 19.234 16.781 1 96.81 78 GLU B C 1
ATOM 3108 O O . GLU B 1 78 ? -10 18.375 15.891 1 96.81 78 GLU B O 1
ATOM 3113 N N . ASN B 1 79 ? -10.547 18.969 17.953 1 96.94 79 ASN B N 1
ATOM 3114 C CA . ASN B 1 79 ? -11.047 17.656 18.344 1 96.94 79 ASN B CA 1
ATOM 3115 C C . ASN B 1 79 ? -12.492 17.453 17.922 1 96.94 79 ASN B C 1
ATOM 3117 O O . ASN B 1 79 ? -13.398 17.391 18.75 1 96.94 79 ASN B O 1
ATOM 3121 N N . SER B 1 80 ? -12.688 17.297 16.656 1 96.75 80 SER B N 1
ATOM 3122 C CA . SER B 1 80 ? -14.023 17.109 16.094 1 96.75 80 SER B CA 1
ATOM 3123 C C . SER B 1 80 ? -14.43 15.641 16.109 1 96.75 80 SER B C 1
ATOM 3125 O O . SER B 1 80 ? -15.594 15.312 15.906 1 96.75 80 SER B O 1
ATOM 3127 N N . GLY B 1 81 ? -13.5 14.734 16.344 1 98 81 GLY B N 1
ATOM 3128 C CA . GLY B 1 81 ? -13.75 13.305 16.25 1 98 81 GLY B CA 1
ATOM 3129 C C . GLY B 1 81 ? -13.625 12.773 14.836 1 98 81 GLY B C 1
ATOM 3130 O O . GLY B 1 81 ? -13.266 13.516 13.922 1 98 81 GLY B O 1
ATOM 3131 N N . CYS B 1 82 ? -13.812 11.508 14.688 1 98.69 82 CYS B N 1
ATOM 3132 C CA . CYS B 1 82 ? -13.812 10.82 13.398 1 98.69 82 CYS B CA 1
ATOM 3133 C C . CYS B 1 82 ? -14.914 9.766 13.344 1 98.69 82 CYS B C 1
ATOM 3135 O O . CYS B 1 82 ? -15.172 9.078 14.328 1 98.69 82 CYS B O 1
ATOM 3137 N N . LEU B 1 83 ? -15.578 9.719 12.273 1 98.81 83 LEU B N 1
ATOM 3138 C CA . LEU B 1 83 ? -16.578 8.688 12.008 1 98.81 83 LEU B CA 1
ATOM 3139 C C . LEU B 1 83 ? -16.172 7.84 10.805 1 98.81 83 LEU B C 1
ATOM 3141 O O . LEU B 1 83 ? -16 8.367 9.703 1 98.81 83 LEU B O 1
ATOM 3145 N N . GLU B 1 84 ? -15.953 6.578 11.023 1 98.62 84 GLU B N 1
ATOM 3146 C CA . GLU B 1 84 ? -15.82 5.613 9.938 1 98.62 84 GLU B CA 1
ATOM 3147 C C . GLU B 1 84 ? -17.156 4.934 9.625 1 98.62 84 GLU B C 1
ATOM 3149 O O . GLU B 1 84 ? -17.797 4.383 10.523 1 98.62 84 GLU B O 1
ATOM 3154 N N . VAL B 1 85 ? -17.516 4.953 8.391 1 98.31 85 VAL B N 1
ATOM 3155 C CA . VAL B 1 85 ? -18.859 4.559 7.98 1 98.31 85 VAL B CA 1
ATOM 3156 C C . VAL B 1 85 ? -18.812 3.197 7.289 1 98.31 85 VAL B C 1
ATOM 3158 O O . VAL B 1 85 ? -17.953 2.961 6.43 1 98.31 85 VAL B O 1
ATOM 3161 N N . ALA B 1 86 ? -19.688 2.293 7.703 1 97.75 86 ALA B N 1
ATOM 3162 C CA . ALA B 1 86 ? -19.859 0.999 7.043 1 97.75 86 ALA B CA 1
ATOM 3163 C C . ALA B 1 86 ? -21.078 1.003 6.129 1 97.75 86 ALA B C 1
ATOM 3165 O O . ALA B 1 86 ? -22.172 1.379 6.547 1 97.75 86 ALA B O 1
ATOM 3166 N N . LEU B 1 87 ? -20.859 0.579 4.918 1 95.5 87 LEU B N 1
ATOM 3167 C CA . LEU B 1 87 ? -21.938 0.535 3.947 1 95.5 87 LEU B CA 1
ATOM 3168 C C . LEU B 1 87 ? -22.594 -0.846 3.916 1 95.5 87 LEU B C 1
ATOM 3170 O O . LEU B 1 87 ? -23.688 -1.011 3.377 1 95.5 87 LEU B O 1
ATOM 3174 N N . THR B 1 88 ? -21.875 -1.879 4.492 1 93 88 THR B N 1
ATOM 3175 C CA . THR B 1 88 ? -22.375 -3.25 4.52 1 93 88 THR B CA 1
ATOM 3176 C C . THR B 1 88 ? -22.141 -3.883 5.891 1 93 88 THR B C 1
ATOM 3178 O O . THR B 1 88 ? -21.344 -3.381 6.684 1 93 88 THR B O 1
ATOM 3181 N N . LYS B 1 89 ? -22.828 -4.977 6.113 1 91.88 89 LYS B N 1
ATOM 3182 C CA . LYS B 1 89 ? -22.672 -5.703 7.367 1 91.88 89 LYS B CA 1
ATOM 3183 C C . LYS B 1 89 ? -21.25 -6.242 7.516 1 91.88 89 LYS B C 1
ATOM 3185 O O . LYS B 1 89 ? -20.656 -6.137 8.586 1 91.88 89 LYS B O 1
ATOM 3190 N N . PRO B 1 90 ? -20.656 -6.785 6.418 1 90.69 90 PRO B N 1
ATOM 3191 C CA . PRO B 1 90 ? -19.266 -7.223 6.547 1 90.69 90 PRO B CA 1
ATOM 3192 C C . PRO B 1 90 ? -18.328 -6.078 6.906 1 90.69 90 PRO B C 1
ATOM 3194 O O . PRO B 1 90 ? -17.391 -6.266 7.699 1 90.69 90 PRO B O 1
ATOM 3197 N N . GLU B 1 91 ? -18.531 -4.906 6.344 1 93.62 91 GLU B N 1
ATOM 3198 C CA . GLU B 1 91 ? -17.734 -3.746 6.703 1 93.62 91 GLU B CA 1
ATOM 3199 C C . GLU B 1 91 ? -17.906 -3.381 8.172 1 93.62 91 GLU B C 1
ATOM 3201 O O . GLU B 1 91 ? -16.953 -2.977 8.844 1 93.62 91 GLU B O 1
ATOM 3206 N N . LEU B 1 92 ? -19.141 -3.514 8.609 1 95.44 92 LEU B N 1
ATOM 3207 C CA . LEU B 1 92 ? -19.406 -3.193 10.008 1 95.44 92 LEU B CA 1
ATOM 3208 C C . LEU B 1 92 ? -18.656 -4.145 10.938 1 95.44 92 LEU B C 1
ATOM 3210 O O . LEU B 1 92 ? -18.188 -3.734 12 1 95.44 92 LEU B O 1
ATOM 3214 N N . GLU B 1 93 ? -18.531 -5.41 10.555 1 91.94 93 GLU B N 1
ATOM 3215 C CA . GLU B 1 93 ? -17.766 -6.367 11.336 1 91.94 93 GLU B CA 1
ATOM 3216 C C . GLU B 1 93 ? -16.281 -5.988 11.359 1 91.94 93 GLU B C 1
ATOM 3218 O O . GLU B 1 93 ? -15.609 -6.16 12.383 1 91.94 93 GLU B O 1
ATOM 3223 N N . MET B 1 94 ? -15.828 -5.469 10.266 1 92.56 94 MET B N 1
ATOM 3224 C CA . MET B 1 94 ? -14.453 -4.969 10.227 1 92.56 94 MET B CA 1
ATOM 3225 C C . MET B 1 94 ? -14.273 -3.805 11.195 1 92.56 94 MET B C 1
ATOM 3227 O O . MET B 1 94 ? -13.273 -3.732 11.906 1 92.56 94 MET B O 1
ATOM 3231 N N . LEU B 1 95 ? -15.258 -2.932 11.227 1 96.44 95 LEU B N 1
ATOM 3232 C CA . LEU B 1 95 ? -15.18 -1.782 12.125 1 96.44 95 LEU B CA 1
ATOM 3233 C C . LEU B 1 95 ? -15.273 -2.221 13.578 1 96.44 95 LEU B C 1
ATOM 3235 O O . LEU B 1 95 ? -14.656 -1.613 14.453 1 96.44 95 LEU B O 1
ATOM 3239 N N . ARG B 1 96 ? -16.062 -3.258 13.82 1 94.88 96 ARG B N 1
ATOM 3240 C CA . ARG B 1 96 ? -16.125 -3.807 15.164 1 94.88 96 ARG B CA 1
ATOM 3241 C C . ARG B 1 96 ? -14.758 -4.293 15.633 1 94.88 96 ARG B C 1
ATOM 3243 O O . ARG B 1 96 ? -14.344 -4.008 16.75 1 94.88 96 ARG B O 1
ATOM 3250 N N . ALA B 1 97 ? -14.094 -5.008 14.797 1 91.12 97 ALA B N 1
ATOM 3251 C CA . ALA B 1 97 ? -12.742 -5.48 15.109 1 91.12 97 ALA B CA 1
ATOM 3252 C C . ALA B 1 97 ? -11.789 -4.309 15.328 1 91.12 97 ALA B C 1
ATOM 3254 O O . ALA B 1 97 ? -10.945 -4.348 16.219 1 91.12 97 ALA B O 1
ATOM 3255 N N . ARG B 1 98 ? -11.93 -3.322 14.508 1 94.44 98 ARG B N 1
ATOM 3256 C CA . ARG B 1 98 ? -11.117 -2.113 14.633 1 94.44 98 ARG B CA 1
ATOM 3257 C C . ARG B 1 98 ? -11.383 -1.417 15.961 1 94.44 98 ARG B C 1
ATOM 3259 O O . ARG B 1 98 ? -10.453 -0.932 16.609 1 94.44 98 ARG B O 1
ATOM 3266 N N . GLY B 1 99 ? -12.625 -1.322 16.359 1 96.5 99 GLY B N 1
ATOM 3267 C CA . GLY B 1 99 ? -12.969 -0.764 17.656 1 96.5 99 GLY B CA 1
ATOM 3268 C C . GLY B 1 99 ? -12.336 -1.512 18.812 1 96.5 99 GLY B C 1
ATOM 3269 O O . GLY B 1 99 ? -11.852 -0.898 19.766 1 96.5 99 GLY B O 1
ATOM 3270 N N . ALA B 1 100 ? -12.359 -2.814 18.688 1 92.75 100 ALA B N 1
ATOM 3271 C CA . ALA B 1 100 ? -11.727 -3.633 19.719 1 92.75 100 ALA B CA 1
ATOM 3272 C C . ALA B 1 100 ? -10.227 -3.354 19.797 1 92.75 100 ALA B C 1
ATOM 3274 O O . ALA B 1 100 ? -9.664 -3.236 20.891 1 92.75 100 ALA B O 1
ATOM 3275 N N . LEU B 1 101 ? -9.641 -3.203 18.688 1 91.88 101 LEU B N 1
ATOM 3276 C CA . LEU B 1 101 ? -8.219 -2.871 18.625 1 91.88 101 LEU B CA 1
ATOM 3277 C C . LEU B 1 101 ? -7.953 -1.521 19.297 1 91.88 101 LEU B C 1
ATOM 3279 O O . LEU B 1 101 ? -6.988 -1.372 20.047 1 91.88 101 LEU B O 1
ATOM 3283 N N . ALA B 1 102 ? -8.742 -0.571 18.953 1 96.81 102 ALA B N 1
ATOM 3284 C CA . ALA B 1 102 ? -8.609 0.766 19.531 1 96.81 102 ALA B CA 1
ATOM 3285 C C . ALA B 1 102 ? -8.711 0.724 21.047 1 96.81 102 ALA B C 1
ATOM 3287 O O . ALA B 1 102 ? -7.855 1.275 21.75 1 96.81 102 ALA B O 1
ATOM 3288 N N . ARG B 1 103 ? -9.648 0.042 21.562 1 96.12 103 ARG B N 1
ATOM 3289 C CA . ARG B 1 103 ? -9.852 -0.042 23 1 96.12 103 ARG B CA 1
ATOM 3290 C C . ARG B 1 103 ? -8.703 -0.773 23.672 1 96.12 103 ARG B C 1
ATOM 3292 O O . ARG B 1 103 ? -8.258 -0.377 24.75 1 96.12 103 ARG B O 1
ATOM 3299 N N . ALA B 1 104 ? -8.258 -1.771 23.031 1 92.31 104 ALA B N 1
ATOM 3300 C CA . ALA B 1 104 ? -7.098 -2.494 23.547 1 92.31 104 ALA B CA 1
ATOM 3301 C C . ALA B 1 104 ? -5.867 -1.592 23.609 1 92.31 104 ALA B C 1
ATOM 3303 O O . ALA B 1 104 ? -4.973 -1.81 24.438 1 92.31 104 ALA B O 1
ATOM 3304 N N . SER B 1 105 ? -5.852 -0.565 22.766 1 93.62 105 SER B N 1
ATOM 3305 C CA . SER B 1 105 ? -4.734 0.373 22.734 1 93.62 105 SER B CA 1
ATOM 3306 C C . SER B 1 105 ? -4.98 1.565 23.656 1 93.62 105 SER B C 1
ATOM 3308 O O . SER B 1 105 ? -4.227 2.541 23.625 1 93.62 105 SER B O 1
ATOM 3310 N N . GLY B 1 106 ? -6.098 1.505 24.312 1 94.88 106 GLY B N 1
ATOM 3311 C CA . GLY B 1 106 ? -6.391 2.561 25.281 1 94.88 106 GLY B CA 1
ATOM 3312 C C . GLY B 1 106 ? -7.145 3.725 24.672 1 94.88 106 GLY B C 1
ATOM 3313 O O . GLY B 1 106 ? -7.242 4.797 25.266 1 94.88 106 GLY B O 1
ATOM 3314 N N . MET B 1 107 ? -7.668 3.588 23.516 1 97.31 107 MET B N 1
ATOM 3315 C CA . MET B 1 107 ? -8.414 4.656 22.844 1 97.31 107 MET B CA 1
ATOM 3316 C C . MET B 1 107 ? -9.914 4.48 23.047 1 97.31 107 MET B C 1
ATOM 3318 O O . MET B 1 107 ? -10.383 3.371 23.312 1 97.31 107 MET B O 1
ATOM 3322 N N . LYS B 1 108 ? -10.602 5.562 22.969 1 97.94 108 LYS B N 1
ATOM 3323 C CA . LYS B 1 108 ? -12.055 5.508 22.922 1 97.94 108 LYS B CA 1
ATOM 3324 C C . LYS B 1 108 ? -12.555 5.254 21.5 1 97.94 108 LYS B C 1
ATOM 3326 O O . LYS B 1 108 ? -12.102 5.902 20.547 1 97.94 108 LYS B O 1
ATOM 3331 N N . ALA B 1 109 ? -13.414 4.34 21.391 1 98.38 109 ALA B N 1
ATOM 3332 C CA . ALA B 1 109 ? -14.078 3.99 20.125 1 98.38 109 ALA B CA 1
ATOM 3333 C C . ALA B 1 109 ? -15.438 3.357 20.391 1 98.38 109 ALA B C 1
ATOM 3335 O O . ALA B 1 109 ? -15.562 2.453 21.219 1 98.38 109 ALA B O 1
ATOM 3336 N N . THR B 1 110 ? -16.422 3.814 19.688 1 98.31 110 THR B N 1
ATOM 3337 C CA . THR B 1 110 ? -17.766 3.326 19.938 1 98.31 110 THR B CA 1
ATOM 3338 C C . THR B 1 110 ? -18.484 3.012 18.625 1 98.31 110 THR B C 1
ATOM 3340 O O . THR B 1 110 ? -18.516 3.848 17.719 1 98.31 110 THR B O 1
ATOM 3343 N N . LEU B 1 111 ? -19 1.83 18.578 1 98.25 111 LEU B N 1
ATOM 3344 C CA . LEU B 1 111 ? -19.875 1.526 17.453 1 98.25 111 LEU B CA 1
ATOM 3345 C C . LEU B 1 111 ? -21.156 2.348 17.516 1 98.25 111 LEU B C 1
ATOM 3347 O O . LEU B 1 111 ? -21.734 2.527 18.594 1 98.25 111 LEU B O 1
ATOM 3351 N N . VAL B 1 112 ? -21.594 2.822 16.391 1 98.5 112 VAL B N 1
ATOM 3352 C CA . VAL B 1 112 ? -22.797 3.635 16.359 1 98.5 112 VAL B CA 1
ATOM 3353 C C . VAL B 1 112 ? -23.781 3.053 15.352 1 98.5 112 VAL B C 1
ATOM 3355 O O . VAL B 1 112 ? -23.391 2.418 14.375 1 98.5 112 VAL B O 1
ATOM 3358 N N . SER B 1 113 ? -25.047 3.258 15.562 1 98.12 113 SER B N 1
ATOM 3359 C CA . SER B 1 113 ? -26.109 2.83 14.656 1 98.12 113 SER B CA 1
ATOM 3360 C C . SER B 1 113 ? -26.172 3.723 13.422 1 98.12 113 SER B C 1
ATOM 3362 O O . SER B 1 113 ? -25.484 4.742 13.352 1 98.12 113 SER B O 1
ATOM 3364 N N . GLN B 1 114 ? -26.984 3.291 12.5 1 97.38 114 GLN B N 1
ATOM 3365 C CA . GLN B 1 114 ? -27.25 4.098 11.312 1 97.38 114 GLN B CA 1
ATOM 3366 C C . GLN B 1 114 ? -27.766 5.484 11.688 1 97.38 114 GLN B C 1
ATOM 3368 O O . GLN B 1 114 ? -27.266 6.496 11.172 1 97.38 114 GLN B O 1
ATOM 3373 N N . ALA B 1 115 ? -28.703 5.539 12.594 1 97.56 115 ALA B N 1
ATOM 3374 C CA . ALA B 1 115 ? -29.312 6.797 13.023 1 97.56 115 ALA B CA 1
ATOM 3375 C C . ALA B 1 115 ? -28.297 7.703 13.703 1 97.56 115 ALA B C 1
ATOM 3377 O O . ALA B 1 115 ? -28.266 8.906 13.453 1 97.56 115 ALA B O 1
ATOM 3378 N N . GLU B 1 116 ? -27.484 7.129 14.516 1 97.81 116 GLU B N 1
ATOM 3379 C CA . GLU B 1 116 ? -26.469 7.895 15.219 1 97.81 116 GLU B CA 1
ATOM 3380 C C . GLU B 1 116 ? -25.422 8.438 14.25 1 97.81 116 GLU B C 1
ATOM 3382 O O . GLU B 1 116 ? -24.953 9.57 14.398 1 97.81 116 GLU B O 1
ATOM 3387 N N . ALA B 1 117 ? -25 7.625 13.273 1 97.88 117 ALA B N 1
ATOM 3388 C CA . ALA B 1 117 ? -24.031 8.07 12.266 1 97.88 117 ALA B CA 1
ATOM 3389 C C . ALA B 1 117 ? -24.562 9.289 11.508 1 97.88 117 ALA B C 1
ATOM 3391 O O . ALA B 1 117 ? -23.828 10.258 11.305 1 97.88 117 ALA B O 1
ATOM 3392 N N . ARG B 1 118 ? -25.812 9.242 11.117 1 96.69 118 ARG B N 1
ATOM 3393 C CA . ARG B 1 118 ? -26.453 10.352 10.406 1 96.69 118 ARG B CA 1
ATOM 3394 C C . ARG B 1 118 ? -26.516 11.602 11.281 1 96.69 118 ARG B C 1
ATOM 3396 O O . ARG B 1 118 ? -26.359 12.719 10.781 1 96.69 118 ARG B O 1
ATOM 3403 N N . ARG B 1 119 ? -26.734 11.367 12.539 1 96.56 119 ARG B N 1
ATOM 3404 C CA . ARG B 1 119 ? -26.797 12.492 13.461 1 96.56 119 ARG B CA 1
ATOM 3405 C C . ARG B 1 119 ? -25.422 13.133 13.648 1 96.56 119 ARG B C 1
ATOM 3407 O O . ARG B 1 119 ? -25.297 14.352 13.719 1 96.56 119 ARG B O 1
ATOM 3414 N N . LEU B 1 120 ? -24.438 12.32 13.703 1 96.88 120 LEU B N 1
ATOM 3415 C CA . LEU B 1 120 ? -23.078 12.797 13.938 1 96.88 120 LEU B CA 1
ATOM 3416 C C . LEU B 1 120 ? -22.562 13.594 12.734 1 96.88 120 LEU B C 1
ATOM 3418 O O . LEU B 1 120 ? -21.797 14.539 12.898 1 96.88 120 LEU B O 1
ATOM 3422 N N . ALA B 1 121 ? -22.969 13.188 11.516 1 97.38 121 ALA B N 1
ATOM 3423 C CA . ALA B 1 121 ? -22.469 13.836 10.312 1 97.38 121 ALA B CA 1
ATOM 3424 C C . ALA B 1 121 ? -23.562 13.961 9.25 1 97.38 121 ALA B C 1
ATOM 3426 O O . ALA B 1 121 ? -23.422 13.445 8.141 1 97.38 121 ALA B O 1
ATOM 3427 N N . PRO B 1 122 ? -24.531 14.695 9.469 1 95.94 122 PRO B N 1
ATOM 3428 C CA . PRO B 1 122 ? -25.688 14.758 8.578 1 95.94 122 PRO B CA 1
ATOM 3429 C C . PRO B 1 122 ? -25.344 15.32 7.203 1 95.94 122 PRO B C 1
ATOM 3431 O O . PRO B 1 122 ? -26.031 15.023 6.223 1 95.94 122 PRO B O 1
ATOM 3434 N N . ALA B 1 123 ? -24.312 16.094 7.125 1 96 123 ALA B N 1
ATOM 3435 C CA . ALA B 1 123 ? -23.922 16.688 5.844 1 96 123 ALA B CA 1
ATOM 3436 C C . ALA B 1 123 ? -23.156 15.688 4.984 1 96 123 ALA B C 1
ATOM 3438 O O . ALA B 1 123 ? -22.969 15.898 3.785 1 96 123 ALA B O 1
ATOM 3439 N N . PHE B 1 124 ? -22.719 14.539 5.555 1 97 124 PHE B N 1
ATOM 3440 C CA . PHE B 1 124 ? -21.812 13.641 4.836 1 97 124 PHE B CA 1
ATOM 3441 C C . PHE B 1 124 ? -22.438 12.25 4.711 1 97 124 PHE B C 1
ATOM 3443 O O . PHE B 1 124 ? -22.141 11.523 3.762 1 97 124 PHE B O 1
ATOM 3450 N N . VAL B 1 125 ? -23.188 11.883 5.691 1 96.25 125 VAL B N 1
ATOM 3451 C CA . VAL B 1 125 ? -23.656 10.5 5.746 1 96.25 125 VAL B CA 1
ATOM 3452 C C . VAL B 1 125 ? -25.156 10.445 5.504 1 96.25 125 VAL B C 1
ATOM 3454 O O . VAL B 1 125 ? -25.938 11.07 6.223 1 96.25 125 VAL B O 1
ATOM 3457 N N . GLU B 1 126 ? -25.531 9.742 4.473 1 89.94 126 GLU B N 1
ATOM 3458 C CA . GLU B 1 126 ? -26.938 9.5 4.191 1 89.94 126 GLU B CA 1
ATOM 3459 C C . GLU B 1 126 ? -27.297 8.031 4.355 1 89.94 126 GLU B C 1
ATOM 3461 O O . GLU B 1 126 ? -28.172 7.68 5.145 1 89.94 126 GLU B O 1
ATOM 3466 N N . ASP B 1 127 ? -26.719 7.145 3.645 1 89.12 127 ASP B N 1
ATOM 3467 C CA . ASP B 1 127 ? -26.969 5.711 3.684 1 89.12 127 ASP B CA 1
ATOM 3468 C C . ASP B 1 127 ? -25.781 4.949 4.25 1 89.12 127 ASP B C 1
ATOM 3470 O O . ASP B 1 127 ? -24.641 5.125 3.789 1 89.12 127 ASP B O 1
ATOM 3474 N N . CYS B 1 128 ? -26 4.195 5.324 1 95.88 128 CYS B N 1
ATOM 3475 C CA . CYS B 1 128 ? -25 3.32 5.926 1 95.88 128 CYS B CA 1
ATOM 3476 C C . CYS B 1 128 ? -25.672 2.26 6.801 1 95.88 128 CYS B C 1
ATOM 3478 O O . CYS B 1 128 ? -26.891 2.258 6.969 1 95.88 128 CYS B O 1
ATOM 3480 N N . VAL B 1 129 ? -24.922 1.298 7.254 1 96.81 129 VAL B N 1
ATOM 3481 C CA . VAL B 1 129 ? -25.469 0.278 8.141 1 96.81 129 VAL B CA 1
ATOM 3482 C C . VAL B 1 129 ? -24.938 0.488 9.562 1 96.81 129 VAL B C 1
ATOM 3484 O O . VAL B 1 129 ? -25.281 -0.257 10.477 1 96.81 129 VAL B O 1
ATOM 3487 N N . GLY B 1 130 ? -24.109 1.479 9.758 1 98.12 130 GLY B N 1
ATOM 3488 C CA . GLY B 1 130 ? -23.484 1.834 11.031 1 98.12 130 GLY B CA 1
ATOM 3489 C C . GLY B 1 130 ? -22.109 2.449 10.875 1 98.12 130 GLY B C 1
ATOM 3490 O O . GLY B 1 130 ? -21.734 2.883 9.781 1 98.12 130 GLY B O 1
ATOM 3491 N N . GLY B 1 131 ? -21.406 2.596 11.992 1 98.44 131 GLY B N 1
ATOM 3492 C CA . GLY B 1 131 ? -20.078 3.172 11.93 1 98.44 131 GLY B CA 1
ATOM 3493 C C . GLY B 1 131 ? -19.297 3.016 13.227 1 98.44 131 GLY B C 1
ATOM 3494 O O . GLY B 1 131 ? -19.75 2.354 14.156 1 98.44 131 GLY B O 1
ATOM 3495 N N . LEU B 1 132 ? -18.156 3.453 13.234 1 98.81 132 LEU B N 1
ATOM 3496 C CA . LEU B 1 132 ? -17.25 3.502 14.383 1 98.81 132 LEU B CA 1
ATOM 3497 C C . LEU B 1 132 ? -16.812 4.934 14.656 1 98.81 132 LEU B C 1
ATOM 3499 O O . LEU B 1 132 ? -16.234 5.59 13.789 1 98.81 132 LEU B O 1
ATOM 3503 N N . HIS B 1 133 ? -17.125 5.414 15.82 1 98.88 133 HIS B N 1
ATOM 3504 C CA . HIS B 1 133 ? -16.828 6.789 16.203 1 98.88 133 HIS B CA 1
ATOM 3505 C C . HIS B 1 133 ? -15.609 6.852 17.109 1 98.88 133 HIS B C 1
ATOM 3507 O O . HIS B 1 133 ? -15.531 6.113 18.109 1 98.88 133 HIS B O 1
ATOM 3513 N N . PHE B 1 134 ? -14.625 7.66 16.75 1 98.75 134 PHE B N 1
ATOM 3514 C CA . PHE B 1 134 ? -13.453 8 17.547 1 98.75 134 PHE B CA 1
ATOM 3515 C C . PHE B 1 134 ? -13.547 9.43 18.062 1 98.75 134 PHE B C 1
ATOM 3517 O O . PHE B 1 134 ? -13.18 10.375 17.344 1 98.75 134 PHE B O 1
ATOM 3524 N N . PRO B 1 135 ? -13.914 9.602 19.297 1 98.06 135 PRO B N 1
ATOM 3525 C CA . PRO B 1 135 ? -14.18 10.961 19.781 1 98.06 135 PRO B CA 1
ATOM 3526 C C . PRO B 1 135 ? -12.898 11.789 19.938 1 98.06 135 PRO B C 1
ATOM 3528 O O . PRO B 1 135 ? -12.953 13.016 19.969 1 98.06 135 PRO B O 1
ATOM 3531 N N . ASP B 1 136 ? -11.742 11.164 20.031 1 97.75 136 ASP B N 1
ATOM 3532 C CA . ASP B 1 136 ? -10.523 11.891 20.359 1 97.75 136 ASP B CA 1
ATOM 3533 C C . ASP B 1 136 ? -9.742 12.234 19.094 1 97.75 136 ASP B C 1
ATOM 3535 O O . ASP B 1 136 ? -8.68 12.852 19.156 1 97.75 136 ASP B O 1
ATOM 3539 N N . ASP B 1 137 ? -10.227 11.828 17.922 1 98.25 137 ASP B N 1
ATOM 3540 C CA . ASP B 1 137 ? -9.617 12.203 16.641 1 98.25 137 ASP B CA 1
ATOM 3541 C C . ASP B 1 137 ? -10.016 13.617 16.234 1 98.25 137 ASP B C 1
ATOM 3543 O O . ASP B 1 137 ? -10.68 14.32 17 1 98.25 137 ASP B O 1
ATOM 3547 N N . GLY B 1 138 ? -9.484 14.086 15.094 1 97.88 138 GLY B N 1
ATOM 3548 C CA . GLY B 1 138 ? -9.812 15.422 14.625 1 97.88 138 GLY B CA 1
ATOM 3549 C C . GLY B 1 138 ? -8.914 15.891 13.492 1 97.88 138 GLY B C 1
ATOM 3550 O O . GLY B 1 138 ? -8.594 15.125 12.586 1 97.88 138 GLY B O 1
ATOM 3551 N N . SER B 1 139 ? -8.711 17.188 13.531 1 97.19 139 SER B N 1
ATOM 3552 C CA . SER B 1 139 ? -7.902 17.797 12.477 1 97.19 139 SER B CA 1
ATOM 3553 C C . SER B 1 139 ? -6.836 18.719 13.062 1 97.19 139 SER B C 1
ATOM 3555 O O . SER B 1 139 ? -7.074 19.391 14.062 1 97.19 139 SER B O 1
ATOM 3557 N N . ALA B 1 140 ? -5.711 18.703 12.406 1 97.12 140 ALA B N 1
ATOM 3558 C CA . ALA B 1 140 ? -4.609 19.578 12.789 1 97.12 140 ALA B CA 1
ATOM 3559 C C . ALA B 1 140 ? -4.359 20.641 11.711 1 97.12 140 ALA B C 1
ATOM 3561 O O . ALA B 1 140 ? -4.824 20.5 10.578 1 97.12 140 ALA B O 1
ATOM 3562 N N . ASP B 1 141 ? -3.719 21.688 12.062 1 95.75 141 ASP B N 1
ATOM 3563 C CA . ASP B 1 141 ? -3.213 22.703 11.141 1 95.75 141 ASP B CA 1
ATOM 3564 C C . ASP B 1 141 ? -1.687 22.75 11.156 1 95.75 141 ASP B C 1
ATOM 3566 O O . ASP B 1 141 ? -1.09 23.484 11.953 1 95.75 141 ASP B O 1
ATOM 3570 N N . PRO B 1 142 ? -1.074 22.016 10.281 1 94.81 142 PRO B N 1
ATOM 3571 C CA . PRO B 1 142 ? 0.386 21.906 10.32 1 94.81 142 PRO B CA 1
ATOM 3572 C C . PRO B 1 142 ? 1.085 23.25 10.094 1 94.81 142 PRO B C 1
ATOM 3574 O O . PRO B 1 142 ? 2.199 23.453 10.586 1 94.81 142 PRO B O 1
ATOM 3577 N N . LYS B 1 143 ? 0.463 24.141 9.359 1 94.62 143 LYS B N 1
ATOM 3578 C CA . LYS B 1 143 ? 1.064 25.469 9.18 1 94.62 143 LYS B CA 1
ATOM 3579 C C . LYS B 1 143 ? 1.148 26.219 10.5 1 94.62 143 LYS B C 1
ATOM 3581 O O . LYS B 1 143 ? 2.197 26.766 10.844 1 94.62 143 LYS B O 1
ATOM 3586 N N . VAL B 1 144 ? 0.059 26.188 11.203 1 96.56 144 VAL B N 1
ATOM 3587 C CA . VAL B 1 144 ? 0.017 26.828 12.516 1 96.56 144 VAL B CA 1
ATOM 3588 C C . VAL B 1 144 ? 1.035 26.188 13.445 1 96.56 144 VAL B C 1
ATOM 3590 O O . VAL B 1 144 ? 1.792 26.875 14.133 1 96.56 144 VAL B O 1
ATOM 3593 N N . LEU B 1 145 ? 1.079 24.891 13.414 1 98 145 LEU B N 1
ATOM 3594 C CA . LEU B 1 145 ? 1.972 24.141 14.289 1 98 145 LEU B CA 1
ATOM 3595 C C . LEU B 1 145 ? 3.432 24.422 13.945 1 98 145 LEU B C 1
ATOM 3597 O O . LEU B 1 145 ? 4.246 24.688 14.828 1 98 145 LEU B O 1
ATOM 3601 N N . ALA B 1 146 ? 3.75 24.375 12.672 1 97.69 146 ALA B N 1
ATOM 3602 C CA . ALA B 1 146 ? 5.121 24.609 12.234 1 97.69 146 ALA B CA 1
ATOM 3603 C C . ALA B 1 146 ? 5.586 26.016 12.625 1 97.69 146 ALA B C 1
ATOM 3605 O O . ALA B 1 146 ? 6.695 26.188 13.125 1 97.69 146 ALA B O 1
ATOM 3606 N N . LYS B 1 147 ? 4.754 27 12.43 1 97.88 147 LYS B N 1
ATOM 3607 C CA . LYS B 1 147 ? 5.094 28.375 12.773 1 97.88 147 LYS B CA 1
ATOM 3608 C C . LYS B 1 147 ? 5.285 28.531 14.281 1 97.88 147 LYS B C 1
ATOM 3610 O O . LYS B 1 147 ? 6.168 29.266 14.727 1 97.88 147 LYS B O 1
ATOM 3615 N N . HIS B 1 148 ? 4.43 27.891 15.008 1 98.25 148 HIS B N 1
ATOM 3616 C CA . HIS B 1 148 ? 4.578 27.875 16.453 1 98.25 148 HIS B CA 1
ATOM 3617 C C . HIS B 1 148 ? 5.934 27.312 16.875 1 98.25 148 HIS B C 1
ATOM 3619 O O . HIS B 1 148 ? 6.645 27.906 17.672 1 98.25 148 HIS B O 1
ATOM 3625 N N . TYR B 1 149 ? 6.301 26.234 16.297 1 98.38 149 TYR B N 1
ATOM 3626 C CA . TYR B 1 149 ? 7.562 25.578 16.641 1 98.38 149 TYR B CA 1
ATOM 3627 C C . TYR B 1 149 ? 8.75 26.406 16.156 1 98.38 149 TYR B C 1
ATOM 3629 O O . TYR B 1 149 ? 9.789 26.453 16.828 1 98.38 149 TYR B O 1
ATOM 3637 N N . GLN B 1 150 ? 8.609 27.031 14.992 1 98.56 150 GLN B N 1
ATOM 3638 C CA . GLN B 1 150 ? 9.648 27.938 14.523 1 98.56 150 GLN B CA 1
ATOM 3639 C C . GLN B 1 150 ? 9.875 29.078 15.508 1 98.56 150 GLN B C 1
ATOM 3641 O O . GLN B 1 150 ? 11.016 29.406 15.836 1 98.56 150 GLN B O 1
ATOM 3646 N N . ALA B 1 151 ? 8.805 29.656 15.969 1 98.5 151 ALA B N 1
ATOM 3647 C CA . ALA B 1 151 ? 8.891 30.75 16.938 1 98.5 151 ALA B CA 1
ATOM 3648 C C . ALA B 1 151 ? 9.555 30.281 18.234 1 98.5 151 ALA B C 1
ATOM 3650 O O . ALA B 1 151 ? 10.391 30.984 18.797 1 98.5 151 ALA B O 1
ATOM 3651 N N . GLN B 1 152 ? 9.188 29.125 18.672 1 98.44 152 GLN B N 1
ATOM 3652 C CA . GLN B 1 152 ? 9.781 28.562 19.875 1 98.44 152 GLN B CA 1
ATOM 3653 C C . GLN B 1 152 ? 11.281 28.328 19.688 1 98.44 152 GLN B C 1
ATOM 3655 O O . GLN B 1 152 ? 12.07 28.609 20.594 1 98.44 152 GLN B O 1
ATOM 3660 N N . ALA B 1 153 ? 11.586 27.812 18.578 1 98.75 153 ALA B N 1
ATOM 3661 C CA . ALA B 1 153 ? 12.992 27.562 18.281 1 98.75 153 ALA B CA 1
ATOM 3662 C C . ALA B 1 153 ? 13.781 28.875 18.281 1 98.75 153 ALA B C 1
ATOM 3664 O O . ALA B 1 153 ? 14.852 28.953 18.906 1 98.75 153 ALA B O 1
ATOM 3665 N N . ALA B 1 154 ? 13.258 29.859 17.625 1 98.62 154 ALA B N 1
ATOM 3666 C CA . ALA B 1 154 ? 13.906 31.172 17.547 1 98.62 154 ALA B CA 1
ATOM 3667 C C . ALA B 1 154 ? 14.062 31.766 18.953 1 98.62 154 ALA B C 1
ATOM 3669 O O . ALA B 1 154 ? 15.133 32.281 19.297 1 98.62 154 ALA B O 1
ATOM 3670 N N . SER B 1 155 ? 13.055 31.672 19.688 1 98.62 155 SER B N 1
ATOM 3671 C CA . SER B 1 155 ? 13.078 32.219 21.047 1 98.62 155 SER B CA 1
AT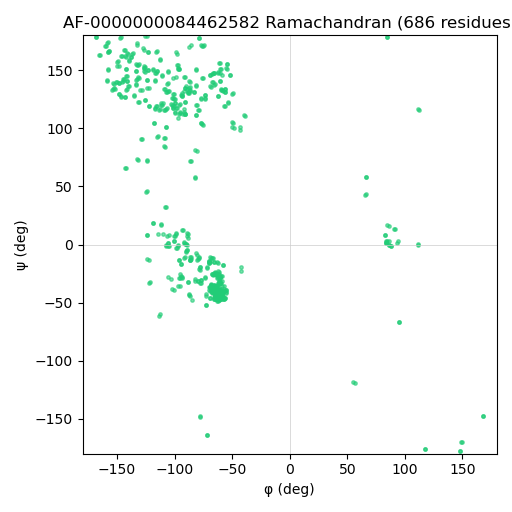OM 3672 C C . SER B 1 155 ? 14.125 31.5 21.906 1 98.62 155 SER B C 1
ATOM 3674 O O . SER B 1 155 ? 14.672 32.094 22.828 1 98.62 155 SER B O 1
ATOM 3676 N N . ALA B 1 156 ? 14.398 30.281 21.562 1 98.5 156 ALA B N 1
ATOM 3677 C CA . ALA B 1 156 ? 15.359 29.484 22.312 1 98.5 156 ALA B CA 1
ATOM 3678 C C . ALA B 1 156 ? 16.766 29.656 21.75 1 98.5 156 ALA B C 1
ATOM 3680 O O . ALA B 1 156 ? 17.703 29.016 22.219 1 98.5 156 ALA B O 1
ATOM 3681 N N . GLY B 1 157 ? 16.906 30.484 20.703 1 98.06 157 GLY B N 1
ATOM 3682 C CA . GLY B 1 157 ? 18.234 30.844 20.25 1 98.06 157 GLY B CA 1
ATOM 3683 C C . GLY B 1 157 ? 18.594 30.266 18.891 1 98.06 157 GLY B C 1
ATOM 3684 O O . GLY B 1 157 ? 19.688 30.484 18.375 1 98.06 157 GLY B O 1
ATOM 3685 N N . ALA B 1 158 ? 17.688 29.5 18.281 1 98.62 158 ALA B N 1
ATOM 3686 C CA . ALA B 1 158 ? 17.969 28.938 16.969 1 98.62 158 ALA B CA 1
ATOM 3687 C C . ALA B 1 158 ? 18 30.031 15.898 1 98.62 158 ALA B C 1
ATOM 3689 O O . ALA B 1 158 ? 17.281 31.031 15.992 1 98.62 158 ALA B O 1
ATOM 3690 N N . THR B 1 159 ? 18.875 29.844 14.914 1 98.19 159 THR B N 1
ATOM 3691 C CA . THR B 1 159 ? 18.875 30.688 13.719 1 98.19 159 THR B CA 1
ATOM 3692 C C . THR B 1 159 ? 18 30.094 12.633 1 98.19 159 THR B C 1
ATOM 3694 O O . THR B 1 159 ? 18.125 28.906 12.297 1 98.19 159 THR B O 1
ATOM 3697 N N . LEU B 1 160 ? 17.047 30.828 12.203 1 98.56 160 LEU B N 1
ATOM 3698 C CA . LEU B 1 160 ? 16.234 30.453 11.055 1 98.56 160 LEU B CA 1
ATOM 3699 C C . LEU B 1 160 ? 16.688 31.172 9.797 1 98.56 160 LEU B C 1
ATOM 3701 O O . LEU B 1 160 ? 16.812 32.406 9.781 1 98.56 160 LEU B O 1
ATOM 3705 N N . LEU B 1 161 ? 16.969 30.422 8.781 1 97.69 161 LEU B N 1
ATOM 3706 C CA . LEU B 1 161 ? 17.531 31.016 7.57 1 97.69 161 LEU B CA 1
ATOM 3707 C C . LEU B 1 161 ? 16.781 30.531 6.332 1 97.69 161 LEU B C 1
ATOM 3709 O O . LEU B 1 161 ? 16.656 29.312 6.117 1 97.69 161 LEU B O 1
ATOM 3713 N N . ALA B 1 162 ? 16.234 31.438 5.559 1 96.69 162 ALA B N 1
ATOM 3714 C CA . ALA B 1 162 ? 15.688 31.125 4.242 1 96.69 162 ALA B CA 1
ATOM 3715 C C . ALA B 1 162 ? 16.797 30.969 3.207 1 96.69 162 ALA B C 1
ATOM 3717 O O . ALA B 1 162 ? 17.438 31.953 2.828 1 96.69 162 ALA B O 1
ATOM 3718 N N . ALA B 1 163 ? 17.078 29.719 2.836 1 95.5 163 ALA B N 1
ATOM 3719 C CA . ALA B 1 163 ? 18.125 29.422 1.864 1 95.5 163 ALA B CA 1
ATOM 3720 C C . ALA B 1 163 ? 17.906 28.047 1.234 1 95.5 163 ALA B C 1
ATOM 3722 O O . ALA B 1 163 ? 17.484 27.109 1.912 1 95.5 163 ALA B O 1
ATOM 3723 N N . ASP B 1 164 ? 18.172 27.984 -0.013 1 93.5 164 ASP B N 1
ATOM 3724 C CA . ASP B 1 164 ? 18.188 26.688 -0.674 1 93.5 164 ASP B CA 1
ATOM 3725 C C . ASP B 1 164 ? 19.438 25.891 -0.285 1 93.5 164 ASP B C 1
ATOM 3727 O O . ASP B 1 164 ? 20.547 26.422 -0.286 1 93.5 164 ASP B O 1
ATOM 3731 N N . VAL B 1 165 ? 19.25 24.734 0.121 1 94.69 165 VAL B N 1
ATOM 3732 C CA . VAL B 1 165 ? 20.391 23.859 0.383 1 94.69 165 VAL B CA 1
ATOM 3733 C C . VAL B 1 165 ? 20.688 23.016 -0.854 1 94.69 165 VAL B C 1
ATOM 3735 O O . VAL B 1 165 ? 19.828 22.297 -1.351 1 94.69 165 VAL B O 1
ATOM 3738 N N . LEU B 1 166 ? 21.875 23.031 -1.27 1 92.06 166 LEU B N 1
ATOM 3739 C CA . LEU B 1 166 ? 22.266 22.375 -2.51 1 92.06 166 LEU B CA 1
ATOM 3740 C C . LEU B 1 166 ? 22.953 21.047 -2.225 1 92.06 166 LEU B C 1
ATOM 3742 O O . LEU B 1 166 ? 22.75 20.078 -2.955 1 92.06 166 LEU B O 1
ATOM 3746 N N . ALA B 1 167 ? 23.703 21.125 -1.208 1 93.75 167 ALA B N 1
ATOM 3747 C CA . ALA B 1 167 ? 24.469 19.953 -0.812 1 93.75 167 ALA B CA 1
ATOM 3748 C C . ALA B 1 167 ? 25.016 20.094 0.603 1 93.75 167 ALA B C 1
ATOM 3750 O O . ALA B 1 167 ? 24.922 21.172 1.202 1 93.75 167 ALA B O 1
ATOM 3751 N N . PHE B 1 168 ? 25.422 18.938 1.169 1 92.06 168 PHE B N 1
ATOM 3752 C CA . PHE B 1 168 ? 26.172 19 2.416 1 92.06 168 PHE B CA 1
ATOM 3753 C C . PHE B 1 168 ? 27.281 17.953 2.434 1 92.06 168 PHE B C 1
ATOM 3755 O O . PHE B 1 168 ? 27.188 16.922 1.756 1 92.06 168 PHE B O 1
ATOM 3762 N N . LYS B 1 169 ? 28.328 18.328 3.027 1 88 169 LYS B N 1
ATOM 3763 C CA . LYS B 1 169 ? 29.484 17.438 3.242 1 88 169 LYS B CA 1
ATOM 3764 C C . LYS B 1 169 ? 29.969 17.531 4.684 1 88 169 LYS B C 1
ATOM 3766 O O . LYS B 1 169 ? 29.469 18.344 5.469 1 88 169 LYS B O 1
ATOM 3771 N N . GLU B 1 170 ? 30.875 16.656 4.98 1 80.56 170 GLU B N 1
ATOM 3772 C CA . GLU B 1 170 ? 31.375 16.609 6.348 1 80.56 170 GLU B CA 1
ATOM 3773 C C . GLU B 1 170 ? 31.625 18 6.895 1 80.56 170 GLU B C 1
ATOM 3775 O O . GLU B 1 170 ? 32.531 18.703 6.434 1 80.56 170 GLU B O 1
ATOM 3780 N N . GLY B 1 171 ? 30.688 18.453 7.703 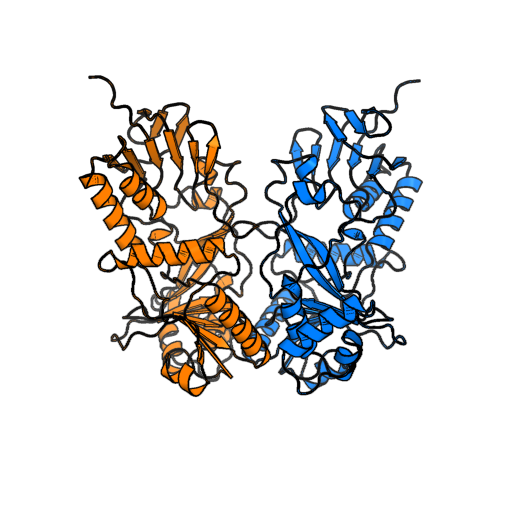1 84.69 171 GLY B N 1
ATOM 3781 C CA . GLY B 1 171 ? 30.859 19.641 8.523 1 84.69 171 GLY B CA 1
ATOM 3782 C C . GLY B 1 171 ? 30.359 20.906 7.859 1 84.69 171 GLY B C 1
ATOM 3783 O O . GLY B 1 171 ? 30.531 22 8.398 1 84.69 171 GLY B O 1
ATOM 3784 N N . ALA B 1 172 ? 29.812 20.734 6.633 1 94.19 172 ALA B N 1
ATOM 3785 C CA . ALA B 1 172 ? 29.422 21.953 5.938 1 94.19 172 ALA B CA 1
ATOM 3786 C C . ALA B 1 172 ? 28.156 21.734 5.125 1 94.19 172 ALA B C 1
ATOM 3788 O O . ALA B 1 172 ? 27.984 20.688 4.5 1 94.19 172 ALA B O 1
ATOM 3789 N N . VAL B 1 173 ? 27.281 22.781 5.109 1 95.94 173 VAL B N 1
ATOM 3790 C CA . VAL B 1 173 ? 26.062 22.828 4.301 1 95.94 173 VAL B CA 1
ATOM 3791 C C . VAL B 1 173 ? 26.188 23.906 3.23 1 95.94 173 VAL B C 1
ATOM 3793 O O . VAL B 1 173 ? 26.453 25.062 3.541 1 95.94 173 VAL B O 1
ATOM 3796 N N . GLU B 1 174 ? 26.156 23.484 2.023 1 96.75 174 GLU B N 1
ATOM 3797 C CA . GLU B 1 174 ? 26.172 24.406 0.9 1 96.75 174 GLU B CA 1
ATOM 3798 C C . GLU B 1 174 ? 24.781 24.969 0.625 1 96.75 174 GLU B C 1
ATOM 3800 O O . GLU B 1 174 ? 23.844 24.219 0.357 1 96.75 174 GLU B O 1
ATOM 3805 N N . THR B 1 175 ? 24.609 26.312 0.707 1 96 175 THR B N 1
ATOM 3806 C CA . THR B 1 175 ? 23.312 26.938 0.52 1 96 175 THR B CA 1
ATOM 3807 C C . THR B 1 175 ? 23.406 28.047 -0.533 1 96 175 THR B C 1
ATOM 3809 O O . THR B 1 175 ? 24.5 28.375 -1.011 1 96 175 THR B O 1
ATOM 3812 N N . SER B 1 176 ? 22.297 28.516 -0.943 1 94 176 SER B N 1
ATOM 3813 C CA . SER B 1 176 ? 22.219 29.656 -1.845 1 94 176 SER B CA 1
ATOM 3814 C C . SER B 1 176 ? 22.797 30.906 -1.198 1 94 176 SER B C 1
ATOM 3816 O O . SER B 1 176 ? 23.094 31.891 -1.887 1 94 176 SER B O 1
ATOM 3818 N N . GLU B 1 177 ? 23.016 30.938 0.135 1 94.25 177 GLU B N 1
ATOM 3819 C CA . GLU B 1 177 ? 23.531 32.094 0.863 1 94.25 177 GLU B CA 1
ATOM 3820 C C . GLU B 1 177 ? 24.984 31.859 1.286 1 94.25 177 GLU B C 1
ATOM 3822 O O . GLU B 1 177 ? 25.531 32.625 2.074 1 94.25 177 GLU B O 1
ATOM 3827 N N . GLY B 1 178 ? 25.562 30.797 0.823 1 94 178 GLY B N 1
ATOM 3828 C CA . GLY B 1 178 ? 26.953 30.484 1.159 1 94 178 GLY B CA 1
ATOM 3829 C C . GLY B 1 178 ? 27.094 29.188 1.932 1 94 178 GLY B C 1
ATOM 3830 O O . GLY B 1 178 ? 26.125 28.469 2.125 1 94 178 GLY B O 1
ATOM 3831 N N . VAL B 1 179 ? 28.281 28.891 2.326 1 95.88 179 VAL B N 1
ATOM 3832 C CA . VAL B 1 179 ? 28.594 27.672 3.043 1 95.88 179 VAL B CA 1
ATOM 3833 C C . VAL B 1 179 ? 28.516 27.906 4.547 1 95.88 179 VAL B C 1
ATOM 3835 O O . VAL B 1 179 ? 29.078 28.891 5.051 1 95.88 179 VAL B O 1
ATOM 3838 N N . ILE B 1 180 ? 27.859 27.062 5.246 1 96 180 ILE B N 1
ATOM 3839 C CA . ILE B 1 180 ? 27.688 27.203 6.688 1 96 180 ILE B CA 1
ATOM 3840 C C . ILE B 1 180 ? 28.203 25.953 7.387 1 96 180 ILE B C 1
ATOM 3842 O O . ILE B 1 180 ? 27.9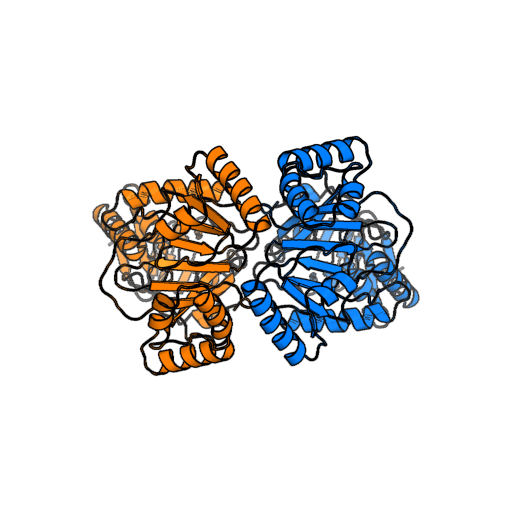06 24.828 6.973 1 96 180 ILE B O 1
ATOM 3846 N N . LYS B 1 181 ? 28.922 26.109 8.391 1 96.62 181 LYS B N 1
ATOM 3847 C CA . LYS B 1 181 ? 29.516 24.984 9.125 1 96.62 181 LYS B CA 1
ATOM 3848 C C . LYS B 1 181 ? 28.547 24.453 10.188 1 96.62 181 LYS B C 1
ATOM 3850 O O . LYS B 1 181 ? 27.938 25.25 10.914 1 96.62 181 LYS B O 1
ATOM 3855 N N . ALA B 1 182 ? 28.375 23.172 10.227 1 96.44 182 ALA B N 1
ATOM 3856 C CA . ALA B 1 182 ? 27.562 22.484 11.227 1 96.44 182 ALA B CA 1
ATOM 3857 C C . ALA B 1 182 ? 28.109 21.094 11.539 1 96.44 182 ALA B C 1
ATOM 3859 O O . ALA B 1 182 ? 28.547 20.375 10.641 1 96.44 182 ALA B O 1
ATOM 3860 N N . LYS B 1 183 ? 28.109 20.703 12.812 1 96 183 LYS B N 1
ATOM 3861 C CA . LYS B 1 183 ? 28.641 19.422 13.234 1 96 183 LYS B CA 1
ATOM 3862 C C . LYS B 1 183 ? 27.766 18.266 12.758 1 96 183 LYS B C 1
ATOM 3864 O O . LYS B 1 183 ? 28.266 17.188 12.453 1 96 183 LYS B O 1
ATOM 3869 N N . ARG B 1 184 ? 26.469 18.453 12.75 1 96.31 184 ARG B N 1
ATOM 3870 C CA . ARG B 1 184 ? 25.5 17.453 12.344 1 96.31 184 ARG B CA 1
ATOM 3871 C C . ARG B 1 184 ? 24.469 18.062 11.391 1 96.31 184 ARG B C 1
ATOM 3873 O O . ARG B 1 184 ? 24.25 19.266 11.383 1 96.31 184 ARG B O 1
ATOM 3880 N N . VAL B 1 185 ? 23.891 17.203 10.602 1 97.25 185 VAL B N 1
ATOM 3881 C CA . VAL B 1 185 ? 22.844 17.609 9.664 1 97.25 185 VAL B CA 1
ATOM 3882 C C . VAL B 1 185 ? 21.641 16.688 9.82 1 97.25 185 VAL B C 1
ATOM 3884 O O . VAL B 1 185 ? 21.797 15.469 9.969 1 97.25 185 VAL B O 1
ATOM 3887 N N . ALA B 1 186 ? 20.469 17.25 9.906 1 97.31 186 ALA B N 1
ATOM 3888 C CA . ALA B 1 186 ? 19.219 16.516 9.828 1 97.31 186 ALA B CA 1
ATOM 3889 C C . ALA B 1 186 ? 18.406 16.922 8.594 1 97.31 186 ALA B C 1
ATOM 3891 O O . ALA B 1 186 ? 18.031 18.078 8.445 1 97.31 186 ALA B O 1
ATOM 3892 N N . VAL B 1 187 ? 18.172 15.969 7.77 1 96.88 187 VAL B N 1
ATOM 3893 C CA . VAL B 1 187 ? 17.406 16.219 6.555 1 96.88 187 VAL B CA 1
ATOM 3894 C C . VAL B 1 187 ? 15.922 15.969 6.828 1 96.88 187 VAL B C 1
ATOM 3896 O O . VAL B 1 187 ? 15.508 14.828 7.039 1 96.88 187 VAL B O 1
ATOM 3899 N N . CYS B 1 188 ? 15.109 17.016 6.797 1 96.94 188 CYS B N 1
ATOM 3900 C CA . CYS B 1 188 ? 13.68 16.984 7.059 1 96.94 188 CYS B CA 1
ATOM 3901 C C . CYS B 1 188 ? 12.898 17.578 5.887 1 96.94 188 CYS B C 1
ATOM 3903 O O . CYS B 1 188 ? 11.953 18.344 6.09 1 96.94 188 CYS B O 1
ATOM 3905 N N . THR B 1 189 ? 13.242 17.219 4.688 1 93.69 189 THR B N 1
ATOM 3906 C CA . THR B 1 189 ? 12.727 17.906 3.51 1 93.69 189 THR B CA 1
ATOM 3907 C C . THR B 1 189 ? 11.578 17.141 2.879 1 93.69 189 THR B C 1
ATOM 3909 O O . THR B 1 189 ? 11.141 17.453 1.772 1 93.69 189 THR B O 1
ATOM 3912 N N . GLY B 1 190 ? 11.094 16.062 3.523 1 91.94 190 GLY B N 1
ATOM 3913 C CA . GLY B 1 190 ? 9.922 15.344 3.045 1 91.94 190 GLY B CA 1
ATOM 3914 C C . GLY B 1 190 ? 10.07 14.859 1.614 1 91.94 190 GLY B C 1
ATOM 3915 O O . GLY B 1 190 ? 11.047 14.188 1.276 1 91.94 190 GLY B O 1
ATOM 3916 N N . ILE B 1 191 ? 9.227 15.305 0.723 1 90.94 191 ILE B N 1
ATOM 3917 C CA . ILE B 1 191 ? 9.141 14.812 -0.646 1 90.94 191 ILE B CA 1
ATOM 3918 C C . ILE B 1 191 ? 10.406 15.18 -1.414 1 90.94 191 ILE B C 1
ATOM 3920 O O . ILE B 1 191 ? 10.68 14.625 -2.479 1 90.94 191 ILE B O 1
ATOM 3924 N N . TRP B 1 192 ? 11.266 16.031 -0.896 1 91.62 192 TRP B N 1
ATOM 3925 C CA . TRP B 1 192 ? 12.492 16.453 -1.556 1 91.62 192 TRP B CA 1
ATOM 3926 C C . TRP B 1 192 ? 13.695 15.703 -0.988 1 91.62 192 TRP B C 1
ATOM 3928 O O . TRP B 1 192 ? 14.836 15.984 -1.359 1 91.62 192 TRP B O 1
ATOM 3938 N N . GLY B 1 193 ? 13.461 14.789 -0.077 1 90.25 193 GLY B N 1
ATOM 3939 C CA . GLY B 1 193 ? 14.523 14.133 0.665 1 90.25 193 GLY B CA 1
ATOM 3940 C C . GLY B 1 193 ? 15.531 13.43 -0.23 1 90.25 193 GLY B C 1
ATOM 3941 O O . GLY B 1 193 ? 16.734 13.469 0.031 1 90.25 193 GLY B O 1
ATOM 3942 N N . THR B 1 194 ? 15.039 12.805 -1.301 1 87.75 194 THR B N 1
ATOM 3943 C CA . THR B 1 194 ? 15.898 12 -2.16 1 87.75 194 THR B CA 1
ATOM 3944 C C . THR B 1 194 ? 16.859 12.898 -2.949 1 87.75 194 THR B C 1
ATOM 3946 O O . THR B 1 194 ? 17.844 12.414 -3.504 1 87.75 194 THR B O 1
ATOM 3949 N N . GLN B 1 195 ? 16.609 14.188 -3.002 1 88.38 195 GLN B N 1
ATOM 3950 C CA . GLN B 1 195 ? 17.531 15.102 -3.666 1 88.38 195 GLN B CA 1
ATOM 3951 C C . GLN B 1 195 ? 18.859 15.195 -2.912 1 88.38 195 GLN B C 1
ATOM 3953 O O . GLN B 1 195 ? 19.922 15.266 -3.527 1 88.38 195 GLN B O 1
ATOM 3958 N N . LEU B 1 196 ? 18.734 15.18 -1.597 1 89.94 196 LEU B N 1
ATOM 3959 C CA . LEU B 1 196 ? 19.938 15.312 -0.763 1 89.94 196 LEU B CA 1
ATOM 3960 C C . LEU B 1 196 ? 20.453 13.945 -0.343 1 89.94 196 LEU B C 1
ATOM 3962 O O . LEU B 1 196 ? 21.656 13.789 -0.114 1 89.94 196 LEU B O 1
ATOM 3966 N N . LEU B 1 197 ? 19.5 12.977 -0.234 1 89.44 197 LEU B N 1
ATOM 3967 C CA . LEU B 1 197 ? 19.844 11.625 0.203 1 89.44 197 LEU B CA 1
ATOM 3968 C C . LEU B 1 197 ? 19.219 10.578 -0.722 1 89.44 197 LEU B C 1
ATOM 3970 O O . LEU B 1 197 ? 18.312 9.852 -0.32 1 89.44 197 LEU B O 1
ATOM 3974 N N . PRO B 1 198 ? 19.703 10.383 -1.9 1 83.81 198 PRO B N 1
ATOM 3975 C CA . PRO B 1 198 ? 19.078 9.539 -2.92 1 83.81 198 PRO B CA 1
ATOM 3976 C C . PRO B 1 198 ? 19 8.07 -2.506 1 83.81 198 PRO B C 1
ATOM 3978 O O . PRO B 1 198 ? 17.953 7.434 -2.689 1 83.81 198 PRO B O 1
ATOM 3981 N N . LEU B 1 199 ? 20.016 7.523 -1.899 1 76.56 199 LEU B N 1
ATOM 3982 C CA . LEU B 1 199 ? 20.016 6.094 -1.603 1 76.56 199 LEU B CA 1
ATOM 3983 C C . LEU B 1 199 ? 19.344 5.816 -0.262 1 76.56 199 LEU B C 1
ATOM 3985 O O . LEU B 1 199 ? 18.438 4.984 -0.177 1 76.56 199 LEU B O 1
ATOM 3989 N N . PRO B 1 200 ? 19.641 6.621 0.743 1 76.56 200 PRO B N 1
ATOM 3990 C CA . PRO B 1 200 ? 19.016 6.355 2.045 1 76.56 200 PRO B CA 1
ATOM 3991 C C . PRO B 1 200 ? 17.5 6.539 2.029 1 76.56 200 PRO B C 1
ATOM 3993 O O . PRO B 1 200 ? 16.797 5.879 2.793 1 76.56 200 PRO B O 1
ATOM 3996 N N . MET B 1 201 ? 17.031 7.359 1.113 1 78.75 201 MET B N 1
ATOM 3997 C CA . MET B 1 201 ? 15.602 7.664 1.124 1 78.75 201 MET B CA 1
ATOM 3998 C C . MET B 1 201 ? 14.906 7.074 -0.099 1 78.75 201 MET B C 1
ATOM 4000 O O . MET B 1 201 ? 13.766 7.414 -0.393 1 78.75 201 MET B O 1
ATOM 4004 N N . ALA B 1 202 ? 15.57 6.133 -0.74 1 77.38 202 ALA B N 1
ATOM 4005 C CA . ALA B 1 202 ? 15.062 5.562 -1.985 1 77.38 202 ALA B CA 1
ATOM 4006 C C . ALA B 1 202 ? 13.773 4.785 -1.743 1 77.38 202 ALA B C 1
ATOM 4008 O O . ALA B 1 202 ? 12.93 4.68 -2.635 1 77.38 202 ALA B O 1
ATOM 4009 N N . GLY B 1 203 ? 13.633 4.34 -0.562 1 79.88 203 GLY B N 1
ATOM 4010 C CA . GLY B 1 203 ? 12.453 3.545 -0.244 1 79.88 203 GLY B CA 1
ATOM 4011 C C . GLY B 1 203 ? 11.211 4.383 -0.021 1 79.88 203 GLY B C 1
ATOM 4012 O O . GLY B 1 203 ? 10.102 3.85 0.03 1 79.88 203 GLY B O 1
ATOM 4013 N N . ALA B 1 204 ? 11.352 5.68 0.089 1 87.62 204 ALA B N 1
ATOM 4014 C CA . ALA B 1 204 ? 10.219 6.594 0.227 1 87.62 204 ALA B CA 1
ATOM 4015 C C . ALA B 1 204 ? 9.812 7.168 -1.126 1 87.62 204 ALA B C 1
ATOM 4017 O O . ALA B 1 204 ? 10.547 7.957 -1.723 1 87.62 204 ALA B O 1
ATOM 4018 N N . VAL B 1 205 ? 8.641 6.801 -1.582 1 89 205 VAL B N 1
ATOM 4019 C CA . VAL B 1 205 ? 8.211 7.18 -2.924 1 89 205 VAL B CA 1
ATOM 4020 C C . VAL B 1 205 ? 7.16 8.281 -2.84 1 89 205 VAL B C 1
ATOM 4022 O O . VAL B 1 205 ? 6.277 8.234 -1.979 1 89 205 VAL B O 1
ATOM 4025 N N . VAL B 1 206 ? 7.277 9.234 -3.721 1 90.75 206 VAL B N 1
ATOM 4026 C CA . VAL B 1 206 ? 6.34 10.352 -3.762 1 90.75 206 VAL B CA 1
ATOM 4027 C C . VAL B 1 206 ? 5.148 9.992 -4.645 1 90.75 206 VAL B C 1
ATOM 4029 O O . VAL B 1 206 ? 5.316 9.516 -5.766 1 90.75 206 VAL B O 1
ATOM 4032 N N . VAL B 1 207 ? 3.982 10.219 -4.09 1 90.25 207 VAL B N 1
ATOM 4033 C CA . VAL B 1 207 ? 2.768 9.938 -4.848 1 90.25 207 VAL B CA 1
ATOM 4034 C C . VAL B 1 207 ? 1.821 11.133 -4.773 1 90.25 207 VAL B C 1
ATOM 4036 O O . VAL B 1 207 ? 1.922 11.953 -3.859 1 90.25 207 VAL B O 1
ATOM 4039 N N . GLY B 1 208 ? 0.979 11.211 -5.793 1 88.69 208 GLY B N 1
ATOM 4040 C CA . GLY B 1 208 ? -0.054 12.234 -5.812 1 88.69 208 GLY B CA 1
ATOM 4041 C C . GLY B 1 208 ? -1.399 11.734 -5.324 1 88.69 208 GLY B C 1
ATOM 4042 O O . GLY B 1 208 ? -1.72 10.547 -5.473 1 88.69 208 GLY B O 1
ATOM 4043 N N . GLN B 1 209 ? -2.166 12.609 -4.789 1 89.31 209 GLN B N 1
ATOM 4044 C CA . GLN B 1 209 ? -3.516 12.344 -4.301 1 89.31 209 GLN B CA 1
ATOM 4045 C C . GLN B 1 209 ? -4.445 13.523 -4.586 1 89.31 209 GLN B C 1
ATOM 4047 O O . GLN B 1 209 ? -4.086 14.672 -4.332 1 89.31 209 GLN B O 1
ATOM 4052 N N . GLY B 1 210 ? -5.637 13.211 -5.117 1 88.31 210 GLY B N 1
ATOM 4053 C CA . GLY B 1 210 ? -6.609 14.25 -5.402 1 88.31 210 GLY B CA 1
ATOM 4054 C C . GLY B 1 210 ? -7.488 14.586 -4.215 1 88.31 210 GLY B C 1
ATOM 4055 O O . GLY B 1 210 ? -7.875 13.703 -3.449 1 88.31 210 GLY B O 1
ATOM 4056 N N . TYR B 1 211 ? -7.754 15.867 -4.043 1 90.69 211 TYR B N 1
ATOM 4057 C CA . TYR B 1 211 ? -8.664 16.406 -3.037 1 90.69 211 TYR B CA 1
ATOM 4058 C C . TYR B 1 211 ? -9.461 17.578 -3.596 1 90.69 211 TYR B C 1
ATOM 4060 O O . TYR B 1 211 ? -8.953 18.359 -4.406 1 90.69 211 TYR B O 1
ATOM 4068 N N . ALA B 1 212 ? -10.703 17.641 -3.238 1 91 212 ALA B N 1
ATOM 4069 C CA . ALA B 1 212 ? -11.555 18.719 -3.742 1 91 212 ALA B CA 1
ATOM 4070 C C . ALA B 1 212 ? -12.234 19.453 -2.596 1 91 212 ALA B C 1
ATOM 4072 O O . ALA B 1 212 ? -12.539 18.859 -1.559 1 91 212 ALA B O 1
ATOM 4073 N N . TYR B 1 213 ? -12.469 20.703 -2.811 1 92.25 213 TYR B N 1
ATOM 4074 C CA . TYR B 1 213 ? -13.242 21.547 -1.904 1 92.25 213 TYR B CA 1
ATOM 4075 C C . TYR B 1 213 ? -14.578 21.938 -2.525 1 92.25 213 TYR B C 1
ATOM 4077 O O . TYR B 1 213 ? -14.656 22.172 -3.732 1 92.25 213 TYR B O 1
ATOM 4085 N N . SER B 1 214 ? -15.562 22.047 -1.693 1 92.44 214 SER B N 1
ATOM 4086 C CA . SER B 1 214 ? -16.828 22.625 -2.121 1 92.44 214 SER B CA 1
ATOM 4087 C C . SER B 1 214 ? -16.75 24.141 -2.207 1 92.44 214 SER B C 1
ATOM 4089 O O . SER B 1 214 ? -15.742 24.734 -1.814 1 92.44 214 SER B O 1
ATOM 4091 N N . SER B 1 215 ? -17.828 24.719 -2.766 1 90.75 215 SER B N 1
ATOM 4092 C CA . SER B 1 215 ? -17.984 26.172 -2.633 1 90.75 215 SER B CA 1
ATOM 4093 C C . SER B 1 215 ? -18.109 26.578 -1.17 1 90.75 215 SER B C 1
ATOM 4095 O O . SER B 1 215 ? -18.484 25.766 -0.323 1 90.75 215 SER B O 1
ATOM 4097 N N . THR B 1 216 ? -17.781 27.781 -0.919 1 91.81 216 THR B N 1
ATOM 4098 C CA . THR B 1 216 ? -17.859 28.297 0.443 1 91.81 216 THR B CA 1
ATOM 4099 C C . THR B 1 216 ? -19.297 28.344 0.93 1 91.81 216 THR B C 1
ATOM 4101 O O . THR B 1 216 ? -20.219 28.5 0.131 1 91.81 216 THR B O 1
ATOM 4104 N N . ARG B 1 217 ? -19.422 28.125 2.229 1 90.44 217 ARG B N 1
ATOM 4105 C CA . ARG B 1 217 ? -20.719 28.156 2.916 1 90.44 217 ARG B CA 1
ATOM 4106 C C . ARG B 1 217 ? -20.562 28.766 4.312 1 90.44 217 ARG B C 1
ATOM 4108 O O . ARG B 1 217 ? -19.453 28.969 4.789 1 90.44 217 ARG B O 1
ATOM 4115 N N . ARG B 1 218 ? -21.781 29.078 4.891 1 92.94 218 ARG B N 1
ATOM 4116 C CA . ARG B 1 218 ? -21.766 29.469 6.297 1 92.94 218 ARG B CA 1
ATOM 4117 C C . ARG B 1 218 ? -21.312 28.297 7.18 1 92.94 218 ARG B C 1
ATOM 4119 O O . ARG B 1 218 ? -21.703 27.156 6.949 1 92.94 218 ARG B O 1
ATOM 4126 N N . PRO B 1 219 ? -20.484 28.688 8.117 1 91.38 219 PRO B N 1
ATOM 4127 C CA . PRO B 1 219 ? -20.062 27.625 9.031 1 91.38 219 PRO B CA 1
ATOM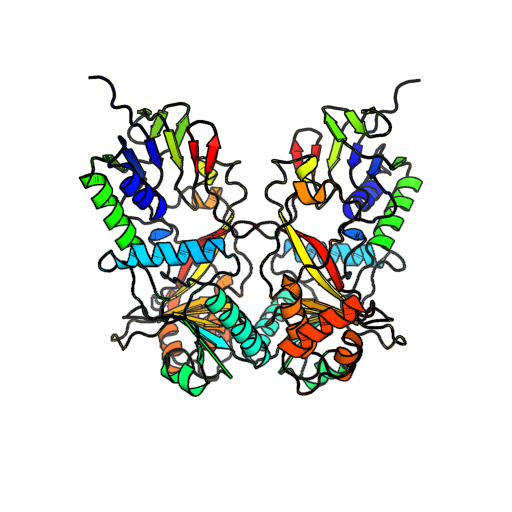 4128 C C . PRO B 1 219 ? -21.25 27 9.773 1 91.38 219 PRO B C 1
ATOM 4130 O O . PRO B 1 219 ? -22.25 27.672 10.031 1 91.38 219 PRO B O 1
ATOM 4133 N N . ARG B 1 220 ? -21.109 25.719 10.055 1 90.12 220 ARG B N 1
ATOM 4134 C CA . ARG B 1 220 ? -22.062 24.953 10.852 1 90.12 220 ARG B CA 1
ATOM 4135 C C . ARG B 1 220 ? -21.375 24.266 12.016 1 90.12 220 ARG B C 1
ATOM 4137 O O . ARG B 1 220 ? -20.172 24.453 12.234 1 90.12 220 ARG B O 1
ATOM 4144 N N . THR B 1 221 ? -22.266 23.578 12.75 1 88.56 221 THR B N 1
ATOM 4145 C CA . THR B 1 221 ? -21.641 22.734 13.773 1 88.56 221 THR B CA 1
ATOM 4146 C C . THR B 1 221 ? -20.641 21.766 13.148 1 88.56 221 THR B C 1
ATOM 4148 O O . THR B 1 221 ? -20.953 21.109 12.156 1 88.56 221 THR B O 1
ATOM 4151 N N . ALA B 1 222 ? -19.5 21.766 13.75 1 89.94 222 ALA B N 1
ATOM 4152 C CA . ALA B 1 222 ? -18.406 20.969 13.203 1 89.94 222 ALA B CA 1
ATOM 4153 C C . ALA B 1 222 ? -18.781 19.5 13.109 1 89.94 222 ALA B C 1
ATOM 4155 O O . ALA B 1 222 ? -19.359 18.938 14.047 1 89.94 222 ALA B O 1
ATOM 4156 N N . SER B 1 223 ? -18.531 18.922 12.023 1 95.5 223 SER B N 1
ATOM 4157 C CA . SER B 1 223 ? -18.688 17.484 11.797 1 95.5 223 SER B CA 1
ATOM 4158 C C . SER B 1 223 ? -17.391 16.734 12.094 1 95.5 223 SER B C 1
ATOM 4160 O O . SER B 1 223 ? -16.297 17.281 11.914 1 95.5 223 SER B O 1
ATOM 4162 N N . PRO B 1 224 ? -17.516 15.531 12.648 1 97.81 224 PRO B N 1
ATOM 4163 C CA . PRO B 1 224 ? -16.281 14.727 12.641 1 97.81 224 PRO B CA 1
ATOM 4164 C C . PRO B 1 224 ? -15.688 14.586 11.242 1 97.81 224 PRO B C 1
ATOM 4166 O O . PRO B 1 224 ? -16.375 14.805 10.242 1 97.81 224 PRO B O 1
ATOM 4169 N N . ILE B 1 225 ? -14.398 14.352 11.18 1 98 225 ILE B N 1
ATOM 4170 C CA . ILE B 1 225 ? -13.883 13.867 9.906 1 98 225 ILE B CA 1
ATOM 4171 C C . ILE B 1 225 ? -14.516 12.523 9.562 1 98 225 ILE B C 1
ATOM 4173 O O . ILE B 1 225 ? -14.891 11.766 10.461 1 98 225 ILE B O 1
ATOM 4177 N N . ILE B 1 226 ? -14.688 12.258 8.328 1 98.25 226 ILE B N 1
ATOM 4178 C CA . ILE B 1 226 ? -15.445 11.078 7.922 1 98.25 226 ILE B CA 1
ATOM 4179 C C . ILE B 1 226 ? -14.594 10.211 7 1 98.25 226 ILE B C 1
ATOM 4181 O O . ILE B 1 226 ? -13.867 10.727 6.148 1 98.25 226 ILE B O 1
ATOM 4185 N N . ARG B 1 227 ? -14.703 8.922 7.152 1 97.94 227 ARG B N 1
ATOM 4186 C CA . ARG B 1 227 ? -14.07 7.949 6.262 1 97.94 227 ARG B CA 1
ATOM 4187 C C . ARG B 1 227 ? -15.055 6.855 5.855 1 97.94 227 ARG B C 1
ATOM 4189 O O . ARG B 1 227 ? -15.867 6.41 6.672 1 97.94 227 ARG B O 1
ATOM 4196 N N . TRP B 1 228 ? -15.039 6.492 4.648 1 97.31 228 TRP B N 1
ATOM 4197 C CA . TRP B 1 228 ? -15.641 5.273 4.121 1 97.31 228 TRP B CA 1
ATOM 4198 C C . TRP B 1 228 ? -14.57 4.27 3.709 1 97.31 228 TRP B C 1
ATOM 4200 O O . TRP B 1 228 ? -14.234 4.156 2.529 1 97.31 228 TRP B O 1
ATOM 4210 N N . PRO B 1 229 ? -14.094 3.477 4.684 1 94.25 229 PRO B N 1
ATOM 4211 C CA . PRO B 1 229 ? -12.93 2.633 4.391 1 94.25 229 PRO B CA 1
ATOM 4212 C C . PRO B 1 229 ? -13.195 1.625 3.275 1 94.25 229 PRO B C 1
ATOM 4214 O O . PRO B 1 229 ? -12.305 1.334 2.475 1 94.25 229 PRO B O 1
ATOM 4217 N N . GLY B 1 230 ? -14.359 1.124 3.15 1 91.62 230 GLY B N 1
ATOM 4218 C CA . GLY B 1 230 ? -14.672 0.092 2.174 1 91.62 230 GLY B CA 1
ATOM 4219 C C . GLY B 1 230 ? -14.539 0.568 0.74 1 91.62 230 GLY B C 1
ATOM 4220 O O . GLY B 1 230 ? -14.297 -0.233 -0.166 1 91.62 230 GLY B O 1
ATOM 4221 N N . VAL B 1 231 ? -14.68 1.916 0.512 1 93.56 231 VAL B N 1
ATOM 4222 C CA . VAL B 1 231 ? -14.609 2.447 -0.845 1 93.56 231 VAL B CA 1
ATOM 4223 C C . VAL B 1 231 ? -13.523 3.518 -0.924 1 93.56 231 VAL B C 1
ATOM 4225 O O . VAL B 1 231 ? -13.461 4.273 -1.897 1 93.56 231 VAL B O 1
ATOM 4228 N N . GLN B 1 232 ? -12.727 3.703 0.116 1 94.31 232 GLN B N 1
ATOM 4229 C CA . GLN B 1 232 ? -11.492 4.484 0.155 1 94.31 232 GLN B CA 1
ATOM 4230 C C . GLN B 1 232 ? -11.781 5.969 -0.054 1 94.31 232 GLN B C 1
ATOM 4232 O O . GLN B 1 232 ? -11.094 6.633 -0.833 1 94.31 232 GLN B O 1
ATOM 4237 N N . VAL B 1 233 ? -12.812 6.457 0.595 1 96.31 233 VAL B N 1
ATOM 4238 C CA . VAL B 1 233 ? -13.203 7.863 0.521 1 96.31 233 VAL B CA 1
ATOM 4239 C C . VAL B 1 233 ? -13.078 8.508 1.898 1 96.31 233 VAL B C 1
ATOM 4241 O O . VAL B 1 233 ? -13.258 7.844 2.922 1 96.31 233 VAL B O 1
ATOM 4244 N N . TYR B 1 234 ? -12.742 9.773 1.935 1 97.12 234 TYR B N 1
ATOM 4245 C CA . TYR B 1 234 ? -12.711 10.547 3.172 1 97.12 234 TYR B CA 1
ATOM 4246 C C . TYR B 1 234 ? -13.203 11.969 2.939 1 97.12 234 TYR B C 1
ATOM 4248 O O . TYR B 1 234 ? -13.102 12.492 1.827 1 97.12 234 TYR B O 1
ATOM 4256 N N . GLY B 1 235 ? -13.781 12.562 3.963 1 96.94 235 GLY B N 1
ATOM 4257 C CA . GLY B 1 235 ? -14.328 13.906 3.916 1 96.94 235 GLY B CA 1
ATOM 4258 C C . GLY B 1 235 ? -14.109 14.688 5.199 1 96.94 235 GLY B C 1
ATOM 4259 O O . GLY B 1 235 ? -13.828 14.102 6.246 1 96.94 235 GLY B O 1
ATOM 4260 N N . ARG B 1 236 ? -14.242 15.93 5.043 1 96.38 236 ARG B N 1
ATOM 4261 C CA . ARG B 1 236 ? -13.992 16.812 6.18 1 96.38 236 ARG B CA 1
ATOM 4262 C C . ARG B 1 236 ? -14.797 18.094 6.055 1 96.38 236 ARG B C 1
ATOM 4264 O O . ARG B 1 236 ? -14.891 18.672 4.969 1 96.38 236 ARG B O 1
ATOM 4271 N N . ASP B 1 237 ? -15.344 18.516 7.152 1 96.69 237 ASP B N 1
ATOM 4272 C CA . ASP B 1 237 ? -15.852 19.875 7.344 1 96.69 237 ASP B CA 1
ATOM 4273 C C . ASP B 1 237 ? -14.711 20.844 7.691 1 96.69 237 ASP B C 1
ATOM 4275 O O . ASP B 1 237 ? -14.156 20.781 8.789 1 96.69 237 ASP B O 1
ATOM 4279 N N . HIS B 1 238 ? -14.398 21.75 6.777 1 94.75 238 HIS B N 1
ATOM 4280 C CA . HIS B 1 238 ? -13.297 22.688 6.988 1 94.75 238 HIS B CA 1
ATOM 4281 C C . HIS B 1 238 ? -13.797 24 7.59 1 94.75 238 HIS B C 1
ATOM 4283 O O . HIS B 1 238 ? -13.07 25 7.594 1 94.75 238 HIS B O 1
ATOM 4289 N N . GLY B 1 239 ? -15 24.016 8.047 1 94.06 239 GLY B N 1
ATOM 4290 C CA . GLY B 1 239 ? -15.594 25.219 8.586 1 94.06 239 GLY B CA 1
ATOM 4291 C C . GLY B 1 239 ? -16.406 25.984 7.562 1 94.06 239 GLY B C 1
ATOM 4292 O O . GLY B 1 239 ? -17.641 25.906 7.559 1 94.06 239 GLY B O 1
ATOM 4293 N N . ASP B 1 240 ? -15.758 26.531 6.547 1 93.56 240 ASP B N 1
ATOM 4294 C CA . ASP B 1 240 ? -16.484 27.344 5.57 1 93.56 240 ASP B CA 1
ATOM 4295 C C . ASP B 1 240 ? -16.656 26.594 4.254 1 93.56 240 ASP B C 1
ATOM 4297 O O . ASP B 1 240 ? -17.203 27.141 3.293 1 93.56 240 ASP B O 1
ATOM 4301 N N . ARG B 1 241 ? -16.188 25.406 4.199 1 94.38 241 ARG B N 1
ATOM 4302 C CA . ARG B 1 241 ? -16.359 24.547 3.035 1 94.38 241 ARG B CA 1
ATOM 4303 C C . ARG B 1 241 ? -16.219 23.078 3.422 1 94.38 241 ARG B C 1
ATOM 4305 O O . ARG B 1 241 ? -15.805 22.75 4.535 1 94.38 241 ARG B O 1
ATOM 4312 N N . ASP B 1 242 ? -16.609 22.266 2.531 1 95.38 242 ASP B N 1
ATOM 4313 C CA . ASP B 1 242 ? -16.438 20.828 2.699 1 95.38 242 ASP B CA 1
ATOM 4314 C C . ASP B 1 242 ? -15.312 20.297 1.81 1 95.38 242 ASP B C 1
ATOM 4316 O O . ASP B 1 242 ? -14.969 20.922 0.8 1 95.38 242 ASP B O 1
ATOM 4320 N N . GLY B 1 243 ? -14.664 19.328 2.234 1 95.25 243 GLY B N 1
ATOM 4321 C CA . GLY B 1 243 ? -13.633 18.672 1.449 1 95.25 243 GLY B CA 1
ATOM 4322 C C . GLY B 1 243 ? -13.844 17.172 1.308 1 95.25 243 GLY B C 1
ATOM 4323 O O . GLY B 1 243 ? -14.484 16.562 2.158 1 95.25 243 GLY B O 1
ATOM 4324 N N . ILE B 1 244 ? -13.32 16.609 0.197 1 95.5 244 ILE B N 1
ATOM 4325 C CA . ILE B 1 244 ? -13.469 15.18 -0.04 1 95.5 244 ILE B CA 1
ATOM 4326 C C . ILE B 1 244 ? -12.281 14.664 -0.848 1 95.5 244 ILE B C 1
ATOM 4328 O O . ILE B 1 244 ? -11.766 15.367 -1.718 1 95.5 244 ILE B O 1
ATOM 4332 N N . GLY B 1 245 ? -11.789 13.508 -0.526 1 94.69 245 GLY B N 1
ATOM 4333 C CA . GLY B 1 245 ? -10.742 12.797 -1.25 1 94.69 245 GLY B CA 1
ATOM 4334 C C . GLY B 1 245 ? -11.008 11.312 -1.382 1 94.69 245 GLY B C 1
ATOM 4335 O O . GLY B 1 245 ? -11.906 10.773 -0.728 1 94.69 245 GLY B O 1
ATOM 4336 N N . SER B 1 246 ? -10.336 10.68 -2.324 1 95 246 SER B N 1
ATOM 4337 C CA . SER B 1 246 ? -10.469 9.242 -2.547 1 95 246 SER B CA 1
ATOM 4338 C C . SER B 1 246 ? -9.148 8.617 -2.979 1 95 246 SER B C 1
ATOM 4340 O O . SER B 1 246 ? -8.406 9.211 -3.77 1 95 246 SER B O 1
ATOM 4342 N N . TYR B 1 247 ? -8.922 7.457 -2.449 1 91.81 247 TYR B N 1
ATOM 4343 C CA . TYR B 1 247 ? -7.738 6.707 -2.842 1 91.81 247 TYR B CA 1
ATOM 4344 C C . TYR B 1 247 ? -8.078 5.648 -3.885 1 91.81 247 TYR B C 1
ATOM 4346 O O . TYR B 1 247 ? -7.246 4.805 -4.223 1 91.81 247 TYR B O 1
ATOM 4354 N N . ASP B 1 248 ? -9.32 5.719 -4.406 1 89.81 248 ASP B N 1
ATOM 4355 C CA . ASP B 1 248 ? -9.742 4.73 -5.398 1 89.81 248 ASP B CA 1
ATOM 4356 C C . ASP B 1 248 ? -9.242 5.105 -6.793 1 89.81 248 ASP B C 1
ATOM 4358 O O . ASP B 1 248 ? -10.039 5.266 -7.719 1 89.81 248 ASP B O 1
ATOM 4362 N N . HIS B 1 249 ? -7.957 5.254 -6.93 1 87.56 249 HIS B N 1
ATOM 4363 C CA . HIS B 1 249 ? -7.309 5.539 -8.203 1 87.56 249 HIS B CA 1
ATOM 4364 C C . HIS B 1 249 ? -5.941 4.871 -8.297 1 87.56 249 HIS B C 1
ATOM 4366 O O . HIS B 1 249 ? -5.398 4.426 -7.281 1 87.56 249 HIS B O 1
ATOM 4372 N N . ALA B 1 250 ? -5.465 4.758 -9.477 1 83.19 250 ALA B N 1
ATOM 4373 C CA . ALA B 1 250 ? -4.113 4.238 -9.656 1 83.19 250 ALA B CA 1
ATOM 4374 C C . ALA B 1 250 ? -3.086 5.121 -8.953 1 83.19 250 ALA B C 1
ATOM 4376 O O . ALA B 1 250 ? -3.234 6.344 -8.914 1 83.19 250 ALA B O 1
ATOM 4377 N N . PRO B 1 251 ? -2.096 4.418 -8.344 1 84.31 251 PRO B N 1
ATOM 4378 C CA . PRO B 1 251 ? -1.033 5.258 -7.789 1 84.31 251 PRO B CA 1
ATOM 4379 C C . PRO B 1 251 ? -0.393 6.168 -8.836 1 84.31 251 PRO B C 1
ATOM 4381 O O . PRO B 1 251 ? -0.138 5.734 -9.961 1 84.31 251 PRO B O 1
ATOM 4384 N N . VAL B 1 252 ? -0.234 7.398 -8.469 1 86.94 252 VAL B N 1
ATOM 4385 C CA . VAL B 1 252 ? 0.42 8.375 -9.336 1 86.94 252 VAL B CA 1
ATOM 4386 C C . VAL B 1 252 ? 1.796 8.727 -8.773 1 86.94 252 VAL B C 1
ATOM 4388 O O . VAL B 1 252 ? 1.92 9.609 -7.93 1 86.94 252 VAL B O 1
ATOM 4391 N N . HIS B 1 253 ? 2.781 7.961 -9.242 1 86.69 253 HIS B N 1
ATOM 4392 C CA . HIS B 1 253 ? 4.156 8.227 -8.828 1 86.69 253 HIS B CA 1
ATOM 4393 C C . HIS B 1 253 ? 4.664 9.539 -9.406 1 86.69 253 HIS B C 1
ATOM 4395 O O . HIS B 1 253 ? 4.453 9.82 -10.594 1 86.69 253 HIS B O 1
ATOM 4401 N N . VAL B 1 254 ? 5.324 10.328 -8.586 1 86.19 254 VAL B N 1
ATOM 4402 C CA . VAL B 1 254 ? 5.965 11.57 -9.008 1 86.19 254 VAL B CA 1
ATOM 4403 C C . VAL B 1 254 ? 7.473 11.477 -8.773 1 86.19 254 VAL B C 1
ATOM 4405 O O . VAL B 1 254 ? 7.938 11.594 -7.637 1 86.19 254 VAL B O 1
ATOM 4408 N N . PRO B 1 255 ? 8.188 11.289 -9.828 1 83.62 255 PRO B N 1
ATOM 4409 C CA . PRO B 1 255 ? 9.641 11.18 -9.68 1 83.62 255 PRO B CA 1
ATOM 4410 C C . PRO B 1 255 ? 10.266 12.43 -9.07 1 83.62 255 PRO B C 1
ATOM 4412 O O . PRO B 1 255 ? 9.773 13.539 -9.289 1 83.62 255 PRO B O 1
ATOM 4415 N N . THR B 1 256 ? 11.336 12.195 -8.406 1 78.38 256 THR B N 1
ATOM 4416 C CA . THR B 1 256 ? 12.07 13.289 -7.77 1 78.38 256 THR B CA 1
ATOM 4417 C C . THR B 1 256 ? 12.438 14.359 -8.797 1 78.38 256 THR B C 1
ATOM 4419 O O . THR B 1 256 ? 12.414 15.555 -8.484 1 78.38 256 THR B O 1
ATOM 4422 N N . SER B 1 257 ? 12.797 13.953 -9.938 1 80.12 257 SER B N 1
ATOM 4423 C CA . SER B 1 257 ? 13.203 14.875 -10.992 1 80.12 257 SER B CA 1
ATOM 4424 C C . SER B 1 257 ? 12.07 15.844 -11.336 1 80.12 257 SER B C 1
ATOM 4426 O O . SER B 1 257 ? 12.328 16.969 -11.766 1 80.12 257 SER B O 1
ATOM 4428 N N . ASP B 1 258 ? 10.82 15.422 -11.117 1 81.88 258 ASP B N 1
ATOM 4429 C CA . ASP B 1 258 ? 9.664 16.234 -11.477 1 81.88 258 ASP B CA 1
ATOM 4430 C C . ASP B 1 258 ? 9.305 17.219 -10.359 1 81.88 258 ASP B C 1
ATOM 4432 O O . ASP B 1 258 ? 8.547 18.156 -10.578 1 81.88 258 ASP B O 1
ATOM 4436 N N . ILE B 1 259 ? 9.953 16.953 -9.164 1 80.69 259 ILE B N 1
ATOM 4437 C CA . ILE B 1 259 ? 9.562 17.797 -8.039 1 80.69 259 ILE B CA 1
ATOM 4438 C C . ILE B 1 259 ? 10.672 18.812 -7.746 1 80.69 259 ILE B C 1
ATOM 4440 O O . ILE B 1 259 ? 10.438 19.812 -7.059 1 80.69 259 ILE B O 1
ATOM 4444 N N . GLY B 1 260 ? 11.914 18.5 -8.039 1 67.69 260 GLY B N 1
ATOM 4445 C CA . GLY B 1 260 ? 13.094 19.297 -7.711 1 67.69 260 GLY B CA 1
ATOM 4446 C C . GLY B 1 260 ? 12.898 20.781 -7.938 1 67.69 260 GLY B C 1
ATOM 4447 O O . GLY B 1 260 ? 13.445 21.594 -7.195 1 67.69 260 GLY B O 1
ATOM 4448 N N . GLY B 1 261 ? 11.961 21.125 -8.695 1 66.94 261 GLY B N 1
ATOM 4449 C CA . GLY B 1 261 ? 11.797 22.531 -8.992 1 66.94 261 GLY B CA 1
ATOM 4450 C C . GLY B 1 261 ? 10.508 23.125 -8.445 1 66.94 261 GLY B C 1
ATOM 4451 O O . GLY B 1 261 ? 10.258 24.312 -8.586 1 66.94 261 GLY B O 1
ATOM 4452 N N . HIS B 1 262 ? 9.922 22.359 -7.707 1 74.31 262 HIS B N 1
ATOM 4453 C CA . HIS B 1 262 ? 8.641 22.844 -7.199 1 74.31 262 HIS B CA 1
ATOM 4454 C C . HIS B 1 262 ? 8.82 23.594 -5.883 1 74.31 262 HIS B C 1
ATOM 4456 O O . HIS B 1 262 ? 9.641 23.203 -5.047 1 74.31 262 HIS B O 1
ATOM 4462 N N . SER B 1 263 ? 8.125 24.688 -5.84 1 71.25 263 SER B N 1
ATOM 4463 C CA . SER B 1 263 ? 8.164 25.469 -4.609 1 71.25 263 SER B CA 1
ATOM 4464 C C . SER B 1 263 ? 7.055 25.047 -3.648 1 71.25 263 SER B C 1
ATOM 4466 O O . SER B 1 263 ? 7.016 25.484 -2.5 1 71.25 263 SER B O 1
ATOM 4468 N N . THR B 1 264 ? 6.195 24.125 -4.184 1 77.12 264 THR B N 1
ATOM 4469 C CA . THR B 1 264 ? 5.086 23.656 -3.357 1 77.12 264 THR B CA 1
ATOM 4470 C C . THR B 1 264 ? 4.848 22.172 -3.553 1 77.12 264 THR B C 1
ATOM 4472 O O . THR B 1 264 ? 5.441 21.547 -4.438 1 77.12 264 THR B O 1
ATOM 4475 N N . ALA B 1 265 ? 4.113 21.672 -2.623 1 76.31 265 ALA B N 1
ATOM 4476 C CA . ALA B 1 265 ? 3.736 20.266 -2.736 1 76.31 265 ALA B CA 1
ATOM 4477 C C . ALA B 1 265 ? 2.436 20.109 -3.518 1 76.31 265 ALA B C 1
ATOM 4479 O O . ALA B 1 265 ? 1.86 19.016 -3.568 1 76.31 265 ALA B O 1
ATOM 4480 N N . ALA B 1 266 ? 1.963 21.188 -4.07 1 73.38 266 ALA B N 1
ATOM 4481 C CA . ALA B 1 266 ? 0.792 21.141 -4.941 1 73.38 266 ALA B CA 1
ATOM 4482 C C . ALA B 1 266 ? 1.2 20.938 -6.398 1 73.38 266 ALA B C 1
ATOM 4484 O O . ALA B 1 266 ? 2.221 21.484 -6.84 1 73.38 266 ALA B O 1
ATOM 4485 N N . SER B 1 267 ? 0.511 20.047 -7.051 1 72.62 267 SER B N 1
ATOM 4486 C CA . SER B 1 267 ? 0.756 19.859 -8.477 1 72.62 267 SER B CA 1
ATOM 4487 C C . SER B 1 267 ? -0.523 20.047 -9.289 1 72.62 267 SER B C 1
ATOM 4489 O O . SER B 1 267 ? -1.609 20.172 -8.719 1 72.62 267 SER B O 1
ATOM 4491 N N . ALA B 1 268 ? -0.339 20.188 -10.547 1 73.62 268 ALA B N 1
ATOM 4492 C CA . ALA B 1 268 ? -1.479 20.297 -11.453 1 73.62 268 ALA B CA 1
ATOM 4493 C C . ALA B 1 268 ? -2.43 19.109 -11.289 1 73.62 268 ALA B C 1
ATOM 4495 O O . ALA B 1 268 ? -2.01 18.016 -10.914 1 73.62 268 ALA B O 1
ATOM 4496 N N . TRP B 1 269 ? -3.662 19.406 -11.562 1 80.62 269 TRP B N 1
ATOM 4497 C CA . TRP B 1 269 ? -4.684 18.359 -11.469 1 80.62 269 TRP B CA 1
ATOM 4498 C C . TRP B 1 269 ? -4.367 17.203 -12.414 1 80.62 269 TRP B C 1
ATOM 4500 O O . TRP B 1 269 ? -3.992 17.422 -13.57 1 80.62 269 TRP B O 1
ATOM 4510 N N . ASN B 1 270 ? -4.484 16.094 -11.883 1 83.44 270 ASN B N 1
ATOM 4511 C CA . ASN B 1 270 ? -4.348 14.883 -12.672 1 83.44 270 ASN B CA 1
ATOM 4512 C C . ASN B 1 270 ? -5.707 14.25 -12.969 1 83.44 270 ASN B C 1
ATOM 4514 O O . ASN B 1 270 ? -6.457 13.922 -12.047 1 83.44 270 ASN B O 1
ATOM 4518 N N . LYS B 1 271 ? -6.031 14.102 -14.203 1 82.5 271 LYS B N 1
ATOM 4519 C CA . LYS B 1 271 ? -7.32 13.578 -14.656 1 82.5 271 LYS B CA 1
ATOM 4520 C C . LYS B 1 271 ? -7.574 12.18 -14.086 1 82.5 271 LYS B C 1
ATOM 4522 O O . LYS B 1 271 ? -8.719 11.734 -14.016 1 82.5 271 LYS B O 1
ATOM 4527 N N . ALA B 1 272 ? -6.551 11.594 -13.641 1 83.44 272 ALA B N 1
ATOM 4528 C CA . ALA B 1 272 ? -6.66 10.242 -13.086 1 83.44 272 ALA B CA 1
ATOM 4529 C C . ALA B 1 272 ? -7.496 10.242 -11.812 1 83.44 272 ALA B C 1
ATOM 4531 O O . ALA B 1 272 ? -8.016 9.203 -11.406 1 83.44 272 ALA B O 1
ATOM 4532 N N . PHE B 1 273 ? -7.707 11.398 -11.266 1 89.62 273 PHE B N 1
ATOM 4533 C CA . PHE B 1 273 ? -8.414 11.484 -9.992 1 89.62 273 PHE B CA 1
ATOM 4534 C C . PHE B 1 273 ? -9.898 11.773 -10.211 1 89.62 273 PHE B C 1
ATOM 4536 O O . PHE B 1 273 ? -10.703 11.641 -9.289 1 89.62 273 PHE B O 1
ATOM 4543 N N . THR B 1 274 ? -10.266 12.164 -11.422 1 88.06 274 THR B N 1
ATOM 4544 C CA . THR B 1 274 ? -11.602 12.695 -11.68 1 88.06 274 THR B CA 1
ATOM 4545 C C . THR B 1 274 ? -12.664 11.633 -11.406 1 88.06 274 THR B C 1
ATOM 4547 O O . THR B 1 274 ? -13.664 11.898 -10.734 1 88.06 274 THR B O 1
ATOM 4550 N N . GLY B 1 275 ? -12.438 10.477 -11.938 1 88.62 275 GLY B N 1
ATOM 4551 C CA . GLY B 1 275 ? -13.398 9.406 -11.727 1 88.62 275 GLY B CA 1
ATOM 4552 C C . GLY B 1 275 ? -13.57 9.031 -10.273 1 88.62 275 GLY B C 1
ATOM 4553 O O . GLY B 1 275 ? -14.688 8.805 -9.805 1 88.62 275 GLY B O 1
ATOM 4554 N N . ALA B 1 276 ? -12.461 8.906 -9.57 1 91.62 276 ALA B N 1
ATOM 4555 C CA . ALA B 1 276 ? -12.484 8.578 -8.148 1 91.62 276 ALA B CA 1
ATOM 4556 C C . ALA B 1 276 ? -13.25 9.641 -7.352 1 91.62 276 ALA B C 1
ATOM 4558 O O . ALA B 1 276 ? -14.055 9.312 -6.477 1 91.62 276 ALA B O 1
ATOM 4559 N N . LEU B 1 277 ? -13.023 10.883 -7.719 1 91.56 277 LEU B N 1
ATOM 4560 C CA . LEU B 1 277 ? -13.711 11.969 -7.027 1 91.56 277 LEU B CA 1
ATOM 4561 C C . LEU B 1 277 ? -15.203 11.945 -7.328 1 91.56 277 LEU B C 1
ATOM 4563 O O . LEU B 1 277 ? -16.031 12.195 -6.441 1 91.56 277 LEU B O 1
ATOM 4567 N N . ALA B 1 278 ? -15.547 11.641 -8.539 1 91 278 ALA B N 1
ATOM 4568 C CA . ALA B 1 278 ? -16.953 11.555 -8.922 1 91 278 ALA B CA 1
ATOM 4569 C C . ALA B 1 278 ? -17.672 10.484 -8.109 1 91 278 ALA B C 1
ATOM 4571 O O . ALA B 1 278 ? -18.781 10.711 -7.602 1 91 278 ALA B O 1
ATOM 4572 N N . ARG B 1 279 ? -17.078 9.375 -7.965 1 91.88 279 ARG B N 1
ATOM 4573 C CA . ARG B 1 279 ? -17.672 8.289 -7.184 1 91.88 279 ARG B CA 1
ATOM 4574 C C . ARG B 1 279 ? -17.75 8.656 -5.707 1 91.88 279 ARG B C 1
ATOM 4576 O O . ARG B 1 279 ? -18.719 8.312 -5.027 1 91.88 279 ARG B O 1
ATOM 4583 N N . ALA B 1 280 ? -16.703 9.328 -5.219 1 93.81 280 ALA B N 1
ATOM 4584 C CA . ALA B 1 280 ? -16.719 9.781 -3.832 1 93.81 280 ALA B CA 1
ATOM 4585 C C . ALA B 1 280 ? -17.875 10.742 -3.572 1 93.81 280 ALA B C 1
ATOM 4587 O O . ALA B 1 280 ? -18.594 10.609 -2.574 1 93.81 280 ALA B O 1
ATOM 4588 N N . LEU B 1 281 ? -18.094 11.664 -4.504 1 92 281 LEU B N 1
ATOM 4589 C CA . LEU B 1 281 ? -19.125 12.672 -4.344 1 92 281 LEU B CA 1
ATOM 4590 C C . LEU B 1 281 ? -20.516 12.039 -4.391 1 92 281 LEU B C 1
ATOM 4592 O O . LEU B 1 281 ? -21.453 12.547 -3.768 1 92 281 LEU B O 1
ATOM 4596 N N . ALA B 1 282 ? -20.641 10.938 -5.027 1 90.31 282 ALA B N 1
ATOM 4597 C CA . ALA B 1 282 ? -21.922 10.234 -5.133 1 90.31 282 ALA B CA 1
ATOM 4598 C C . ALA B 1 282 ? -22.328 9.641 -3.789 1 90.31 282 ALA B C 1
ATOM 4600 O O . ALA B 1 282 ? -23.484 9.25 -3.602 1 90.31 282 ALA B O 1
ATOM 4601 N N . LEU B 1 283 ? -21.422 9.531 -2.861 1 92.69 283 LEU B N 1
ATOM 4602 C CA . LEU B 1 283 ? -21.719 9.008 -1.532 1 92.69 283 LEU B CA 1
ATOM 4603 C C . LEU B 1 283 ? -22.406 10.062 -0.671 1 92.69 283 LEU B C 1
ATOM 4605 O O . LEU B 1 283 ? -23.016 9.742 0.346 1 92.69 283 LEU B O 1
ATOM 4609 N N . LEU B 1 284 ? -22.219 11.32 -1.033 1 94.5 284 LEU B N 1
ATOM 4610 C CA . LEU B 1 284 ? -22.672 12.43 -0.203 1 94.5 284 LEU B CA 1
ATOM 4611 C C . LEU B 1 284 ? -24.156 12.703 -0.422 1 94.5 284 LEU B C 1
ATOM 4613 O O . LEU B 1 284 ? -24.688 12.453 -1.51 1 94.5 284 LEU B O 1
ATOM 4617 N N . PRO B 1 285 ? -24.812 13.227 0.678 1 94.44 285 PRO B N 1
ATOM 4618 C CA . P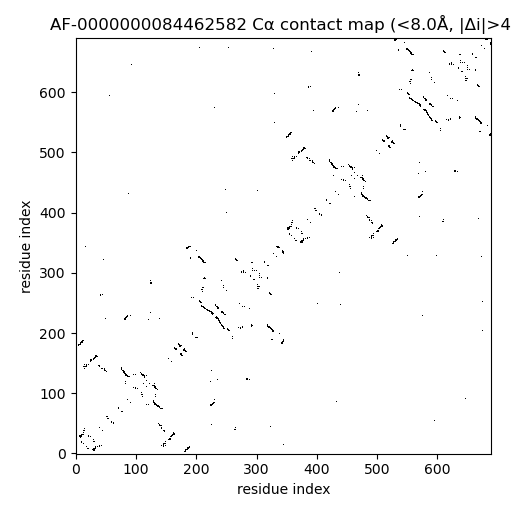RO B 1 285 ? -26.141 13.789 0.409 1 94.44 285 PRO B CA 1
ATOM 4619 C C . PRO B 1 285 ? -26.125 14.797 -0.743 1 94.44 285 PRO B C 1
ATOM 4621 O O . PRO B 1 285 ? -25.172 15.555 -0.894 1 94.44 285 PRO B O 1
ATOM 4624 N N . GLU B 1 286 ? -27.156 14.836 -1.48 1 92.38 286 GLU B N 1
ATOM 4625 C CA . GLU B 1 286 ? -27.25 15.625 -2.705 1 92.38 286 GLU B CA 1
ATOM 4626 C C . GLU B 1 286 ? -26.938 17.094 -2.434 1 92.38 286 GLU B C 1
ATOM 4628 O O . GLU B 1 286 ? -26.266 17.75 -3.23 1 92.38 286 GLU B O 1
ATOM 4633 N N . GLN B 1 287 ? -27.438 17.578 -1.35 1 92.44 287 GLN B N 1
ATOM 4634 C CA . GLN B 1 287 ? -27.234 18.984 -1.031 1 92.44 287 GLN B CA 1
ATOM 4635 C C . GLN B 1 287 ? -25.75 19.312 -0.864 1 92.44 287 GLN B C 1
ATOM 4637 O O . GLN B 1 287 ? -25.297 20.359 -1.33 1 92.44 287 GLN B O 1
ATOM 4642 N N . THR B 1 288 ? -25.016 18.438 -0.229 1 93.75 288 THR B N 1
ATOM 4643 C CA . THR B 1 288 ? -23.594 18.641 -0.038 1 93.75 288 THR B CA 1
ATOM 4644 C C . THR B 1 288 ? -22.844 18.438 -1.35 1 93.75 288 THR B C 1
ATOM 4646 O O . THR B 1 288 ? -21.969 19.25 -1.702 1 93.75 288 THR B O 1
ATOM 4649 N N . ALA B 1 289 ? -23.188 17.422 -2.104 1 92.75 289 ALA B N 1
ATOM 4650 C CA . ALA B 1 289 ? -22.531 17.125 -3.379 1 92.75 289 ALA B CA 1
ATOM 4651 C C . ALA B 1 289 ? -22.703 18.281 -4.359 1 92.75 289 ALA B C 1
ATOM 4653 O O . ALA B 1 289 ? -21.781 18.625 -5.094 1 92.75 289 ALA B O 1
ATOM 4654 N N . ALA B 1 290 ? -23.828 18.875 -4.336 1 92 290 ALA B N 1
ATOM 4655 C CA . ALA B 1 290 ? -24.156 19.953 -5.266 1 92 290 ALA B CA 1
ATOM 4656 C C . ALA B 1 290 ? -23.219 21.156 -5.074 1 92 290 ALA B C 1
ATOM 4658 O O . ALA B 1 290 ? -22.938 21.891 -6.02 1 92 290 ALA B O 1
ATOM 4659 N N . ARG B 1 291 ? -22.656 21.281 -3.982 1 91.88 291 ARG B N 1
ATOM 4660 C CA . ARG B 1 291 ? -21.766 22.406 -3.697 1 91.88 291 ARG B CA 1
ATOM 4661 C C . ARG B 1 291 ? -20.406 22.203 -4.332 1 91.88 291 ARG B C 1
ATOM 4663 O O . ARG B 1 291 ? -19.625 23.156 -4.469 1 91.88 291 ARG B O 1
ATOM 4670 N N . PHE B 1 292 ? -20.109 20.969 -4.66 1 91.19 292 PHE B N 1
ATOM 4671 C CA . PHE B 1 292 ? -18.859 20.703 -5.352 1 91.19 292 PHE B CA 1
ATOM 4672 C C . PHE B 1 292 ? -19 20.953 -6.848 1 91.19 292 PHE B C 1
ATOM 4674 O O . PHE B 1 292 ? -18.062 21.391 -7.5 1 91.19 292 PHE B O 1
ATOM 4681 N N . TYR B 1 293 ? -20.188 20.75 -7.301 1 85.38 293 TYR B N 1
ATOM 4682 C CA . TYR B 1 293 ? -20.453 20.875 -8.727 1 85.38 293 TYR B CA 1
ATOM 4683 C C . TYR B 1 293 ? -20.953 22.281 -9.07 1 85.38 293 TYR B C 1
ATOM 4685 O O . TYR B 1 293 ? -20.859 22.719 -10.211 1 85.38 293 TYR B O 1
ATOM 4693 N N . GLY B 1 294 ? -21.562 22.891 -8.195 1 84.19 294 GLY B N 1
ATOM 4694 C CA . GLY B 1 294 ? -22.281 24.125 -8.445 1 84.19 294 GLY B CA 1
ATOM 4695 C C . GLY B 1 294 ? -23.703 23.906 -8.938 1 84.19 294 GLY B C 1
ATOM 4696 O O . GLY B 1 294 ? -24.375 24.844 -9.367 1 84.19 294 GLY B O 1
ATOM 4697 N N . ARG B 1 295 ? -24.078 22.609 -9 1 83.31 295 ARG B N 1
ATOM 4698 C CA . ARG B 1 295 ? -25.422 22.219 -9.43 1 83.31 295 ARG B CA 1
ATOM 4699 C C . ARG B 1 295 ? -25.766 20.828 -8.898 1 83.31 295 ARG B C 1
ATOM 4701 O O . ARG B 1 295 ? -24.906 20.109 -8.406 1 83.31 295 ARG B O 1
ATOM 4708 N N . THR B 1 296 ? -27.031 20.516 -8.984 1 85.94 296 THR B N 1
ATOM 4709 C CA . THR B 1 296 ? -27.469 19.172 -8.633 1 85.94 296 THR B CA 1
ATOM 4710 C C . THR B 1 296 ? -27.234 18.203 -9.797 1 85.94 296 THR B C 1
ATOM 47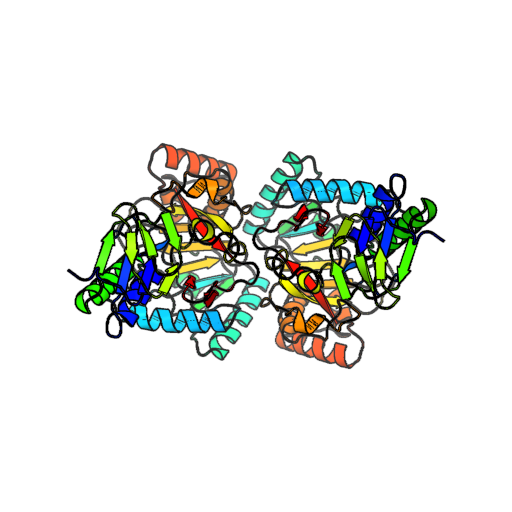12 O O . THR B 1 296 ? -27.422 18.578 -10.961 1 85.94 296 THR B O 1
ATOM 4715 N N . LEU B 1 297 ? -26.75 17.031 -9.453 1 79.38 297 LEU B N 1
ATOM 4716 C CA . LEU B 1 297 ? -26.594 15.977 -10.453 1 79.38 297 LEU B CA 1
ATOM 4717 C C . LEU B 1 297 ? -27.438 14.758 -10.102 1 79.38 297 LEU B C 1
ATOM 4719 O O . LEU B 1 297 ? -27.125 13.641 -10.523 1 79.38 297 LEU B O 1
ATOM 4723 N N . ALA B 1 298 ? -28.359 14.977 -9.289 1 77 298 ALA B N 1
ATOM 4724 C CA . ALA B 1 298 ? -29.25 13.891 -8.883 1 77 298 ALA B CA 1
ATOM 4725 C C . ALA B 1 298 ? -29.781 13.133 -10.102 1 77 298 ALA B C 1
ATOM 4727 O O . ALA B 1 298 ? -30.25 13.75 -11.062 1 77 298 ALA B O 1
ATOM 4728 N N . GLY B 1 299 ? -29.672 11.891 -10.055 1 72.94 299 GLY B N 1
ATOM 4729 C CA . GLY B 1 299 ? -30.234 11.062 -11.102 1 72.94 299 GLY B CA 1
ATOM 4730 C C . GLY B 1 299 ? -29.312 10.875 -12.289 1 72.94 299 GLY B C 1
ATOM 4731 O O . GLY B 1 299 ? -29.656 10.18 -13.25 1 72.94 299 GLY B O 1
ATOM 4732 N N . THR B 1 300 ? -28.156 11.516 -12.172 1 76.69 300 THR B N 1
ATOM 4733 C CA . THR B 1 300 ? -27.203 11.352 -13.273 1 76.69 300 THR B CA 1
ATOM 4734 C C . THR B 1 300 ? -26.156 10.297 -12.945 1 76.69 300 THR B C 1
ATOM 4736 O O . THR B 1 300 ? -26.094 9.82 -11.805 1 76.69 300 THR B O 1
ATOM 4739 N N . GLY B 1 301 ? -25.438 9.812 -13.977 1 75.31 301 GLY B N 1
ATOM 4740 C CA . GLY B 1 301 ? -24.406 8.805 -13.789 1 75.31 301 GLY B CA 1
ATOM 4741 C C . GLY B 1 301 ? -23.062 9.383 -13.43 1 75.31 301 GLY B C 1
ATOM 4742 O O . GLY B 1 301 ? -22.891 10.609 -13.383 1 75.31 301 GLY B O 1
ATOM 4743 N N . THR B 1 302 ? -22.125 8.562 -13.086 1 77.81 302 THR B N 1
ATOM 4744 C CA . THR B 1 302 ? -20.781 8.93 -12.664 1 77.81 302 THR B CA 1
ATOM 4745 C C . THR B 1 302 ? -20.062 9.695 -13.766 1 77.81 302 THR B C 1
ATOM 4747 O O . THR B 1 302 ? -19.25 10.578 -13.484 1 77.81 302 THR B O 1
ATOM 4750 N N . GLU B 1 303 ? -20.344 9.414 -14.945 1 79.81 303 GLU B N 1
ATOM 4751 C CA . GLU B 1 303 ? -19.719 10.117 -16.062 1 79.81 303 GLU B CA 1
ATOM 4752 C C . GLU B 1 303 ? -20.109 11.594 -16.078 1 79.81 303 GLU B C 1
ATOM 4754 O O . GLU B 1 303 ? -19.281 12.461 -16.344 1 79.81 303 GLU B O 1
ATOM 4759 N N . ASP B 1 304 ? -21.344 11.781 -15.734 1 82.19 304 ASP B N 1
ATOM 4760 C CA . ASP B 1 304 ? -21.828 13.156 -15.656 1 82.19 304 ASP B CA 1
ATOM 4761 C C . ASP B 1 304 ? -21.156 13.906 -14.508 1 82.19 304 ASP B C 1
ATOM 4763 O O . ASP B 1 304 ? -20.781 15.078 -14.664 1 82.19 304 ASP B O 1
ATOM 4767 N N . ALA B 1 305 ? -21.031 13.227 -13.469 1 82.31 305 ALA B N 1
ATOM 4768 C CA . ALA B 1 305 ? -20.359 13.82 -12.312 1 82.31 305 ALA B CA 1
ATOM 4769 C C . ALA B 1 305 ? -18.906 14.172 -12.641 1 82.31 305 ALA B C 1
ATOM 4771 O O . ALA B 1 305 ? -18.422 15.258 -12.297 1 82.31 305 ALA B O 1
ATOM 4772 N N . ALA B 1 306 ? -18.266 13.281 -13.344 1 82.56 306 ALA B N 1
ATOM 4773 C CA . ALA B 1 306 ? -16.891 13.523 -13.75 1 82.56 306 ALA B CA 1
ATOM 4774 C C . ALA B 1 306 ? -16.781 14.758 -14.648 1 82.56 306 ALA B C 1
ATOM 4776 O O . ALA B 1 306 ? -15.922 15.609 -14.445 1 82.56 306 ALA B O 1
ATOM 4777 N N . ALA B 1 307 ? -17.688 14.812 -15.531 1 83.19 307 ALA B N 1
ATOM 4778 C CA . ALA B 1 307 ? -17.734 15.961 -16.422 1 83.19 307 ALA B CA 1
ATOM 4779 C C . ALA B 1 307 ? -17.984 17.25 -15.648 1 83.19 307 ALA B C 1
ATOM 4781 O O . ALA B 1 307 ? -17.391 18.297 -15.938 1 83.19 307 ALA B O 1
ATOM 4782 N N . ALA B 1 308 ? -18.812 17.141 -14.734 1 82.75 308 ALA B N 1
ATOM 4783 C CA . ALA B 1 308 ? -19.156 18.297 -13.922 1 82.75 308 ALA B CA 1
ATOM 4784 C C . ALA B 1 308 ? -17.969 18.766 -13.109 1 82.75 308 ALA B C 1
ATOM 4786 O O . ALA B 1 308 ? -17.766 19.984 -12.922 1 82.75 308 ALA B O 1
ATOM 4787 N N . ILE B 1 309 ? -17.234 17.859 -12.609 1 81.38 309 ILE B N 1
ATOM 4788 C CA . ILE B 1 309 ? -16.031 18.203 -11.852 1 81.38 309 ILE B CA 1
ATOM 4789 C C . ILE B 1 309 ? -15.07 18.984 -12.742 1 81.38 309 ILE B C 1
ATOM 4791 O O . ILE B 1 309 ? -14.539 20.016 -12.328 1 81.38 309 ILE B O 1
ATOM 4795 N N . ILE B 1 310 ? -14.906 18.484 -13.922 1 81.44 310 ILE B N 1
ATOM 4796 C CA . ILE B 1 310 ? -14.016 19.141 -14.875 1 81.44 310 ILE B CA 1
ATOM 4797 C C . ILE B 1 310 ? -14.523 20.547 -15.164 1 81.44 310 ILE B C 1
ATOM 4799 O O . ILE B 1 310 ? -13.742 21.516 -15.141 1 81.44 310 ILE B O 1
ATOM 4803 N N . GLN B 1 311 ? -15.773 20.672 -15.359 1 82.44 311 GLN B N 1
ATOM 4804 C CA . GLN B 1 311 ? -16.375 21.969 -15.664 1 82.44 311 GLN B CA 1
ATOM 4805 C C . GLN B 1 311 ? -16.25 22.938 -14.484 1 82.44 311 GLN B C 1
ATOM 4807 O O . GLN B 1 311 ? -15.945 24.109 -14.68 1 82.44 311 GLN B O 1
ATOM 4812 N N . ALA B 1 312 ? -16.531 22.438 -13.375 1 82.94 312 ALA B N 1
ATOM 4813 C CA . ALA B 1 312 ? -16.422 23.266 -12.18 1 82.94 312 ALA B CA 1
ATOM 4814 C C . ALA B 1 312 ? -14.992 23.781 -12 1 82.94 312 ALA B C 1
ATOM 4816 O O . ALA B 1 312 ? -14.797 24.938 -11.609 1 82.94 312 ALA B O 1
ATOM 4817 N N . ARG B 1 313 ? -14.055 23.016 -12.242 1 79.31 313 ARG B N 1
ATOM 4818 C CA . ARG B 1 313 ? -12.656 23.406 -12.141 1 79.31 313 ARG B CA 1
ATOM 4819 C C . ARG B 1 313 ? -12.32 24.5 -13.164 1 79.31 313 ARG B C 1
ATOM 4821 O O . ARG B 1 313 ? -11.648 25.469 -12.836 1 79.31 313 ARG B O 1
ATOM 4828 N N . GLU B 1 314 ? -12.758 24.219 -14.289 1 79.31 314 GLU B N 1
ATOM 4829 C CA . GLU B 1 314 ? -12.516 25.188 -15.352 1 79.31 314 GLU B CA 1
ATOM 4830 C C . GLU B 1 314 ? -13.156 26.547 -15.039 1 79.31 314 GLU B C 1
ATOM 4832 O O . GLU B 1 314 ? -12.641 27.594 -15.43 1 79.31 314 GLU B O 1
ATOM 4837 N N . ALA B 1 315 ? -14.195 26.469 -14.281 1 78.06 315 ALA B N 1
ATOM 4838 C CA . ALA B 1 315 ? -14.914 27.688 -13.922 1 78.06 315 ALA B CA 1
ATOM 4839 C C . ALA B 1 315 ? -14.352 28.297 -12.648 1 78.06 315 ALA B C 1
ATOM 4841 O O . ALA B 1 315 ? -14.828 29.328 -12.18 1 78.06 315 ALA B O 1
ATOM 4842 N N . GLY B 1 316 ? -13.375 27.609 -12 1 71.81 316 GLY B N 1
ATOM 4843 C CA . GLY B 1 316 ? -12.75 28.125 -10.789 1 71.81 316 GLY B CA 1
ATOM 4844 C C . GLY B 1 316 ? -13.562 27.828 -9.539 1 71.81 316 GLY B C 1
ATOM 4845 O O . GLY B 1 316 ? -13.289 28.391 -8.477 1 71.81 316 GLY B O 1
ATOM 4846 N N . ARG B 1 317 ? -14.664 27 -9.586 1 66 317 ARG B N 1
ATOM 4847 C CA . ARG B 1 317 ? -15.578 26.781 -8.469 1 66 317 ARG B CA 1
ATOM 4848 C C . ARG B 1 317 ? -15.07 25.672 -7.562 1 66 317 ARG B C 1
ATOM 4850 O O . ARG B 1 317 ? -15.375 25.641 -6.371 1 66 317 ARG B O 1
ATOM 4857 N N . ALA B 1 318 ? -14.617 24.578 -8.141 1 63.78 318 ALA B N 1
ATOM 4858 C CA . ALA B 1 318 ? -14.039 23.5 -7.336 1 63.78 318 ALA B CA 1
ATOM 4859 C C . ALA B 1 318 ? -12.516 23.609 -7.305 1 63.78 318 ALA B C 1
ATOM 4861 O O . ALA B 1 318 ? -11.867 23.688 -8.352 1 63.78 318 ALA B O 1
ATOM 4862 N N . HIS B 1 319 ? -12.141 24 -6.051 1 77.12 319 HIS B N 1
ATOM 4863 C CA . HIS B 1 319 ? -10.68 24.016 -5.953 1 77.12 319 HIS B CA 1
ATOM 4864 C C . HIS B 1 319 ? -10.133 22.609 -5.727 1 77.12 319 HIS B C 1
ATOM 4866 O O . HIS B 1 319 ? -10.117 22.125 -4.594 1 77.12 319 HIS B O 1
ATOM 4872 N N . ALA B 1 320 ? -10.039 21.844 -6.828 1 79.12 320 ALA B N 1
ATOM 4873 C CA . ALA B 1 320 ? -9.406 20.531 -6.734 1 79.12 320 ALA B CA 1
ATOM 4874 C C . ALA B 1 320 ? -7.898 20.641 -6.941 1 79.12 320 ALA B C 1
ATOM 4876 O O . ALA B 1 320 ? -7.434 21.406 -7.793 1 79.12 320 ALA B O 1
ATOM 4877 N N . PHE B 1 321 ? -7.23 19.953 -6.078 1 77.88 321 PHE B N 1
ATOM 4878 C CA . PHE B 1 321 ? -5.781 20 -6.207 1 77.88 321 PHE B CA 1
ATOM 4879 C C . PHE B 1 321 ? -5.168 18.625 -5.965 1 77.88 321 PHE B C 1
ATOM 4881 O O . PHE B 1 321 ? -5.844 17.719 -5.488 1 77.88 321 PHE B O 1
ATOM 4888 N N . ASN B 1 322 ? -3.984 18.484 -6.488 1 82.19 322 ASN B N 1
ATOM 4889 C CA . ASN B 1 322 ? -3.141 17.312 -6.25 1 82.19 322 ASN B CA 1
ATOM 4890 C C . ASN B 1 322 ? -2.146 17.562 -5.121 1 82.19 322 ASN B C 1
ATOM 4892 O O . ASN B 1 322 ? -1.389 18.531 -5.156 1 82.19 322 ASN B O 1
ATOM 4896 N N . SER B 1 323 ? -2.236 16.812 -4.164 1 84.12 323 SER B N 1
ATOM 4897 C CA . SER B 1 323 ? -1.254 16.859 -3.088 1 84.12 323 SER B CA 1
ATOM 4898 C C . SER B 1 323 ? -0.213 15.766 -3.238 1 84.12 323 SER B C 1
ATOM 4900 O O . SER B 1 323 ? -0.529 14.664 -3.693 1 84.12 323 SER B O 1
ATOM 4902 N N . LEU B 1 324 ? 1.005 16.094 -2.865 1 88.12 324 LEU B N 1
ATOM 4903 C CA . LEU B 1 324 ? 2.092 15.133 -2.93 1 88.12 324 LEU B CA 1
ATOM 4904 C C . LEU B 1 324 ? 2.523 14.703 -1.53 1 88.12 324 LEU B C 1
ATOM 4906 O O . LEU B 1 324 ? 2.627 15.539 -0.627 1 88.12 324 LEU B O 1
ATOM 4910 N N . PHE B 1 325 ? 2.672 13.438 -1.391 1 88.19 325 PHE B N 1
ATOM 4911 C CA . PHE B 1 325 ? 3.223 12.914 -0.148 1 88.19 325 PHE B CA 1
ATOM 4912 C C . PHE B 1 325 ? 4.043 11.656 -0.411 1 88.19 325 PHE B C 1
ATOM 4914 O O . PHE B 1 325 ? 4.207 11.242 -1.562 1 88.19 325 PHE B O 1
ATOM 4921 N N . GLN B 1 326 ? 4.605 11.141 0.634 1 90.25 326 GLN B N 1
ATOM 4922 C CA . GLN B 1 326 ? 5.496 9.992 0.489 1 90.25 326 GLN B CA 1
ATOM 4923 C C . GLN B 1 326 ? 4.918 8.758 1.173 1 90.25 326 GLN B C 1
ATOM 4925 O O . GLN B 1 326 ? 4.23 8.875 2.189 1 90.25 326 GLN B O 1
ATOM 4930 N N . VAL B 1 327 ? 5.262 7.641 0.602 1 89.69 327 VAL B N 1
ATOM 4931 C CA . VAL B 1 327 ? 4.895 6.355 1.188 1 89.69 327 VAL B CA 1
ATOM 4932 C C . VAL B 1 327 ? 6.105 5.43 1.201 1 89.69 327 VAL B C 1
ATOM 4934 O O . VAL B 1 327 ? 7.012 5.57 0.377 1 89.69 327 VAL B O 1
ATOM 4937 N N . THR B 1 328 ? 6.145 4.547 2.209 1 88.5 328 THR B N 1
ATOM 4938 C CA . THR B 1 328 ? 7.172 3.516 2.305 1 88.5 328 THR B CA 1
ATOM 4939 C C . THR B 1 328 ? 6.551 2.125 2.188 1 88.5 328 THR B C 1
ATOM 4941 O O . THR B 1 328 ? 5.34 1.966 2.342 1 88.5 328 THR B O 1
ATOM 4944 N N . SER B 1 329 ? 7.332 1.138 1.983 1 84.19 329 SER B N 1
ATOM 4945 C CA . SER B 1 329 ? 6.848 -0.209 1.694 1 84.19 329 SER B CA 1
ATOM 4946 C C . SER B 1 329 ? 6.277 -0.87 2.943 1 84.19 329 SER B C 1
ATOM 4948 O O . SER B 1 329 ? 5.359 -1.691 2.854 1 84.19 329 SER B O 1
ATOM 4950 N N . ASP B 1 330 ? 6.789 -0.459 4.07 1 81.75 330 ASP B N 1
ATOM 4951 C CA . ASP B 1 330 ? 6.34 -1.128 5.285 1 81.75 330 ASP B CA 1
ATOM 4952 C C . ASP B 1 330 ? 5.379 -0.241 6.078 1 81.75 330 ASP B C 1
ATOM 4954 O O . ASP B 1 330 ? 4.953 -0.604 7.176 1 81.75 330 ASP B O 1
ATOM 4958 N N . GLY B 1 331 ? 5.141 0.959 5.57 1 87.19 331 GLY B N 1
ATOM 4959 C CA . GLY B 1 331 ? 4.16 1.835 6.191 1 87.19 331 GLY B CA 1
ATOM 4960 C C . GLY B 1 331 ? 4.746 2.693 7.297 1 87.19 331 GLY B C 1
ATOM 4961 O O . GLY B 1 331 ? 4.055 3.539 7.867 1 87.19 331 GLY B O 1
ATOM 4962 N N . TYR B 1 332 ? 6.031 2.541 7.586 1 89.31 332 TYR B N 1
ATOM 4963 C CA . TYR B 1 332 ? 6.676 3.311 8.648 1 89.31 332 TYR B CA 1
ATOM 4964 C C . TYR B 1 332 ? 7.379 4.535 8.078 1 89.31 332 TYR B C 1
ATOM 4966 O O . TYR B 1 332 ? 7.809 4.531 6.922 1 89.31 332 TYR B O 1
ATOM 4974 N N . PRO B 1 333 ? 7.48 5.594 8.898 1 90.56 333 PRO B N 1
ATOM 4975 C CA . PRO B 1 333 ? 8.344 6.699 8.492 1 90.56 333 PRO B CA 1
ATOM 4976 C C . PRO B 1 333 ? 9.82 6.316 8.469 1 90.56 333 PRO B C 1
ATOM 4978 O O . PRO B 1 333 ? 10.25 5.434 9.219 1 90.56 333 PRO B O 1
ATOM 4981 N N . LEU B 1 334 ? 10.578 6.879 7.594 1 88.69 334 LEU B N 1
ATOM 4982 C CA . LEU B 1 334 ? 12.039 6.797 7.641 1 88.69 334 LEU B CA 1
ATOM 4983 C C . LEU B 1 334 ? 12.602 7.785 8.656 1 88.69 334 LEU B C 1
ATOM 4985 O O . LEU B 1 334 ? 12.375 8.992 8.547 1 88.69 334 LEU B O 1
ATOM 4989 N N . VAL B 1 335 ? 13.227 7.242 9.68 1 92.69 335 VAL B N 1
ATOM 4990 C CA . VAL B 1 335 ? 13.789 8.094 10.719 1 92.69 335 VAL B CA 1
ATOM 4991 C C . VAL B 1 335 ? 15.062 7.465 11.273 1 92.69 335 VAL B C 1
ATOM 4993 O O . VAL B 1 335 ? 15.078 6.281 11.633 1 92.69 335 VAL B O 1
ATOM 4996 N N . GLY B 1 336 ? 16.109 8.281 11.258 1 92.56 336 GLY B N 1
ATOM 4997 C CA . GLY B 1 336 ? 17.281 7.762 11.938 1 92.56 336 GLY B CA 1
ATOM 4998 C C . GLY B 1 336 ? 18.578 8.242 11.312 1 92.56 336 GLY B C 1
ATOM 4999 O O . GLY B 1 336 ? 18.578 9.117 10.445 1 92.56 336 GLY B O 1
ATOM 5000 N N . ARG B 1 337 ? 19.703 7.734 11.891 1 93.38 337 ARG B N 1
ATOM 5001 C CA . ARG B 1 337 ? 21.047 8.055 11.406 1 93.38 337 ARG B CA 1
ATOM 5002 C C . ARG B 1 337 ? 21.344 7.344 10.086 1 93.38 337 ARG B C 1
ATOM 5004 O O . ARG B 1 337 ? 21.141 6.133 9.977 1 93.38 337 ARG B O 1
ATOM 5011 N N . VAL B 1 338 ? 21.703 8.078 9.117 1 89.06 338 VAL B N 1
ATOM 5012 C CA . VAL B 1 338 ? 22.016 7.52 7.809 1 89.06 338 VAL B CA 1
ATOM 5013 C C . VAL B 1 338 ? 23.516 7.301 7.684 1 89.06 338 VAL B C 1
ATOM 5015 O O . VAL B 1 338 ? 23.969 6.344 7.047 1 89.06 338 VAL B O 1
ATOM 5018 N N . GLN B 1 339 ? 24.297 8.148 8.234 1 88.31 339 GLN B N 1
ATOM 5019 C CA . GLN B 1 339 ? 25.75 8.094 8.367 1 88.31 339 GLN B CA 1
ATOM 5020 C C . GLN B 1 339 ? 26.234 8.984 9.508 1 88.31 339 GLN B C 1
ATOM 5022 O O . GLN B 1 339 ? 25.438 9.68 10.141 1 88.31 339 GLN B O 1
ATOM 5027 N N . ASP B 1 340 ? 27.438 8.914 9.789 1 91.38 340 ASP B N 1
ATOM 5028 C CA . ASP B 1 340 ? 27.938 9.695 10.914 1 91.38 340 ASP B CA 1
ATOM 5029 C C . ASP B 1 340 ? 27.625 11.172 10.742 1 91.38 340 ASP B C 1
ATOM 5031 O O . ASP B 1 340 ? 27.969 11.773 9.711 1 91.38 340 ASP B O 1
ATOM 5035 N N . GLY B 1 341 ? 26.859 11.719 11.688 1 93.56 341 GLY B N 1
ATOM 5036 C CA . GLY B 1 341 ? 26.562 13.141 11.711 1 93.56 341 GLY B CA 1
ATOM 5037 C C . GLY B 1 341 ? 25.406 13.531 10.812 1 93.56 341 GLY B C 1
ATOM 5038 O O . GLY B 1 341 ? 25.062 14.711 10.695 1 93.56 341 GLY B O 1
ATOM 5039 N N . VAL B 1 342 ? 24.812 12.555 10.18 1 95.06 342 VAL B N 1
ATOM 5040 C CA . VAL B 1 342 ? 23.734 12.852 9.258 1 95.06 342 VAL B CA 1
ATOM 5041 C C . VAL B 1 342 ? 22.484 12.047 9.641 1 95.06 342 VAL B C 1
ATOM 5043 O O . VAL B 1 342 ? 22.547 10.828 9.781 1 95.06 342 VAL B O 1
ATOM 5046 N N . TYR B 1 343 ? 21.422 12.734 9.844 1 95.69 343 TYR B N 1
ATOM 5047 C CA . TYR B 1 343 ? 20.125 12.141 10.195 1 95.69 343 TYR B CA 1
ATOM 5048 C C . TYR B 1 343 ? 19.078 12.469 9.141 1 95.69 343 TYR B C 1
ATOM 5050 O O . TYR B 1 343 ? 19.203 13.469 8.43 1 95.69 343 TYR B O 1
ATOM 5058 N N . ALA B 1 344 ? 18.156 11.586 9.008 1 93.88 344 ALA B N 1
ATOM 5059 C CA . ALA B 1 344 ? 17.047 11.828 8.094 1 93.88 344 ALA B CA 1
ATOM 5060 C C . ALA B 1 344 ? 15.711 11.508 8.758 1 93.88 344 ALA B C 1
ATOM 5062 O O . ALA B 1 344 ? 15.617 10.578 9.562 1 93.88 344 ALA B O 1
ATOM 5063 N N . ILE B 1 345 ? 14.844 12.367 8.375 1 90.19 345 ILE B N 1
ATOM 5064 C CA . ILE B 1 345 ? 13.461 12.117 8.781 1 90.19 345 ILE B CA 1
ATOM 5065 C C . ILE B 1 345 ? 12.531 12.367 7.594 1 90.19 345 ILE B C 1
ATOM 5067 O O . ILE B 1 345 ? 12.562 13.43 6.98 1 90.19 345 ILE B O 1
#

Radius of gyration: 27.22 Å; Cα contacts (8 Å, |Δi|>4): 1570; chains: 2; bounding box: 71×70×51 Å

Organism: NCBI:txid879819

Foldseek 3Di:
DPADAWQEEEEALFLVSLQVLLVCLLPTAYEYEYLDNQRFALLQDDPFWQDLDDPDLVSNVVSVVVLVVLVVAVQFWDQLWEKEFAADPVVLVVQVVSCVVQVVSVFDKDKFALVVSCVQAVQFADHGGTIMIGRRTGGGRRSSSSVVSNVSSVVSPYHYDNWAFQEDDQQWTQTPVGIHGYNFYEYEHFQLRCNHPVVLCVQKFKWKWKKKKFFFAAFDDFHHWYHHVVQAKTKGDPGGIIMITGPPFDTGTDDSVNCVPPPHQWDDDDLRRLLRVLVNLVNGDQVRSCRQQVHGPPPHDSVVSSVSNVVCVVVVRMPMIMGMGIAGPVRDDDWDDPDVRYIYD/DPADAWQEEEEALFLVSLQVLLVCLLPTAYEYEYLDNQRFALLQDDPFWQDLDDPDLVSNVVSVVVLVVLVVAVQFWDQLWEKEFAADPVVLVVQVVSCVVQVVSVFDKDKFALVVSCVQCVQFADHGGTIMIGRRTGGGRRSSSSVVSNVSSVVSPYHYDNWAFQEDDQQWTQTPVGIHGYNFYEYEHFQLRCNHPVVLCVQKFKWKWKKKKFFFAAFDDFHHWYHHVVQAKTKGDPGGIIMITGPPFDTGTDDSVNPVPPPHQWDDDDLRRLLRVLVNLVNGDQVNSCRQQVHGPPPHDSVVSSVSNVVCVVVVRMPMIMGMGIAGPVRDDDWDDPDVRYIYD

pLDDT: mean 91.2, std 8.55, range [32.44, 98.88]

Sequence (690 aa):
MTATEYDIAIIGAGIVGSSLASHLAPHARVLLLDRDLAVRGSSGHNPGFVGQLNRLPPLTELARRSVRAYSTVPGGFENSGCLEVALTKPELEMLRARGALARASGMKATLVSQAEARRLAPAFVEDCVGGLHFPDDGSADPKVLAKHYQAQAASAGATLLAADVLAFKEGAVETSEGVIKAKRVAVCTGIWGTQLLPLPMAGAVVVGQGYAYSSTRRPRTASPIIRWPGVQVYGRDHGDRDGIGSYDHAPVHVPTSDIGGHSTAASAWNKAFTGALARALALLPEQTAARFYGRTLAGTGTEDAAAAIIQAREAGRAHAFNSLFQVTSDGYPLVGRVQDGVYAIMTATEYDIAIIGAGIVGSSLASHLAPHARVLLLDRDLAVRGSSGHNPGFVGQLNRLPPLTELARRSVRAYSTVPGGFENSGCLEVALTKPELEMLRARGALARASGMKATLVSQAEARRLAPAFVEDCVGGLHFPDDGSADPKVLAKHYQAQAASAGATLLAADVLAFKEGAVETSEGVIKAKRVAVCTGIWGTQLLPLPMAGAVVVGQGYAYSSTRRPRTASPIIRWPGVQVYGRDHGDRDGIGSYDHAPVHVPTSDIGGHSTAASAWNKAFTGALARALALLPEQTAARFYGRTLAGTGTEDAAAAIIQAREAGRAHAFNSLFQVTSDGYPLVGRVQDGVYAI

InterPro domains:
  IPR006076 FAD dependent oxidoreductase [PF01266] (7-286)
  IPR036188 FAD/NAD(P)-binding domain superfamily [G3DSA:3.50.50.60] (8-340)
  IPR036188 FAD/NAD(P)-binding domain superfamily [SSF51905] (5-208)

Secondary structure (DSSP, 8-state):
----EEEEEEE--SHHHHHHHHHHTTTS-EEEEES-TT--SGGGSS--EE----SSHHHHHHHHHHHHHHTTSTTTEE---EEEEESSHHHHHHHHHHHHHHHHTT---EEE-HHHHHHH-TTT-SS-SEEEEETT-EEE-HHHHHHHHHHHHHHTTPEEEE--EEEEETTEEEETTEEEEEEEEEE--GGGHHHH-TTTTTT-EEEEEEEEEPPP----SPPPEEEEGGGTEEEEE-SSSEEEEE--S--EE--HHHHTT-SSSEEPPPGGGHHHHHHHHTTS-HHHHHHHHTS--TT--HHHHHHHHHHHHHTT-SEEEEEEEEE-TTSPPP-EEEETTEEE-/----EEEEEEE--SHHHHHHHHHHTTTS-EEEEES-TT--SGGGSS--EE----SSHHHHHHHHHHHHHHTTSTTTEE---EEEEESSHHHHHHHHHHHHHHHHTT---EEE-HHHHHHH-TTT-SS-SEEEEETT-EEE-HHHHHHHHHHHHHHTTPEEEE--EEEEETTEEEETTEEEEEEEEEE--GGGHHHH-TTTTTT-EEEEEEEEEPPP----SPPPEEEEGGGTEEEEE-SSSEEEEE--S--EE--HHHHTT-SSSEEPPPGGGHHHHHHHHTTS-HHHHHHHHTS--TT--HHHHHHHHHHHHHTT-SEEEEEEEEE-TTSPPP-EEEETTEEE-

Solvent-accessible surface area (backbone atoms only — not comparable to full-atom values): 34884 Å² total; per-residue (Å²): 128,81,76,73,64,26,52,30,33,30,38,18,39,30,44,64,24,12,45,51,42,34,70,40,10,77,78,43,49,31,34,42,26,17,69,50,80,80,24,48,36,47,45,51,49,64,91,27,80,38,71,36,79,46,78,50,60,70,54,21,51,50,34,50,53,46,50,58,57,31,60,73,37,91,77,14,45,45,72,51,7,31,36,38,44,13,76,38,72,72,48,40,53,51,42,50,54,49,34,52,50,35,43,76,72,72,42,70,51,43,78,37,46,41,68,53,43,29,66,56,27,60,68,52,41,69,83,51,64,18,29,33,36,26,65,82,19,22,36,40,33,45,45,56,41,16,52,51,22,41,51,48,9,42,76,42,64,24,46,78,44,74,31,44,72,78,46,71,52,99,43,33,38,36,33,76,85,46,76,43,40,20,65,23,39,35,42,26,44,59,78,53,35,42,80,80,35,50,73,87,36,56,41,52,40,34,32,54,43,44,38,36,28,31,39,77,48,79,63,64,83,81,32,30,34,36,32,30,71,55,71,36,26,37,36,36,60,70,51,39,30,40,36,42,33,38,65,57,50,56,87,38,75,51,56,60,84,75,46,74,78,51,83,42,29,64,48,76,73,55,75,72,37,39,61,27,44,23,56,45,42,67,58,29,33,64,76,52,35,18,38,38,43,76,45,80,61,83,93,57,55,59,66,54,42,28,50,34,47,54,49,17,40,75,69,67,51,21,61,57,41,20,32,44,43,67,43,33,48,83,72,55,84,66,70,46,76,78,48,94,50,33,32,38,70,130,81,75,75,65,25,54,29,33,31,37,19,41,30,44,66,25,13,46,52,41,34,70,40,11,76,78,43,51,31,33,41,26,15,68,50,80,81,24,50,36,47,45,50,51,64,91,27,80,38,72,37,80,45,76,50,60,72,53,21,52,50,35,50,53,46,50,58,56,31,60,74,37,90,76,15,46,46,72,50,7,31,36,36,44,13,77,39,71,70,48,40,53,52,42,49,53,49,32,53,52,34,43,75,70,70,41,69,51,42,79,38,47,41,68,53,43,29,67,57,29,58,68,53,41,69,81,52,65,19,29,32,36,27,65,82,18,22,34,39,33,45,47,57,41,16,52,51,22,41,52,49,8,43,74,42,63,23,47,77,43,74,31,45,72,78,46,72,52,96,46,34,37,36,35,76,83,46,75,43,39,21,64,23,38,35,42,26,43,59,77,53,36,42,79,79,33,51,73,87,38,56,42,52,39,34,32,52,43,44,38,36,29,31,40,78,49,81,66,62,85,81,31,30,32,37,32,31,71,56,69,35,26,37,36,35,60,70,51,39,30,40,34,41,33,38,67,58,48,56,86,39,75,49,57,60,84,77,45,75,77,51,80,43,29,64,47,75,73,54,75,72,37,40,61,28,44,24,56,46,43,66,57,32,34,62,76,52,36,18,36,36,43,75,44,78,60,83,93,57,56,58,66,54,42,27,50,35,47,53,50,17,39,76,69,68,51,21,61,57,40,18,33,44,44,67,41,34,49,82,71,56,83,64,70,45,77,79,48,92,51,31,31,39,70